Protein AF-A0A4Z1KY69-F1 (afdb_monomer_lite)

Secondary structure (DSSP, 8-state):
---HHHHHHHHHHS---HHHHHHHHHHHHTSSSHHHHHHHHHHHHTT-TT-HHHHHHHHHHHHHHHHHHTT--PPPPHHHHHHHHHHH-TT-TT--S--S--EEEE-------THHHHHHHHHH-HHHHHHHHHHHHS-TT-SHHHHHTEEEE-HHHHHHHHTTSEEEEE-TTS-TT---SS-SEEEEEEEE-SSS--TT-B-TTS-B--SSEEEEEEE-S-TTTSPPPPHHHHHHHHHHHHHHHHHHHHHHHHT-S------HHHHHHHS---SSTTHHHHHHHTS-HHHHHHHHHHHHHHHHHHH---SSTTEEEETTTEEEEEESS-HHHHHHHHHHHHHH-----PPEEEEEEETTTTEEEEEEEPPSS--HHHHGGG--HHHHHHHHHHHHHHHHHHHTS-----

pLDDT: mean 82.1, std 14.51, range [40.41, 97.75]

Sequence (410 aa):
MADINSALDAISSAELSPTEHSLLKHFIEEAVELELAAQFIQSVVDQDKNNVENNLRQFKKDWRKLASRLTVVETIYKPLDALVRERDGPYCTMSMFREGNTRPVPTPVESAHGRLLRILETFVSTPNVDRLNTLLSSQIQDNVIPLRNLWLLSPSVHKAFRAGHIEVRKSVDDSEDVDTGTLQLETYKLAYKYPEPLKNLFFGNGLHFSGSLEWFEISTTNPTDLPLPSKFLFGIHRRFTTALHLFSIEDQINRGWPKPKTSILQKLFGSPITIFGRAFHNLWLWVPDSIRLRCYRHLWTIGKWLYGPEEVRWVQRVPFGLYIKRTRGTSWNESNAINMVERYTSIPAPRSVDVVEDSSQRVTFLVMTRLSGESFRRSFHLMSYAERNQFMDDIGKCVTQLRKIPKTTP

Structure (mmCIF, N/CA/C/O backbone):
data_AF-A0A4Z1KY69-F1
#
_entry.id   AF-A0A4Z1KY69-F1
#
loop_
_atom_site.group_PDB
_atom_site.id
_atom_site.type_symbol
_atom_site.label_atom_id
_atom_site.label_alt_id
_atom_site.label_comp_id
_atom_site.label_asym_id
_atom_site.label_entity_id
_atom_site.label_seq_id
_atom_site.pdbx_PDB_ins_code
_atom_site.Cartn_x
_atom_site.Cartn_y
_atom_site.Cartn_z
_atom_site.occupancy
_atom_site.B_iso_or_equiv
_atom_site.auth_seq_id
_atom_site.auth_comp_id
_atom_site.auth_asym_id
_atom_site.auth_atom_id
_atom_site.pdbx_PDB_model_num
ATOM 1 N N . MET A 1 1 ? -11.237 -21.973 26.107 1.00 47.25 1 MET A N 1
ATOM 2 C CA . MET A 1 1 ? -10.555 -20.690 25.845 1.00 47.25 1 MET A CA 1
ATOM 3 C C . MET A 1 1 ? -10.161 -20.738 24.379 1.00 47.25 1 MET A C 1
ATOM 5 O O . MET A 1 1 ? -9.535 -21.722 24.007 1.00 47.25 1 MET A O 1
ATOM 9 N N . ALA A 1 2 ? -10.661 -19.834 23.534 1.00 59.94 2 ALA A N 1
ATOM 10 C CA . ALA A 1 2 ? -10.319 -19.883 22.111 1.00 59.94 2 ALA A CA 1
ATOM 11 C C . ALA A 1 2 ? -8.843 -19.500 21.948 1.00 59.94 2 ALA A C 1
ATOM 13 O O . ALA A 1 2 ? -8.413 -18.498 22.516 1.00 59.94 2 ALA A O 1
ATOM 14 N N . ASP A 1 3 ? -8.090 -20.325 21.229 1.00 86.69 3 ASP A N 1
ATOM 15 C CA . ASP A 1 3 ? -6.691 -20.066 20.901 1.00 86.69 3 ASP A CA 1
ATOM 16 C C . ASP A 1 3 ? -6.615 -19.005 19.789 1.00 86.69 3 ASP A C 1
ATOM 18 O O . ASP A 1 3 ? -7.393 -19.053 18.832 1.00 86.69 3 ASP A O 1
ATOM 22 N N . ILE A 1 4 ? -5.674 -18.062 19.899 1.00 93.25 4 ILE A N 1
ATOM 23 C CA . ILE A 1 4 ? -5.395 -17.053 18.866 1.00 93.25 4 ILE A CA 1
ATOM 24 C C . ILE A 1 4 ? -5.126 -17.748 17.526 1.00 93.25 4 ILE A C 1
ATOM 26 O O . ILE A 1 4 ? -5.647 -17.316 16.494 1.00 93.25 4 ILE A O 1
ATOM 30 N N . ASN A 1 5 ? -4.393 -18.867 17.543 1.00 94.38 5 ASN A N 1
ATOM 31 C CA . ASN A 1 5 ? -4.097 -19.618 16.323 1.00 94.38 5 ASN A CA 1
ATOM 32 C C . ASN A 1 5 ? -5.365 -20.191 15.689 1.00 94.38 5 ASN A C 1
ATOM 34 O O . ASN A 1 5 ? -5.532 -20.078 14.483 1.00 94.38 5 ASN A O 1
ATOM 38 N N . SER A 1 6 ? -6.311 -20.694 16.488 1.00 93.75 6 SER A N 1
ATOM 39 C CA . SER A 1 6 ? -7.584 -21.217 15.975 1.00 93.75 6 SER A CA 1
ATOM 40 C C . SER A 1 6 ? -8.360 -20.162 15.180 1.00 93.75 6 SER A C 1
ATOM 42 O O . SER A 1 6 ? -8.885 -20.458 14.108 1.00 93.75 6 SER A O 1
ATOM 44 N N . ALA A 1 7 ? -8.420 -18.920 15.673 1.00 95.19 7 ALA A N 1
ATOM 45 C CA . ALA A 1 7 ? -9.097 -17.835 14.963 1.00 95.19 7 ALA A CA 1
ATOM 46 C C . ALA A 1 7 ? -8.346 -17.433 13.678 1.00 95.19 7 ALA A C 1
ATOM 48 O O . ALA A 1 7 ? -8.966 -17.211 12.635 1.00 95.19 7 ALA A O 1
ATOM 49 N N . LEU A 1 8 ? -7.010 -17.373 13.727 1.00 96.81 8 LEU A N 1
ATOM 50 C CA . LEU A 1 8 ? -6.175 -17.078 12.558 1.00 96.81 8 LEU A CA 1
ATOM 51 C C . LEU A 1 8 ? -6.238 -18.185 11.496 1.00 96.81 8 LEU A C 1
ATOM 53 O O . LEU A 1 8 ? -6.235 -17.877 10.300 1.00 96.81 8 LEU A O 1
ATOM 57 N N . ASP A 1 9 ? -6.336 -19.445 11.906 1.00 96.12 9 ASP A N 1
ATOM 58 C CA . ASP A 1 9 ? -6.476 -20.608 11.029 1.00 96.12 9 ASP A CA 1
ATOM 59 C C . ASP A 1 9 ? -7.857 -20.638 10.375 1.00 96.12 9 ASP A C 1
ATOM 61 O O . ASP A 1 9 ? -7.956 -20.862 9.165 1.00 96.12 9 ASP A O 1
ATOM 65 N N . ALA A 1 10 ? -8.913 -20.318 11.132 1.00 95.19 10 ALA A N 1
ATOM 66 C CA . ALA A 1 10 ? -10.261 -20.160 10.592 1.00 95.19 10 ALA A CA 1
ATOM 67 C C . ALA A 1 10 ? -10.316 -19.052 9.528 1.00 95.19 10 ALA A C 1
ATOM 69 O O . ALA A 1 10 ? -10.889 -19.256 8.460 1.00 95.19 10 ALA A O 1
ATOM 70 N N . ILE A 1 11 ? -9.663 -17.906 9.772 1.00 97.12 11 ILE A N 1
ATOM 71 C CA . ILE A 1 11 ? -9.523 -16.851 8.758 1.00 97.12 11 ILE A CA 1
ATOM 72 C C . ILE A 1 11 ? -8.735 -17.366 7.550 1.00 97.12 11 ILE A C 1
ATOM 74 O O . ILE A 1 11 ? -9.146 -17.123 6.425 1.00 97.12 11 ILE A O 1
ATOM 78 N N . SER A 1 12 ? -7.603 -18.043 7.766 1.00 96.69 12 SER A N 1
ATOM 79 C CA . SER A 1 12 ? -6.694 -18.476 6.689 1.00 96.69 12 SER A CA 1
ATOM 80 C C . SER A 1 12 ? -7.281 -19.553 5.781 1.00 96.69 12 SER A C 1
ATOM 82 O O . SER A 1 12 ? -6.854 -19.673 4.635 1.00 96.69 12 SER A O 1
ATOM 84 N N . SER A 1 13 ? -8.205 -20.352 6.311 1.00 95.81 13 SER A N 1
ATOM 85 C CA . SER A 1 13 ? -8.843 -21.457 5.593 1.00 95.81 13 SER A CA 1
ATOM 86 C C . SER A 1 13 ? -10.078 -21.017 4.804 1.00 95.81 13 SER A C 1
ATOM 88 O O . SER A 1 13 ? -10.545 -21.770 3.954 1.00 95.81 13 SER A O 1
ATOM 90 N N . ALA A 1 14 ? -10.612 -19.824 5.084 1.00 96.06 14 ALA A N 1
ATOM 91 C CA . ALA A 1 14 ? -11.802 -19.294 4.430 1.00 96.06 14 ALA A CA 1
ATOM 92 C C . ALA A 1 14 ? -11.505 -18.831 2.992 1.00 96.06 14 ALA A C 1
ATOM 94 O O . ALA A 1 14 ? -10.421 -18.331 2.684 1.00 96.06 14 ALA A O 1
ATOM 95 N N . GLU A 1 15 ? -12.490 -18.936 2.097 1.00 95.94 15 GLU A N 1
ATOM 96 C CA . GLU A 1 15 ? -12.339 -18.479 0.709 1.00 95.94 15 GLU A CA 1
ATOM 97 C C . GLU A 1 15 ? -12.465 -16.946 0.606 1.00 95.94 15 GLU A C 1
ATOM 99 O O . GLU A 1 15 ? -13.505 -16.387 0.236 1.00 95.94 15 GLU A O 1
ATOM 104 N N . LEU A 1 16 ? -11.390 -16.241 0.965 1.00 96.69 16 LEU A N 1
ATOM 105 C CA . LEU A 1 16 ? -11.320 -14.781 1.019 1.00 96.69 16 LEU A CA 1
ATOM 106 C C . LEU A 1 16 ? -10.240 -14.204 0.094 1.00 96.69 16 LEU A C 1
ATOM 108 O O . LEU A 1 16 ? -9.271 -14.862 -0.293 1.00 96.69 16 LEU A O 1
ATOM 112 N N . SER A 1 17 ? -10.387 -12.926 -0.259 1.00 95.38 17 SER A N 1
ATOM 113 C CA . SER A 1 17 ? -9.357 -12.205 -1.009 1.00 95.38 17 SER A CA 1
ATOM 114 C C . SER A 1 17 ? -8.105 -11.937 -0.149 1.00 95.38 17 SER A C 1
ATOM 116 O O . SER A 1 17 ? -8.170 -11.956 1.084 1.00 95.38 17 SER A O 1
ATOM 118 N N . PRO A 1 18 ? -6.950 -11.602 -0.759 1.00 94.56 18 PRO A N 1
ATOM 119 C CA . PRO A 1 18 ? -5.762 -11.233 0.007 1.00 94.56 18 PRO A CA 1
ATOM 120 C C . PRO A 1 18 ? -5.980 -10.060 0.974 1.00 94.56 18 PRO A C 1
ATOM 122 O O . PRO A 1 18 ? -5.459 -10.086 2.086 1.00 94.56 18 PRO A O 1
ATOM 125 N N . THR A 1 19 ? -6.752 -9.040 0.578 1.00 94.19 19 THR A N 1
ATOM 126 C CA . THR A 1 19 ? -7.049 -7.890 1.449 1.00 94.19 19 THR A CA 1
ATOM 127 C C . THR A 1 19 ? -7.994 -8.271 2.579 1.00 94.19 19 THR A C 1
ATOM 129 O O . THR A 1 19 ? -7.819 -7.788 3.693 1.00 94.19 19 THR A O 1
ATOM 132 N N . GLU A 1 20 ? -8.955 -9.159 2.318 1.00 96.62 20 GLU A N 1
ATOM 133 C CA . GLU A 1 20 ? -9.871 -9.688 3.329 1.00 96.62 20 GLU A CA 1
ATOM 134 C C . GLU A 1 20 ? -9.116 -10.470 4.405 1.00 96.62 20 GLU A C 1
ATOM 136 O O . GLU A 1 20 ? -9.278 -10.174 5.588 1.00 96.62 20 GLU A O 1
ATOM 141 N N . HIS A 1 21 ? -8.226 -11.389 4.013 1.00 97.50 21 HIS A N 1
ATOM 142 C CA . HIS A 1 21 ? -7.362 -12.091 4.962 1.00 97.50 21 HIS A CA 1
ATOM 143 C C . HIS A 1 21 ? -6.535 -11.119 5.804 1.00 97.50 21 HIS A C 1
ATOM 145 O O . HIS A 1 21 ? -6.526 -11.227 7.029 1.00 97.50 21 HIS A O 1
ATOM 151 N N . SER A 1 22 ? -5.858 -10.155 5.172 1.00 95.38 22 SER A N 1
ATOM 152 C CA . SER A 1 22 ? -5.043 -9.181 5.900 1.00 95.38 22 SER A CA 1
ATOM 153 C C . SER A 1 22 ? -5.872 -8.322 6.858 1.00 95.38 22 SER A C 1
ATOM 155 O O . SER A 1 22 ? -5.442 -8.109 7.984 1.00 95.38 22 SER A O 1
ATOM 157 N N . LEU A 1 23 ? -7.062 -7.864 6.455 1.00 96.25 23 LEU A N 1
ATOM 158 C CA . LEU A 1 23 ? -7.949 -7.061 7.304 1.00 96.25 23 LEU A CA 1
ATOM 159 C C . LEU A 1 23 ? -8.376 -7.815 8.566 1.00 96.25 23 LEU A C 1
ATOM 161 O O . LEU A 1 23 ? -8.336 -7.255 9.660 1.00 96.25 23 LEU A O 1
ATOM 165 N N . LEU A 1 24 ? -8.794 -9.071 8.406 1.00 97.75 24 LEU A N 1
ATOM 166 C CA . LEU A 1 24 ? -9.325 -9.883 9.499 1.00 97.75 24 LEU A CA 1
ATOM 167 C C . LEU A 1 24 ? -8.228 -10.337 10.463 1.00 97.75 24 LEU A C 1
ATOM 169 O O . LEU A 1 24 ? -8.422 -10.264 11.672 1.00 97.75 24 LEU A O 1
ATOM 173 N N . LYS A 1 25 ? -7.064 -10.751 9.947 1.00 97.31 25 LYS A N 1
ATOM 174 C CA . LYS A 1 25 ? -5.911 -11.099 10.793 1.00 97.31 25 LYS A CA 1
ATOM 175 C C . LYS A 1 25 ? -5.430 -9.891 11.582 1.00 97.31 25 LYS A C 1
ATOM 177 O O . LYS A 1 25 ? -5.249 -9.977 12.791 1.00 97.31 25 LYS A O 1
ATOM 182 N N . HIS A 1 26 ? -5.336 -8.740 10.920 1.00 95.44 26 HIS A N 1
ATOM 183 C CA . HIS A 1 26 ? -4.876 -7.518 11.563 1.00 95.44 26 HIS A CA 1
ATOM 184 C C . HIS A 1 26 ? -5.816 -7.018 12.664 1.00 95.44 26 HIS A C 1
ATOM 186 O O . HIS A 1 26 ? -5.360 -6.406 13.626 1.00 95.44 26 HIS A O 1
ATOM 192 N N . PHE A 1 27 ? -7.121 -7.284 12.551 1.00 97.44 27 PHE A N 1
ATOM 193 C CA . PHE A 1 27 ? -8.058 -6.988 13.634 1.00 97.44 27 PHE A CA 1
ATOM 194 C C . PHE A 1 27 ? -7.672 -7.708 14.935 1.00 97.44 27 PHE A C 1
ATOM 196 O O . PHE A 1 27 ? -7.798 -7.122 16.002 1.00 97.44 27 PHE A O 1
ATOM 203 N N . ILE A 1 28 ? -7.179 -8.947 14.848 1.00 97.06 28 ILE A N 1
ATOM 204 C CA . ILE A 1 28 ? -6.696 -9.701 16.010 1.00 97.06 28 ILE A CA 1
ATOM 205 C C . ILE A 1 28 ? -5.319 -9.183 16.432 1.00 97.06 28 ILE A C 1
ATOM 207 O O . ILE A 1 28 ? -5.132 -8.821 17.587 1.00 97.06 28 ILE A O 1
ATOM 211 N N . GLU A 1 29 ? -4.374 -9.112 15.492 1.00 94.81 29 GLU A N 1
ATOM 212 C CA . GLU A 1 29 ? -2.962 -8.803 15.764 1.00 94.81 29 GLU A CA 1
ATOM 213 C C . GLU A 1 29 ? -2.738 -7.410 16.372 1.00 94.81 29 GLU A C 1
ATOM 215 O O . GLU A 1 29 ? -1.787 -7.229 17.129 1.00 94.81 29 GLU A O 1
ATOM 220 N N . GLU A 1 30 ? -3.588 -6.426 16.055 1.00 91.94 30 GLU A N 1
ATOM 221 C CA . GLU A 1 30 ? -3.456 -5.052 16.568 1.00 91.94 30 GLU A CA 1
ATOM 222 C C . GLU A 1 30 ? -4.571 -4.604 17.501 1.00 91.94 30 GLU A C 1
ATOM 224 O O . GLU A 1 30 ? -4.645 -3.421 17.868 1.00 91.94 30 GLU A O 1
ATOM 229 N N . ALA A 1 31 ? -5.367 -5.560 17.977 1.00 94.94 31 ALA A N 1
ATOM 230 C CA . ALA A 1 31 ? -6.185 -5.338 19.151 1.00 94.94 31 ALA A CA 1
ATOM 231 C C . ALA A 1 31 ? -5.312 -5.007 20.375 1.00 94.94 31 ALA A C 1
ATOM 233 O O . ALA A 1 31 ? -4.118 -5.313 20.437 1.00 94.94 31 ALA A O 1
ATOM 234 N N . VAL A 1 32 ? -5.898 -4.330 21.360 1.00 93.50 32 VAL A N 1
ATOM 235 C CA . VAL A 1 32 ? -5.256 -4.133 22.670 1.00 93.50 32 VAL A CA 1
ATOM 236 C C . VAL A 1 32 ? -5.154 -5.463 23.415 1.00 93.50 32 VAL A C 1
ATOM 238 O O . VAL A 1 32 ? -4.122 -5.738 24.015 1.00 93.50 32 VAL A O 1
ATOM 241 N N . GLU A 1 33 ? -6.184 -6.303 23.304 1.00 94.44 33 GLU A N 1
ATOM 242 C CA . GLU A 1 33 ? -6.252 -7.634 23.910 1.00 94.44 33 GLU A CA 1
ATOM 243 C C . GLU A 1 33 ? -6.482 -8.678 22.808 1.00 94.44 33 GLU A C 1
ATOM 245 O O . GLU A 1 33 ? -7.599 -8.846 22.305 1.00 94.44 33 GLU A O 1
ATOM 250 N N . LEU A 1 34 ? -5.408 -9.360 22.397 1.00 95.19 34 LEU A N 1
ATOM 251 C CA . LEU A 1 34 ? -5.418 -10.276 21.251 1.00 95.19 34 LEU A CA 1
ATOM 252 C C . LEU A 1 34 ? -6.379 -11.451 21.480 1.00 95.19 34 LEU A C 1
ATOM 254 O O . LEU A 1 34 ? -7.088 -11.864 20.562 1.00 95.19 34 LEU A O 1
ATOM 258 N N . GLU A 1 35 ? -6.444 -11.970 22.705 1.00 95.50 35 GLU A N 1
ATOM 259 C CA . GLU A 1 35 ? -7.295 -13.098 23.078 1.00 95.50 35 GLU A CA 1
ATOM 260 C C . GLU A 1 35 ? -8.781 -12.744 22.984 1.00 95.50 35 GLU A C 1
ATOM 262 O O . GLU A 1 35 ? -9.574 -13.551 22.492 1.00 95.50 35 GLU A O 1
ATOM 267 N N . LEU A 1 36 ? -9.174 -11.538 23.413 1.00 95.19 36 LEU A N 1
ATOM 268 C CA . LEU A 1 36 ? -10.559 -11.077 23.289 1.00 95.19 36 LEU A CA 1
ATOM 269 C C . LEU A 1 36 ? -10.946 -10.874 21.825 1.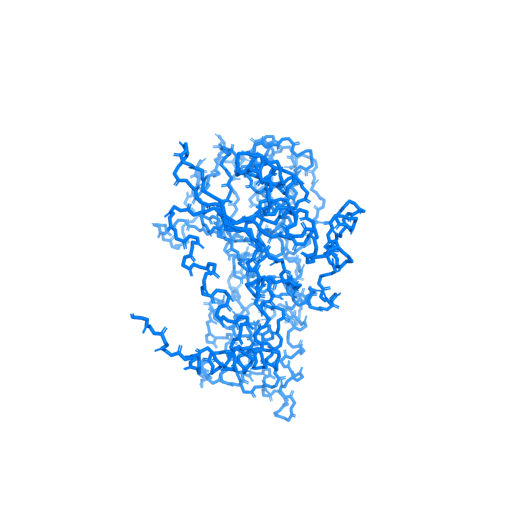00 95.19 36 LEU A C 1
ATOM 271 O O . LEU A 1 36 ? -12.033 -11.286 21.412 1.00 95.19 36 LEU A O 1
ATOM 275 N N . ALA A 1 37 ? -10.052 -10.299 21.018 1.00 96.69 37 ALA A N 1
ATOM 276 C CA . ALA A 1 37 ? -10.281 -10.146 19.587 1.00 96.69 37 ALA A CA 1
ATOM 277 C C . ALA A 1 37 ? -10.392 -11.499 18.871 1.00 96.69 37 ALA A C 1
ATOM 279 O O . ALA A 1 37 ? -11.309 -11.693 18.069 1.00 96.69 37 ALA A O 1
ATOM 280 N N . ALA A 1 38 ? -9.533 -12.465 19.206 1.00 97.12 38 ALA A N 1
ATOM 281 C CA . ALA A 1 38 ? -9.606 -13.823 18.678 1.00 97.12 38 ALA A CA 1
ATOM 282 C C . ALA A 1 38 ? -10.917 -14.521 19.071 1.00 97.12 38 ALA A C 1
ATOM 284 O O . ALA A 1 38 ? -11.595 -15.086 18.213 1.00 97.12 38 ALA A O 1
ATOM 285 N N . GLN A 1 39 ? -11.332 -14.428 20.339 1.00 96.19 39 GLN A N 1
ATOM 286 C CA . GLN A 1 39 ? -12.616 -14.964 20.808 1.00 96.19 39 GLN A CA 1
ATOM 287 C C . GLN A 1 39 ? -13.806 -14.315 20.097 1.00 96.19 39 GLN A C 1
ATOM 289 O O . GLN A 1 39 ? -14.768 -14.998 19.738 1.00 96.19 39 GLN A O 1
ATOM 294 N N . PHE A 1 40 ? -13.745 -13.006 19.857 1.00 96.00 40 PHE A N 1
ATOM 295 C CA . PHE A 1 40 ? -14.779 -12.301 19.116 1.00 96.00 40 PHE A CA 1
ATOM 296 C C . PHE A 1 40 ? -14.874 -12.801 17.672 1.00 96.00 40 PHE A C 1
ATOM 298 O O . PHE A 1 40 ? -15.972 -13.125 17.220 1.00 96.00 40 PHE A O 1
ATOM 305 N N . ILE A 1 41 ? -13.749 -12.932 16.963 1.00 96.50 41 ILE A N 1
ATOM 306 C CA . ILE A 1 41 ? -13.727 -13.490 15.604 1.00 96.50 41 ILE A CA 1
ATOM 307 C C . ILE A 1 41 ? -14.227 -14.934 15.592 1.00 96.50 41 ILE A C 1
ATOM 309 O O . ILE A 1 41 ? -15.043 -15.281 14.741 1.00 96.50 41 ILE A O 1
ATOM 313 N N . GLN A 1 42 ? -13.832 -15.753 16.563 1.00 95.56 42 GLN A N 1
ATOM 314 C CA . GLN A 1 42 ? -14.333 -17.118 16.692 1.00 95.56 42 GLN A CA 1
ATOM 315 C C . GLN A 1 42 ? -15.861 -17.130 16.854 1.00 95.56 42 GLN A C 1
ATOM 317 O O . GLN A 1 42 ? -16.549 -17.883 16.172 1.00 95.56 42 GLN A O 1
ATOM 322 N N . SER A 1 43 ? -16.416 -16.211 17.653 1.00 95.31 43 SER A N 1
ATOM 323 C CA . SER A 1 43 ? -17.870 -16.058 17.781 1.00 95.31 43 SER A CA 1
ATOM 324 C C . SER A 1 43 ? -18.556 -15.629 16.479 1.00 95.31 43 SER A C 1
ATOM 326 O O . SER A 1 43 ? -19.715 -15.968 16.270 1.00 95.31 43 SER A O 1
ATOM 328 N N . VAL A 1 44 ? -17.863 -14.900 15.594 1.00 95.00 44 VAL A N 1
ATOM 329 C CA . VAL A 1 44 ? -18.361 -14.566 14.249 1.00 95.00 44 VAL A CA 1
ATOM 330 C C . VAL A 1 44 ? -18.356 -15.806 13.356 1.00 95.00 44 VAL A C 1
ATOM 332 O O . VAL A 1 44 ? -19.329 -16.042 12.648 1.00 95.00 44 VAL A O 1
ATOM 335 N N . VAL A 1 45 ? -17.297 -16.614 13.404 1.00 94.38 45 VAL A N 1
ATOM 336 C CA . VAL A 1 45 ? -17.191 -17.872 12.645 1.00 94.38 45 VAL A CA 1
ATOM 337 C C . VAL A 1 45 ? -18.269 -18.870 13.087 1.00 94.38 45 VAL A C 1
ATOM 339 O O . VAL A 1 45 ? -18.937 -19.467 12.247 1.00 94.38 45 VAL A O 1
ATOM 342 N N . ASP A 1 46 ? -18.498 -18.995 14.395 1.00 92.62 46 ASP A N 1
ATOM 343 C CA . ASP A 1 46 ? -19.433 -19.962 14.979 1.00 92.62 46 ASP A CA 1
ATOM 344 C C . ASP A 1 46 ? -20.920 -19.575 14.848 1.00 92.62 46 ASP A C 1
ATOM 346 O O . ASP A 1 46 ? -21.778 -20.404 15.155 1.00 92.62 46 ASP A O 1
ATOM 350 N N . GLN A 1 47 ? -21.252 -18.361 14.375 1.00 91.06 47 GLN A N 1
ATOM 351 C CA . GLN A 1 47 ? -22.648 -17.936 14.144 1.00 91.06 47 GLN A CA 1
ATOM 352 C C . GLN A 1 47 ? -23.386 -18.853 13.163 1.00 91.06 47 GLN A C 1
ATOM 354 O O . GLN A 1 47 ? -24.545 -19.192 13.389 1.00 91.06 47 GLN A O 1
ATOM 359 N N . ASP A 1 48 ? -22.710 -19.246 12.086 1.00 89.50 48 ASP A N 1
ATOM 360 C CA . ASP A 1 48 ? -23.185 -20.231 11.120 1.00 89.50 48 ASP A CA 1
ATOM 361 C C . ASP A 1 48 ? -21.969 -20.916 10.494 1.00 89.50 48 ASP A C 1
ATOM 363 O O . ASP A 1 48 ? -21.304 -20.365 9.613 1.00 89.50 48 ASP A O 1
ATOM 367 N N . LYS A 1 49 ? -21.678 -22.132 10.963 1.00 84.62 49 LYS A N 1
ATOM 368 C CA . LYS A 1 49 ? -20.515 -22.913 10.521 1.00 84.62 49 LYS A CA 1
ATOM 369 C C . LYS A 1 49 ? -20.571 -23.299 9.046 1.00 84.62 49 LYS A C 1
ATOM 371 O O . LYS A 1 49 ? -19.532 -23.595 8.470 1.00 84.62 49 LYS A O 1
ATOM 376 N N . ASN A 1 50 ? -21.755 -23.286 8.434 1.00 88.19 50 ASN A N 1
ATOM 377 C CA . ASN A 1 50 ? -21.903 -23.561 7.008 1.00 88.19 50 ASN A CA 1
ATOM 378 C C . ASN A 1 50 ? -21.659 -22.311 6.148 1.00 88.19 50 ASN A C 1
ATOM 380 O O . ASN A 1 50 ? -21.712 -22.401 4.924 1.00 88.19 50 ASN A O 1
ATOM 384 N N . ASN A 1 51 ? -21.435 -21.147 6.770 1.00 92.94 51 ASN A N 1
ATOM 385 C CA . ASN A 1 51 ? -21.407 -19.861 6.084 1.00 92.94 51 ASN A CA 1
ATOM 386 C C . ASN A 1 51 ? -20.334 -18.900 6.629 1.00 92.94 51 ASN A C 1
ATOM 388 O O . ASN A 1 51 ? -20.547 -17.687 6.757 1.00 92.94 51 ASN A O 1
ATOM 392 N N . VAL A 1 52 ? -19.169 -19.460 6.960 1.00 95.00 52 VAL A N 1
ATOM 393 C CA . VAL A 1 52 ? -18.040 -18.758 7.587 1.00 95.00 52 VAL A CA 1
ATOM 394 C C . VAL A 1 52 ? -17.634 -17.518 6.791 1.00 95.00 52 VAL A C 1
ATOM 396 O O . VAL A 1 52 ? -17.490 -16.432 7.356 1.00 95.00 52 VAL A O 1
ATOM 399 N N . GLU A 1 53 ? -17.515 -17.633 5.471 1.00 96.44 53 GLU A N 1
ATOM 400 C CA . GLU A 1 53 ? -17.090 -16.545 4.597 1.00 96.44 53 GLU A CA 1
ATOM 401 C C . GLU A 1 53 ? -18.056 -15.358 4.638 1.00 96.44 53 GLU A C 1
ATOM 403 O O . GLU A 1 53 ? -17.621 -14.204 4.691 1.00 96.44 53 GLU A O 1
ATOM 408 N N . ASN A 1 54 ? -19.370 -15.605 4.626 1.00 96.50 54 ASN A N 1
ATOM 409 C CA . ASN A 1 54 ? -20.347 -14.519 4.688 1.00 96.50 54 ASN A CA 1
ATOM 410 C C . ASN A 1 54 ? -20.371 -13.865 6.069 1.00 96.50 54 ASN A C 1
ATOM 412 O O . ASN A 1 54 ? -20.493 -12.640 6.141 1.00 96.50 54 ASN A O 1
ATOM 416 N N . ASN A 1 55 ? -20.179 -14.631 7.145 1.00 96.62 55 ASN A N 1
ATOM 417 C CA . ASN A 1 55 ? -20.062 -14.081 8.495 1.00 96.62 55 ASN A CA 1
ATOM 418 C C . ASN A 1 55 ? -18.842 -13.156 8.610 1.00 96.62 55 ASN A C 1
ATOM 420 O O . ASN A 1 55 ? -18.964 -12.010 9.057 1.00 96.62 55 ASN A O 1
ATOM 424 N N . LEU A 1 56 ? -17.682 -13.604 8.119 1.00 97.69 56 LEU A N 1
ATOM 425 C CA . LEU A 1 56 ? -16.449 -12.815 8.091 1.00 97.69 56 LEU A CA 1
ATOM 426 C C . LEU A 1 56 ? -16.585 -11.568 7.205 1.00 97.69 56 LEU A C 1
ATOM 428 O O . LEU A 1 56 ? -16.176 -10.475 7.603 1.00 97.69 56 LEU A O 1
ATOM 432 N N . ARG A 1 57 ? -17.229 -11.674 6.036 1.00 97.62 57 ARG A N 1
ATOM 433 C CA . ARG A 1 57 ? -17.513 -10.518 5.165 1.00 97.62 57 ARG A CA 1
ATOM 434 C C . ARG A 1 57 ? -18.504 -9.544 5.787 1.00 97.62 57 ARG A C 1
ATOM 436 O O . ARG A 1 57 ? -18.366 -8.334 5.599 1.00 97.62 57 ARG A O 1
ATOM 443 N N . GLN A 1 58 ? -19.490 -10.034 6.532 1.00 96.56 58 GLN A N 1
ATOM 444 C CA . GLN A 1 58 ? -20.426 -9.177 7.247 1.00 96.56 58 GLN A CA 1
ATOM 445 C C . GLN A 1 58 ? -19.725 -8.433 8.386 1.00 96.56 58 GLN A C 1
ATOM 447 O O . GLN A 1 58 ? -19.906 -7.223 8.516 1.00 96.56 58 GLN A O 1
ATOM 452 N N . PHE A 1 59 ? -18.862 -9.113 9.143 1.00 97.44 59 PHE A N 1
ATOM 453 C CA . PHE A 1 59 ? -17.993 -8.456 10.114 1.00 97.44 59 PHE A CA 1
ATOM 454 C C . PHE A 1 59 ? -17.079 -7.416 9.447 1.00 97.44 59 PHE A C 1
ATOM 456 O O . PHE A 1 59 ? -17.017 -6.285 9.920 1.00 97.44 59 PHE A O 1
ATOM 463 N N . LYS A 1 60 ? -16.457 -7.727 8.300 1.00 97.50 60 LYS A N 1
ATOM 464 C CA . LYS A 1 60 ? -15.641 -6.768 7.532 1.00 97.50 60 LYS A CA 1
ATOM 465 C C . LYS A 1 60 ? -16.416 -5.494 7.180 1.00 97.50 60 LYS A C 1
ATOM 467 O O . LYS A 1 60 ? -15.857 -4.403 7.259 1.00 97.50 60 LYS A O 1
ATOM 472 N N . LYS A 1 61 ? -17.696 -5.600 6.799 1.00 96.81 61 LYS A N 1
ATOM 473 C CA . LYS A 1 61 ? -18.551 -4.428 6.521 1.00 96.81 61 LYS A CA 1
ATOM 474 C C . LYS A 1 61 ? -18.745 -3.561 7.765 1.00 96.81 61 LYS A C 1
ATOM 476 O O . LYS A 1 61 ? -18.645 -2.339 7.669 1.00 96.81 61 LYS A O 1
ATOM 481 N N . ASP A 1 62 ? -18.983 -4.177 8.918 1.00 95.75 62 ASP A N 1
ATOM 482 C CA . ASP A 1 62 ? -19.129 -3.454 10.185 1.00 95.75 62 ASP A CA 1
ATOM 483 C C . ASP A 1 62 ? -17.802 -2.830 10.631 1.00 95.75 62 ASP A C 1
ATOM 485 O O . ASP A 1 62 ? -17.768 -1.667 11.035 1.00 95.75 62 ASP A O 1
ATOM 489 N N . TRP A 1 63 ? -16.695 -3.552 10.453 1.00 96.25 63 TRP A N 1
ATOM 490 C CA . TRP A 1 63 ? -15.346 -3.051 10.692 1.00 96.25 63 TRP A CA 1
ATOM 491 C C . TRP A 1 63 ? -15.021 -1.845 9.809 1.00 96.25 63 TRP A C 1
ATOM 493 O O . TRP A 1 63 ? -14.542 -0.823 10.297 1.00 96.25 63 TRP A O 1
ATOM 503 N N . ARG A 1 64 ? -15.381 -1.904 8.523 1.00 96.00 64 ARG A N 1
ATOM 504 C CA . ARG A 1 64 ? -15.262 -0.774 7.597 1.00 96.00 64 ARG A CA 1
ATOM 505 C C . ARG A 1 64 ? -16.085 0.420 8.044 1.00 96.00 64 ARG A C 1
ATOM 507 O O . ARG A 1 64 ? -15.592 1.544 8.013 1.00 96.00 64 ARG A O 1
ATOM 514 N N . LYS A 1 65 ? -17.329 0.185 8.467 1.00 93.75 65 LYS A N 1
ATOM 515 C CA . LYS A 1 65 ? -18.216 1.238 8.966 1.00 93.75 65 LYS A CA 1
ATOM 516 C C . LYS A 1 65 ? -17.610 1.923 10.189 1.00 93.75 65 LYS A C 1
ATOM 518 O O . LYS A 1 65 ? -17.608 3.150 10.236 1.00 93.75 65 LYS A O 1
ATOM 523 N N . LEU A 1 66 ? -17.053 1.160 11.130 1.00 92.75 66 LEU A N 1
ATOM 524 C CA . LEU A 1 66 ? -16.361 1.706 12.296 1.00 92.75 66 LEU A CA 1
ATOM 525 C C . LEU A 1 66 ? -15.104 2.491 11.894 1.00 92.75 66 LEU A C 1
ATOM 527 O O . LEU A 1 66 ? -14.993 3.662 12.243 1.00 92.75 66 LEU A O 1
ATOM 531 N N . ALA A 1 67 ? -14.212 1.896 11.096 1.00 92.06 67 ALA A N 1
ATOM 532 C CA . ALA A 1 67 ? -12.983 2.547 10.641 1.00 92.06 67 ALA A CA 1
ATOM 533 C C . ALA A 1 67 ? -13.266 3.851 9.877 1.00 92.06 67 ALA A C 1
ATOM 535 O O . ALA A 1 67 ? -12.589 4.854 10.078 1.00 92.06 67 ALA A O 1
ATOM 536 N N . SER A 1 68 ? -14.315 3.877 9.048 1.00 89.50 68 SER A N 1
ATOM 537 C CA . SER A 1 68 ? -14.685 5.063 8.271 1.00 89.50 68 SER A CA 1
ATOM 538 C C . SER A 1 68 ? -15.055 6.278 9.133 1.00 89.50 68 SER A C 1
ATOM 540 O O . SER A 1 68 ? -14.916 7.406 8.658 1.00 89.50 68 SER A O 1
ATOM 542 N N . ARG A 1 69 ? -15.439 6.085 10.405 1.00 86.38 69 ARG A N 1
ATOM 543 C CA . ARG A 1 69 ? -15.737 7.189 11.335 1.00 86.38 69 ARG A CA 1
ATOM 544 C C . ARG A 1 69 ? -14.507 8.031 11.661 1.00 86.38 69 ARG A C 1
ATOM 546 O O . ARG A 1 69 ? -14.607 9.249 11.663 1.00 86.38 69 ARG A O 1
ATOM 553 N N . LEU A 1 70 ? -13.334 7.404 11.776 1.00 82.19 70 LEU A N 1
ATOM 554 C CA . LEU A 1 70 ? -12.050 8.098 11.974 1.00 82.19 70 LEU A CA 1
ATOM 555 C C . LEU A 1 70 ? -11.651 8.957 10.773 1.00 82.19 70 LEU A C 1
ATOM 557 O O . LEU A 1 70 ? -10.725 9.760 10.842 1.00 82.19 70 LEU A O 1
ATOM 561 N N . THR A 1 71 ? -12.331 8.767 9.644 1.00 81.56 71 THR A N 1
ATOM 562 C CA . THR A 1 71 ? -12.090 9.543 8.442 1.00 81.56 71 THR A CA 1
ATOM 563 C C . THR A 1 71 ? -13.039 10.726 8.327 1.00 81.56 71 THR A C 1
ATOM 565 O O . THR A 1 71 ? -12.959 11.408 7.324 1.00 81.56 71 THR A O 1
ATOM 568 N N . VAL A 1 72 ? -13.945 11.031 9.251 1.00 78.38 72 VAL A N 1
ATOM 569 C CA . VAL A 1 72 ? -14.845 12.188 9.067 1.00 78.38 72 VAL A CA 1
ATOM 570 C C . VAL A 1 72 ? -14.062 13.509 9.181 1.00 78.38 72 VAL A C 1
ATOM 572 O O . VAL A 1 72 ? -13.157 13.637 9.997 1.00 78.38 72 VAL A O 1
ATOM 575 N N . VAL A 1 73 ? -14.369 14.490 8.318 1.00 72.75 73 VAL A N 1
ATOM 576 C CA . VAL A 1 73 ? -13.837 15.862 8.445 1.00 72.75 73 VAL A CA 1
ATOM 577 C C . VAL A 1 73 ? -14.936 16.739 8.982 1.00 72.75 73 VAL A C 1
ATOM 579 O O . VAL A 1 73 ? -15.909 17.005 8.277 1.00 72.75 73 VAL A O 1
ATOM 582 N N . GLU A 1 74 ? -14.743 17.220 10.195 1.00 71.38 74 GLU A N 1
ATOM 583 C CA . GLU A 1 74 ? -15.654 18.168 10.814 1.00 71.38 74 GLU A CA 1
ATOM 584 C C . GLU A 1 74 ? -15.178 19.602 10.585 1.00 71.38 74 GLU A C 1
ATOM 586 O O . GLU A 1 74 ? -13.986 19.886 10.429 1.00 71.38 74 GLU A O 1
ATOM 591 N N . THR A 1 75 ? -16.135 20.525 10.526 1.00 72.06 75 THR A N 1
ATOM 592 C CA . THR A 1 75 ? -15.842 21.955 10.478 1.00 72.06 75 THR A CA 1
ATOM 593 C C . THR A 1 75 ? -15.421 22.431 11.856 1.00 72.06 75 THR A C 1
ATOM 595 O O . THR A 1 75 ? -16.165 22.276 12.821 1.00 72.06 75 THR A O 1
ATOM 598 N N . ILE A 1 76 ? -14.252 23.056 11.934 1.00 73.88 76 ILE A N 1
ATOM 599 C CA . ILE A 1 76 ? -13.687 23.515 13.200 1.00 73.88 76 ILE A CA 1
ATOM 600 C C . ILE A 1 76 ? -14.138 24.945 13.476 1.00 73.88 76 ILE A C 1
ATOM 602 O O . ILE A 1 76 ? -14.181 25.794 12.581 1.00 73.88 76 ILE A O 1
ATOM 606 N N . TYR A 1 77 ? -14.493 25.204 14.732 1.00 80.69 77 TYR A N 1
ATOM 607 C CA . TYR A 1 77 ? -14.889 26.524 15.201 1.00 80.69 77 TYR A CA 1
ATOM 608 C C . TYR A 1 77 ? -13.741 27.533 15.022 1.00 80.69 77 TYR A C 1
ATOM 610 O O . TYR A 1 77 ? -12.595 27.238 15.352 1.00 80.69 77 TYR A O 1
ATOM 618 N N . LYS A 1 78 ? -14.028 28.734 14.498 1.00 82.38 78 LYS A N 1
ATOM 619 C CA . LYS A 1 78 ? -12.995 29.716 14.099 1.00 82.38 78 LYS A CA 1
ATOM 620 C C . LYS A 1 78 ? -11.996 30.075 15.218 1.00 82.38 78 LYS A C 1
ATOM 622 O O . LYS A 1 78 ? -10.802 30.072 14.935 1.00 82.38 78 LYS A O 1
ATOM 627 N N . PRO A 1 79 ? -12.427 30.353 16.464 1.00 85.00 79 PRO A N 1
ATOM 628 C CA . PRO A 1 79 ? -11.505 30.549 17.585 1.00 85.00 79 PRO A CA 1
ATOM 629 C C . PRO A 1 79 ? -10.569 29.366 17.832 1.00 85.00 79 PRO A C 1
ATOM 631 O O . PRO A 1 79 ? -9.394 29.566 18.113 1.00 85.00 79 PRO A O 1
ATOM 634 N N . LEU A 1 80 ? -11.060 28.139 17.664 1.00 83.81 80 LEU A N 1
ATOM 635 C CA . LEU A 1 80 ? -10.256 26.939 17.858 1.00 83.81 80 LEU A CA 1
ATOM 636 C C . LEU A 1 80 ? -9.235 26.749 16.721 1.00 83.81 80 LEU A C 1
ATOM 638 O O . LEU A 1 80 ? -8.095 26.384 16.982 1.00 83.81 80 LEU A O 1
ATOM 642 N N . ASP A 1 81 ? -9.597 27.073 15.472 1.00 84.06 81 ASP A N 1
ATOM 643 C CA . ASP A 1 81 ? -8.646 27.106 14.344 1.00 84.06 81 ASP A CA 1
ATOM 644 C C . ASP A 1 81 ? -7.525 28.134 14.576 1.00 84.06 81 ASP A C 1
ATOM 646 O O . ASP A 1 81 ? -6.364 27.841 14.291 1.00 84.06 81 ASP A O 1
ATOM 650 N N . ALA A 1 82 ? -7.845 29.301 15.147 1.00 86.12 82 ALA A N 1
ATOM 651 C CA . ALA A 1 82 ? -6.844 30.309 15.496 1.00 86.12 82 ALA A CA 1
ATOM 652 C C . ALA A 1 82 ? -5.850 29.788 16.549 1.00 86.12 82 ALA A C 1
ATOM 654 O O . ALA A 1 82 ? -4.644 29.887 16.332 1.00 86.12 82 ALA A O 1
ATOM 655 N N . LEU A 1 83 ? -6.344 29.158 17.620 1.00 88.81 83 LEU A N 1
ATOM 656 C CA . LEU A 1 83 ? -5.508 28.569 18.674 1.00 88.81 83 LEU A CA 1
ATOM 657 C C . LEU A 1 83 ? -4.627 27.421 18.148 1.00 88.81 83 LEU A C 1
ATOM 659 O O . LEU A 1 83 ? -3.451 27.324 18.491 1.00 88.81 83 LEU A O 1
ATOM 663 N N . VAL A 1 84 ? -5.145 26.576 17.250 1.00 86.81 84 VAL A N 1
ATOM 664 C CA . VAL A 1 84 ? -4.327 25.525 16.618 1.00 86.81 84 VAL A CA 1
ATOM 665 C C . VAL A 1 84 ? -3.217 26.121 15.753 1.00 86.81 84 VAL A C 1
ATOM 667 O O . VAL A 1 84 ? -2.101 25.610 15.761 1.00 86.81 84 VAL A O 1
ATOM 670 N N . ARG A 1 85 ? -3.488 27.198 15.008 1.00 86.50 85 ARG A N 1
ATOM 671 C CA . ARG A 1 85 ? -2.464 27.885 14.199 1.00 86.50 85 ARG A CA 1
ATOM 672 C C . ARG A 1 85 ? -1.447 28.631 15.048 1.00 86.50 85 ARG A C 1
ATOM 674 O O . ARG A 1 85 ? -0.307 28.776 14.617 1.00 86.50 85 ARG A O 1
ATOM 681 N N . GLU A 1 86 ? -1.851 29.100 16.222 1.00 86.88 86 GLU A N 1
ATOM 682 C CA . GLU A 1 86 ? -0.939 29.667 17.210 1.00 86.88 86 GLU A CA 1
ATOM 683 C C . GLU A 1 86 ? 0.026 28.597 17.736 1.00 86.88 86 GLU A C 1
ATOM 685 O O . GLU A 1 86 ? 1.229 28.841 17.780 1.00 86.88 86 GLU A O 1
ATOM 690 N N . ARG A 1 87 ? -0.475 27.385 18.025 1.00 86.56 87 ARG A N 1
ATOM 691 C CA . ARG A 1 87 ? 0.345 26.245 18.466 1.00 86.56 87 ARG A CA 1
ATOM 692 C C . ARG A 1 87 ? 1.245 25.680 17.359 1.00 86.56 87 ARG A C 1
ATOM 694 O O . ARG A 1 87 ? 2.451 25.579 17.532 1.00 86.56 87 ARG A O 1
ATOM 701 N N . ASP A 1 88 ? 0.661 25.301 16.222 1.00 79.81 88 ASP A N 1
ATOM 702 C CA . ASP A 1 88 ? 1.332 24.529 15.160 1.00 79.81 88 ASP A CA 1
ATOM 703 C C . ASP A 1 88 ? 2.022 25.419 14.105 1.00 79.81 88 ASP A C 1
ATOM 705 O O . ASP A 1 88 ? 2.650 24.923 13.163 1.00 79.81 88 ASP A O 1
ATOM 709 N N . GLY A 1 89 ? 1.873 26.739 14.232 1.00 77.44 89 GLY A N 1
ATOM 710 C CA . GLY A 1 89 ? 2.342 27.731 13.277 1.00 77.44 89 GLY A CA 1
ATOM 711 C C . GLY A 1 89 ? 1.450 27.876 12.030 1.00 77.44 89 GLY A C 1
ATOM 712 O O . GLY A 1 89 ? 0.544 27.079 11.765 1.00 77.44 89 GLY A O 1
ATOM 713 N N . PRO A 1 90 ? 1.714 28.893 11.188 1.00 68.25 90 PRO A N 1
ATOM 714 C CA . PRO A 1 90 ? 0.866 29.218 10.038 1.00 68.25 90 PRO A CA 1
ATOM 715 C C . PRO A 1 90 ? 0.870 28.160 8.918 1.00 68.25 90 PRO A C 1
ATOM 717 O O . PRO A 1 90 ? -0.034 28.166 8.079 1.00 68.25 90 PRO A O 1
ATOM 720 N N . TYR A 1 91 ? 1.857 27.254 8.891 1.00 63.91 91 TYR A N 1
ATOM 721 C CA . TYR A 1 91 ? 2.114 26.354 7.758 1.00 63.91 91 TYR A CA 1
ATOM 722 C C . TYR A 1 91 ? 2.077 24.850 8.086 1.00 63.91 91 TYR A C 1
ATOM 724 O O . TYR A 1 91 ? 2.453 24.063 7.224 1.00 63.91 91 TYR A O 1
ATOM 732 N N . CYS A 1 92 ? 1.522 24.437 9.239 1.00 68.19 92 CYS A N 1
ATOM 733 C CA . CYS A 1 92 ? 1.560 23.049 9.742 1.00 68.19 92 CYS A CA 1
ATOM 734 C C . CYS A 1 92 ? 2.988 22.592 10.118 1.00 68.19 92 CYS A C 1
ATOM 736 O O . CYS A 1 92 ? 3.961 22.868 9.419 1.00 68.19 92 CYS A O 1
ATOM 738 N N . THR A 1 93 ? 3.115 21.823 11.205 1.00 63.22 93 THR A N 1
ATOM 739 C CA . THR A 1 93 ? 4.393 21.253 11.692 1.00 63.22 93 THR A CA 1
ATOM 740 C C . THR A 1 93 ? 5.091 20.344 10.671 1.00 63.22 93 THR A C 1
ATOM 742 O O . THR A 1 93 ? 6.300 20.121 10.723 1.00 63.22 93 THR A O 1
ATOM 745 N N . MET A 1 94 ? 4.343 19.857 9.683 1.00 61.78 94 MET A N 1
ATOM 746 C CA . MET A 1 94 ? 4.790 18.937 8.648 1.00 61.78 94 MET A CA 1
ATOM 747 C C . MET A 1 94 ? 4.793 19.537 7.235 1.00 61.78 94 MET A C 1
ATOM 749 O O . MET A 1 94 ? 4.757 18.743 6.307 1.00 61.78 94 MET A O 1
ATOM 753 N N . SER A 1 95 ? 4.820 20.864 7.020 1.00 53.34 95 SER A N 1
ATOM 754 C CA . SER A 1 95 ? 5.078 21.426 5.675 1.00 53.34 95 SER A CA 1
ATOM 755 C C . SER A 1 95 ? 5.638 22.852 5.651 1.00 53.34 95 SER A C 1
ATOM 757 O O . SER A 1 95 ? 5.115 23.737 6.307 1.00 53.34 95 SER A O 1
ATOM 759 N N . MET A 1 96 ? 6.672 23.112 4.836 1.00 41.91 96 MET A N 1
ATOM 760 C CA . MET A 1 96 ? 7.195 24.476 4.595 1.00 41.91 96 MET A CA 1
ATOM 761 C C . MET A 1 96 ? 6.533 25.230 3.436 1.00 41.91 96 MET A C 1
ATOM 763 O O . MET A 1 96 ? 6.645 26.453 3.350 1.00 41.91 96 MET A O 1
ATOM 767 N N . PHE A 1 97 ? 5.887 24.539 2.495 1.00 44.69 97 PHE A N 1
ATOM 768 C CA . PHE A 1 97 ? 5.312 25.224 1.339 1.00 44.69 97 PHE A CA 1
ATOM 769 C C . PHE A 1 97 ? 3.968 25.855 1.692 1.00 44.69 97 PHE A C 1
ATOM 771 O O . PHE A 1 97 ? 3.157 25.253 2.392 1.00 44.69 97 PHE A O 1
ATOM 778 N N . ARG A 1 98 ? 3.724 27.059 1.151 1.00 42.72 98 ARG A N 1
ATOM 779 C CA . ARG A 1 98 ? 2.421 27.740 1.133 1.00 42.72 98 ARG A CA 1
ATOM 780 C C . ARG A 1 98 ? 1.405 26.929 0.318 1.00 42.72 98 ARG A C 1
ATOM 782 O O . ARG A 1 98 ? 0.938 27.374 -0.727 1.00 42.72 98 ARG A O 1
ATOM 789 N N . GLU A 1 99 ? 1.051 25.733 0.768 1.00 43.06 99 GLU A N 1
ATOM 790 C CA . GLU A 1 99 ? -0.237 25.166 0.409 1.00 43.06 99 GLU A CA 1
ATOM 791 C C . GLU A 1 99 ? -1.272 25.994 1.169 1.00 43.06 99 GLU A C 1
ATOM 793 O O . GLU A 1 99 ? -1.457 25.858 2.378 1.00 43.06 99 GLU A O 1
ATOM 798 N N . GLY A 1 100 ? -1.923 26.921 0.462 1.00 40.41 100 GLY A N 1
ATOM 799 C CA . GLY A 1 100 ? -3.163 27.488 0.971 1.00 40.41 100 GLY A CA 1
ATOM 800 C C . GLY A 1 100 ? -4.108 26.336 1.326 1.00 40.41 100 GLY A C 1
ATOM 801 O O . GLY A 1 100 ? -4.179 25.351 0.589 1.00 40.41 100 GLY A O 1
ATOM 802 N N . ASN A 1 101 ? -4.842 26.474 2.433 1.00 53.50 101 ASN A N 1
ATOM 803 C CA . ASN A 1 101 ? -5.812 25.499 2.952 1.00 53.50 101 ASN A CA 1
ATOM 804 C C . ASN A 1 101 ? -5.252 24.372 3.846 1.00 53.50 101 ASN A C 1
ATOM 806 O O . ASN A 1 101 ? -5.746 23.246 3.760 1.00 53.50 101 ASN A O 1
ATOM 810 N N . THR A 1 102 ? -4.296 24.644 4.745 1.00 53.66 102 THR A N 1
ATOM 811 C CA . THR A 1 102 ? -4.053 23.745 5.895 1.00 53.66 102 THR A CA 1
ATOM 812 C C . THR A 1 102 ? -5.336 23.598 6.713 1.00 53.66 102 THR A C 1
ATOM 814 O O . THR A 1 102 ? -6.046 24.582 6.955 1.00 53.66 102 THR A O 1
ATOM 817 N N . ARG A 1 103 ? -5.663 22.361 7.094 1.00 56.88 103 ARG A N 1
ATOM 818 C CA . ARG A 1 103 ? -6.895 22.042 7.824 1.00 56.88 103 ARG A CA 1
ATOM 819 C C . ARG A 1 103 ? -6.524 21.350 9.124 1.00 56.88 103 ARG A C 1
ATOM 821 O O . ARG A 1 103 ? -5.746 20.394 9.070 1.00 56.88 103 ARG A O 1
ATOM 828 N N . PRO A 1 104 ? -7.055 21.798 10.267 1.00 56.53 104 PRO A N 1
ATOM 829 C CA . PRO A 1 104 ? -6.913 21.015 11.468 1.00 56.53 104 PRO A CA 1
ATOM 830 C C . PRO A 1 104 ? -7.752 19.742 11.336 1.00 56.53 104 PRO A C 1
ATOM 832 O O . PRO A 1 104 ? -8.801 19.724 10.683 1.00 56.53 104 PRO A O 1
ATOM 835 N N . VAL A 1 105 ? -7.221 18.655 11.880 1.00 54.62 105 VAL A N 1
ATOM 836 C CA . VAL A 1 105 ? -7.820 17.326 11.794 1.00 54.62 105 VAL A CA 1
ATOM 837 C C . VAL A 1 105 ? -8.474 17.019 13.126 1.00 54.62 105 VAL A C 1
ATOM 839 O O . VAL A 1 105 ? -7.748 16.883 14.109 1.00 54.62 105 VAL A O 1
ATOM 842 N N . PRO A 1 106 ? -9.808 16.910 13.185 1.00 53.16 106 PRO A N 1
ATOM 843 C CA . PRO A 1 106 ? -10.447 16.289 14.323 1.00 53.16 106 PRO A CA 1
ATOM 844 C C . PRO A 1 106 ? -10.134 14.793 14.293 1.00 53.16 106 PRO A C 1
ATOM 846 O O . PRO A 1 106 ? -10.017 14.180 13.229 1.00 53.16 106 PRO A O 1
ATOM 849 N N . THR A 1 107 ? -10.040 14.188 15.468 1.00 52.12 107 THR A N 1
ATOM 850 C CA . THR A 1 107 ? -10.020 12.730 15.637 1.00 52.12 107 THR A CA 1
ATOM 851 C C . THR A 1 107 ? -11.376 12.267 16.177 1.00 52.12 107 THR A C 1
ATOM 853 O O . THR A 1 107 ? -11.444 11.802 17.311 1.00 52.12 107 THR A O 1
ATOM 856 N N . PRO A 1 108 ? -12.494 12.411 15.435 1.00 49.91 108 PRO A N 1
ATOM 857 C CA . PRO A 1 108 ? -13.776 12.009 15.967 1.00 49.91 108 PRO A CA 1
ATOM 858 C C . PRO A 1 108 ? -13.941 10.505 15.749 1.00 49.91 108 PRO A C 1
ATOM 860 O O . PRO A 1 108 ? -13.897 9.986 14.633 1.00 49.91 108 PRO A O 1
ATOM 863 N N . VAL A 1 109 ? -14.180 9.789 16.837 1.00 50.56 109 VAL A N 1
ATOM 864 C CA . VAL A 1 109 ? -15.018 8.599 16.776 1.00 50.56 109 VAL A CA 1
ATOM 865 C C . VAL A 1 109 ? -16.382 9.068 17.256 1.00 50.56 109 VAL A C 1
ATOM 867 O O . VAL A 1 109 ? -16.616 9.150 18.455 1.00 50.56 109 VAL A O 1
ATOM 870 N N . GLU A 1 110 ? -17.282 9.429 16.335 1.00 53.97 110 GLU A N 1
ATOM 871 C CA . GLU A 1 110 ? -18.698 9.573 16.701 1.00 53.97 110 GLU A CA 1
ATOM 872 C C . GLU A 1 110 ? -19.130 8.323 17.471 1.00 53.97 110 GLU A C 1
ATOM 874 O O . GLU A 1 110 ? -18.761 7.206 17.072 1.00 53.97 110 GLU A O 1
ATOM 879 N N . SER A 1 111 ? -19.931 8.499 18.526 1.00 59.59 111 SER A N 1
ATOM 880 C CA . SER A 1 111 ? -20.320 7.421 19.436 1.00 59.59 111 SER A CA 1
ATOM 881 C C . SER A 1 111 ? -20.812 6.202 18.655 1.00 59.59 111 SER A C 1
ATOM 883 O O . SER A 1 111 ? -21.806 6.215 17.910 1.00 59.59 111 SER A O 1
ATOM 885 N N . ALA A 1 112 ? -20.023 5.133 18.726 1.00 62.59 112 ALA A N 1
ATOM 886 C CA . ALA A 1 112 ? -20.412 3.846 18.191 1.00 62.59 112 ALA A CA 1
ATOM 887 C C . ALA A 1 112 ? -21.575 3.327 19.045 1.00 62.59 112 ALA A C 1
ATOM 889 O O . ALA A 1 112 ? -21.568 3.472 20.261 1.00 62.59 112 ALA A O 1
ATOM 890 N N . HIS A 1 113 ? -22.587 2.738 18.411 1.00 75.12 113 HIS A N 1
ATOM 891 C CA . HIS A 1 113 ? -23.745 2.187 19.114 1.00 75.12 113 HIS A CA 1
ATOM 892 C C . HIS A 1 113 ? -23.940 0.718 18.737 1.00 75.12 113 HIS A C 1
ATOM 894 O O . HIS A 1 113 ? -23.627 0.300 17.613 1.00 75.12 113 HIS A O 1
ATOM 900 N N . GLY A 1 114 ? -24.479 -0.061 19.676 1.00 86.75 114 GLY A N 1
ATOM 901 C CA . GLY A 1 114 ? -24.822 -1.467 19.475 1.00 86.75 114 GLY A CA 1
ATOM 902 C C . GLY A 1 114 ? -23.623 -2.301 19.021 1.00 86.75 114 GLY A C 1
ATOM 903 O O . GLY A 1 114 ? -22.581 -2.326 19.671 1.00 86.75 114 GLY A O 1
ATOM 904 N N . ARG A 1 115 ? -23.751 -2.972 17.869 1.00 88.62 115 ARG A N 1
ATOM 905 C CA . ARG A 1 115 ? -22.715 -3.877 17.340 1.00 88.62 115 ARG A CA 1
ATOM 906 C C . ARG A 1 115 ? -21.366 -3.190 17.102 1.00 88.62 115 ARG A C 1
ATOM 908 O O . ARG A 1 115 ? -20.335 -3.808 17.336 1.00 88.62 115 ARG A O 1
ATOM 915 N N . LEU A 1 116 ? -21.360 -1.933 16.650 1.00 90.88 116 LEU A N 1
ATOM 916 C CA . LEU A 1 116 ? -20.111 -1.212 16.370 1.00 90.88 116 LEU A CA 1
ATOM 917 C C . LEU A 1 116 ? -19.351 -0.861 17.649 1.00 90.88 116 LEU A C 1
ATOM 919 O O . LEU A 1 116 ? -18.125 -0.880 17.632 1.00 90.88 116 LEU A O 1
ATOM 923 N N . LEU A 1 117 ? -20.071 -0.570 18.738 1.00 91.00 117 LEU A N 1
ATOM 924 C CA . LEU A 1 117 ? -19.463 -0.308 20.041 1.00 91.00 117 LEU A CA 1
ATOM 925 C C . LEU A 1 117 ? -18.744 -1.556 20.543 1.00 91.00 117 LEU A C 1
ATOM 927 O O . LEU A 1 117 ? -17.567 -1.486 20.859 1.00 91.00 117 LEU A O 1
ATOM 931 N N . ARG A 1 118 ? -19.405 -2.716 20.469 1.00 93.25 118 ARG A N 1
ATOM 932 C CA . ARG A 1 118 ? -18.796 -3.992 20.856 1.00 93.25 118 ARG A CA 1
ATOM 933 C C . ARG A 1 118 ? -17.533 -4.311 20.051 1.00 93.25 118 ARG A C 1
ATOM 935 O O . ARG A 1 118 ? -16.562 -4.807 20.612 1.00 93.25 118 ARG A O 1
ATOM 942 N N . ILE A 1 119 ? -17.529 -4.032 18.743 1.00 95.19 119 ILE A N 1
ATOM 943 C CA . ILE A 1 119 ? -16.331 -4.203 17.900 1.00 95.19 119 ILE A CA 1
ATOM 944 C C . ILE A 1 119 ? -15.218 -3.250 18.351 1.00 95.19 119 ILE A C 1
ATOM 946 O O . ILE A 1 119 ? -14.067 -3.667 18.448 1.00 95.19 119 ILE A O 1
ATOM 950 N N . LEU A 1 120 ? -15.557 -1.990 18.634 1.00 94.12 120 LEU A N 1
ATOM 951 C CA . LEU A 1 120 ? -14.602 -0.998 19.114 1.00 94.12 120 LEU A CA 1
ATOM 952 C C . LEU A 1 120 ? -14.005 -1.413 20.465 1.00 94.12 120 LEU A C 1
ATOM 954 O O . LEU A 1 120 ? -12.789 -1.471 20.574 1.00 94.12 120 LEU A O 1
ATOM 958 N N . GLU A 1 121 ? -14.832 -1.769 21.446 1.00 94.31 121 GLU A N 1
ATOM 959 C CA . GLU A 1 121 ? -14.406 -2.252 22.769 1.00 94.31 121 GLU A CA 1
ATOM 960 C C . GLU A 1 121 ? -13.527 -3.496 22.663 1.00 94.31 121 GLU A C 1
ATOM 962 O O . GLU A 1 121 ? -12.508 -3.585 23.332 1.00 94.31 121 GLU A O 1
ATOM 967 N N . THR A 1 122 ? -13.869 -4.429 21.774 1.00 96.06 122 THR A N 1
ATOM 968 C CA . THR A 1 122 ? -13.043 -5.620 21.528 1.00 96.06 122 THR A CA 1
ATOM 969 C C . THR A 1 122 ? -11.670 -5.239 20.966 1.00 96.06 122 THR A C 1
ATOM 971 O O . THR A 1 122 ? -10.661 -5.834 21.329 1.00 96.06 122 THR A O 1
ATOM 974 N N . PHE A 1 123 ? -11.616 -4.254 20.067 1.00 96.12 123 PHE A N 1
ATOM 975 C CA . PHE A 1 123 ? -10.380 -3.876 19.389 1.00 96.12 123 PHE A CA 1
ATOM 976 C C . PHE A 1 123 ? -9.478 -2.980 20.242 1.00 96.12 123 PHE A C 1
ATOM 978 O O . PHE A 1 123 ? -8.266 -3.174 20.268 1.00 96.12 123 PHE A O 1
ATOM 985 N N . VAL A 1 124 ? -10.039 -1.989 20.938 1.00 93.69 124 VAL A N 1
ATOM 986 C CA . VAL A 1 124 ? -9.251 -1.014 21.705 1.00 93.69 124 VAL A CA 1
ATOM 987 C C . VAL A 1 124 ? -9.322 -1.195 23.216 1.00 93.69 124 VAL A C 1
ATOM 989 O O . VAL A 1 124 ? -8.585 -0.489 23.876 1.00 93.69 124 VAL A O 1
ATOM 992 N N . SER A 1 125 ? -10.102 -2.139 23.747 1.00 93.81 125 SER A N 1
ATOM 993 C CA . SER A 1 125 ? -10.466 -2.311 25.168 1.00 93.81 125 SER A CA 1
ATOM 994 C C . SER A 1 125 ? -11.478 -1.287 25.701 1.00 93.81 125 SER A C 1
ATOM 996 O O . SER A 1 125 ? -11.485 -0.116 25.312 1.00 93.81 125 SER A O 1
ATOM 998 N N . THR A 1 126 ? -12.350 -1.723 26.617 1.00 92.69 126 THR A N 1
ATOM 999 C CA . THR A 1 126 ? -13.372 -0.868 27.253 1.00 92.69 126 THR A CA 1
ATOM 1000 C C . THR A 1 126 ? -12.776 0.366 27.947 1.00 92.69 126 THR A C 1
ATOM 1002 O O . THR A 1 126 ? -13.257 1.463 27.667 1.00 92.69 126 THR A O 1
ATOM 1005 N N . PRO A 1 127 ? -11.683 0.268 28.740 1.00 92.81 127 PRO A N 1
ATOM 1006 C CA . PRO A 1 127 ? -11.074 1.446 29.367 1.00 92.81 127 PRO A CA 1
ATOM 1007 C C . PRO A 1 127 ? -10.642 2.526 28.366 1.00 92.81 127 PRO A C 1
ATOM 1009 O O . PRO A 1 127 ? -10.775 3.723 28.627 1.00 92.81 127 PRO A O 1
ATOM 1012 N N . ASN A 1 128 ? -10.149 2.123 27.192 1.00 91.38 128 ASN A N 1
ATOM 1013 C CA . ASN A 1 128 ? -9.767 3.071 26.151 1.00 91.38 128 ASN A CA 1
ATOM 1014 C C . ASN A 1 128 ? -10.985 3.656 25.432 1.00 91.38 128 ASN A C 1
ATOM 1016 O O . ASN A 1 128 ? -10.938 4.816 25.029 1.00 91.38 128 ASN A O 1
ATOM 1020 N N . VAL A 1 129 ? -12.078 2.902 25.281 1.00 90.56 129 VAL A N 1
ATOM 1021 C CA . VAL A 1 129 ? -13.345 3.449 24.767 1.00 90.56 129 VAL A CA 1
ATOM 1022 C C . VAL A 1 129 ? -13.901 4.506 25.714 1.00 90.56 129 VAL A C 1
ATOM 1024 O O . VAL A 1 129 ? -14.294 5.576 25.253 1.00 90.56 129 VAL A O 1
ATOM 1027 N N . ASP A 1 130 ? -13.860 4.267 27.023 1.00 89.19 130 ASP A N 1
ATOM 1028 C CA . ASP A 1 130 ? -14.291 5.245 28.023 1.00 89.19 130 ASP A CA 1
ATOM 1029 C C . ASP A 1 130 ? -13.421 6.505 27.977 1.00 89.19 130 ASP A C 1
ATOM 1031 O O . ASP A 1 130 ? -13.944 7.615 27.865 1.00 89.19 130 ASP A O 1
ATOM 1035 N N . ARG A 1 131 ? -12.090 6.344 27.940 1.00 88.19 131 ARG A N 1
ATOM 1036 C CA . ARG A 1 131 ? -11.138 7.460 27.789 1.00 88.19 131 ARG A CA 1
ATOM 1037 C C . ARG A 1 131 ? -11.381 8.252 26.503 1.00 88.19 131 ARG A C 1
ATOM 1039 O O . ARG A 1 131 ? -11.335 9.483 26.516 1.00 88.19 131 ARG A O 1
ATOM 1046 N N . LEU A 1 132 ? -11.656 7.562 25.396 1.00 86.94 132 LEU A N 1
ATOM 1047 C CA . LEU A 1 132 ? -11.990 8.181 24.116 1.00 86.94 132 LEU A CA 1
ATOM 1048 C C . LEU A 1 132 ? -13.297 8.973 24.213 1.00 86.94 132 LEU A C 1
ATOM 1050 O O . LEU A 1 132 ? -13.336 10.132 23.808 1.00 86.94 132 LEU A O 1
ATOM 1054 N N . ASN A 1 133 ? -14.339 8.393 24.807 1.00 84.00 133 ASN A N 1
ATOM 1055 C CA . ASN A 1 133 ? -15.610 9.074 25.026 1.00 84.00 133 ASN A CA 1
ATOM 1056 C C . ASN A 1 133 ? -15.436 10.317 25.906 1.00 84.00 133 ASN A C 1
ATOM 1058 O O . ASN A 1 133 ? -16.016 11.351 25.588 1.00 84.00 133 ASN A O 1
ATOM 1062 N N . THR A 1 134 ? -14.611 10.269 26.956 1.00 83.38 134 THR A N 1
ATOM 1063 C CA . THR A 1 134 ? -14.303 11.443 27.790 1.00 83.38 134 THR A CA 1
ATOM 1064 C C . THR A 1 134 ? -13.635 12.558 26.983 1.00 83.38 134 THR A C 1
ATOM 1066 O O . THR A 1 134 ? -14.060 13.708 27.081 1.00 83.38 134 THR A O 1
ATOM 1069 N N . LEU A 1 135 ? -12.638 12.229 26.153 1.00 79.56 135 LEU A N 1
ATOM 1070 C CA . LEU A 1 135 ? -11.927 13.208 25.319 1.00 79.56 135 LEU A CA 1
ATOM 1071 C C . LEU A 1 135 ? -12.807 13.830 24.229 1.00 79.56 135 LEU A C 1
ATOM 1073 O O . LEU A 1 135 ? -12.569 14.968 23.832 1.00 79.56 135 LEU A O 1
ATOM 1077 N N . LEU A 1 136 ? -13.798 13.090 23.727 1.00 76.69 136 LEU A N 1
ATOM 1078 C CA . LEU A 1 136 ? -14.686 13.551 22.656 1.00 76.69 136 LEU A CA 1
ATOM 1079 C C . LEU A 1 136 ? -15.970 14.217 23.171 1.00 76.69 136 LEU A C 1
ATOM 1081 O O . LEU A 1 136 ? -16.544 15.042 22.468 1.00 76.69 136 LEU A O 1
ATOM 1085 N N . SER A 1 137 ? -16.424 13.879 24.383 1.00 71.31 137 SER A N 1
ATOM 1086 C CA . SER A 1 137 ? -17.688 14.378 24.956 1.00 71.31 137 SER A CA 1
ATOM 1087 C C . SER A 1 137 ? -17.530 15.633 25.813 1.00 71.31 137 SER A C 1
ATOM 1089 O O . SER A 1 137 ? -18.537 16.246 26.173 1.00 71.31 137 SER A O 1
ATOM 1091 N N . SER A 1 138 ? -16.304 16.018 26.184 1.00 60.00 138 SER A N 1
ATOM 1092 C CA . SER A 1 138 ? -16.069 17.211 27.001 1.00 60.00 138 SER A CA 1
ATOM 1093 C C . SER A 1 138 ? -16.603 18.457 26.287 1.00 60.00 138 SER A C 1
ATOM 1095 O O . SER A 1 138 ? -16.138 18.817 25.204 1.00 60.00 138 SER A O 1
ATOM 1097 N N . GLN A 1 139 ? -17.612 19.089 26.889 1.00 51.78 139 GLN A N 1
ATOM 1098 C CA . GLN A 1 139 ? -18.293 20.255 26.340 1.00 51.78 139 GLN A CA 1
ATOM 1099 C C . GLN A 1 139 ? -17.332 21.429 26.095 1.00 51.78 139 GLN A C 1
ATOM 1101 O O . GLN A 1 139 ? -16.384 21.653 26.841 1.00 51.78 139 GLN A O 1
ATOM 1106 N N . ILE A 1 140 ? -17.674 22.213 25.071 1.00 54.19 140 ILE A N 1
ATOM 1107 C CA . ILE A 1 140 ? -16.984 23.357 24.438 1.00 54.19 140 ILE A CA 1
ATOM 1108 C C . ILE A 1 140 ? -16.603 24.514 25.405 1.00 54.19 140 ILE A C 1
ATOM 1110 O O . ILE A 1 140 ? -16.112 25.550 24.972 1.00 54.19 140 ILE A O 1
ATOM 1114 N N . GLN A 1 141 ? -16.819 24.383 26.716 1.00 53.94 141 GLN A N 1
ATOM 1115 C CA . GLN A 1 141 ? -16.503 25.436 27.691 1.00 53.94 141 GLN A CA 1
ATOM 1116 C C . GLN A 1 141 ? -15.008 25.534 28.031 1.00 53.94 141 GLN A C 1
ATOM 1118 O O . GLN A 1 141 ? -14.555 26.617 28.393 1.00 53.94 141 GLN A O 1
ATOM 1123 N N . ASP A 1 142 ? -14.244 24.449 27.869 1.00 65.62 142 ASP A N 1
ATOM 1124 C CA . ASP A 1 142 ? -12.786 24.436 28.017 1.00 65.62 142 ASP A CA 1
ATOM 1125 C C . ASP A 1 142 ? -12.132 24.197 26.646 1.00 65.62 142 ASP A C 1
ATOM 1127 O O . ASP A 1 142 ? -12.340 23.155 26.025 1.00 65.62 142 ASP A O 1
ATOM 1131 N N . ASN A 1 143 ? -11.356 25.168 26.151 1.00 69.88 143 ASN A N 1
ATOM 1132 C CA . ASN A 1 143 ? -10.677 25.071 24.854 1.00 69.88 143 ASN A CA 1
ATOM 1133 C C . ASN A 1 143 ? -9.495 24.084 24.877 1.00 69.88 143 ASN A C 1
ATOM 1135 O O . ASN A 1 143 ? -9.064 23.635 23.813 1.00 69.88 143 ASN A O 1
ATOM 1139 N N . VAL A 1 144 ? -8.985 23.712 26.057 1.00 75.44 144 VAL A N 1
ATOM 1140 C CA . VAL A 1 144 ? -7.786 22.874 26.213 1.00 75.44 144 VAL A CA 1
ATOM 1141 C C . VAL A 1 144 ? -8.031 21.453 25.697 1.00 75.44 144 VAL A C 1
ATOM 1143 O O . VAL A 1 144 ? -7.207 20.910 24.958 1.00 75.44 144 VAL A O 1
ATOM 1146 N N . ILE A 1 145 ? -9.174 20.840 26.024 1.00 76.56 145 ILE A N 1
ATOM 1147 C CA . ILE A 1 145 ? -9.466 19.455 25.615 1.00 76.56 145 ILE A CA 1
ATOM 1148 C C . ILE A 1 145 ? -9.698 19.345 24.095 1.00 76.56 145 ILE A C 1
ATOM 1150 O O . ILE A 1 145 ? -9.033 18.522 23.459 1.00 76.56 145 ILE A O 1
ATOM 1154 N N . PRO A 1 146 ? -10.531 20.192 23.454 1.00 80.00 146 PRO A N 1
ATOM 1155 C CA . PRO A 1 146 ? -10.666 20.204 22.000 1.00 80.00 146 PRO A CA 1
ATOM 1156 C C . PRO A 1 146 ? -9.340 20.449 21.269 1.00 80.00 146 PRO A C 1
ATOM 1158 O O . PRO A 1 146 ? -9.115 19.849 20.220 1.00 80.00 146 PRO A O 1
ATOM 1161 N N . LEU A 1 147 ? -8.430 21.267 21.816 1.00 83.12 147 LEU A N 1
ATOM 1162 C CA . LEU A 1 147 ? -7.105 21.494 21.223 1.00 83.12 147 LEU A CA 1
ATOM 1163 C C . LEU A 1 147 ? -6.226 20.239 21.197 1.00 83.12 147 LEU A C 1
ATOM 1165 O O . LEU A 1 147 ? -5.513 20.019 20.213 1.00 83.12 147 LEU A O 1
ATOM 1169 N N . ARG A 1 148 ? -6.307 19.381 22.224 1.00 85.12 148 ARG A N 1
ATOM 1170 C CA . ARG A 1 148 ? -5.610 18.080 22.244 1.00 85.12 148 ARG A CA 1
ATOM 1171 C C . ARG A 1 148 ? -6.109 17.132 21.149 1.00 85.12 148 ARG A C 1
ATOM 1173 O O . ARG A 1 148 ? -5.367 16.248 20.726 1.00 85.12 148 ARG A O 1
ATOM 1180 N N . ASN A 1 149 ? -7.334 17.321 20.662 1.00 84.44 149 ASN A N 1
ATOM 1181 C CA . ASN A 1 149 ? -7.938 16.480 19.624 1.00 84.44 149 ASN A CA 1
ATOM 1182 C C . ASN A 1 149 ? -7.631 16.967 18.200 1.00 84.44 149 ASN A C 1
ATOM 1184 O O . ASN A 1 149 ? -8.021 16.309 17.231 1.00 84.44 149 ASN A O 1
ATOM 1188 N N . LEU A 1 150 ? -6.956 18.116 18.071 1.00 85.69 150 LEU A N 1
ATOM 1189 C CA . LEU A 1 150 ? -6.659 18.759 16.800 1.00 85.69 150 LEU A CA 1
ATOM 1190 C C . LEU A 1 150 ? -5.173 18.731 16.478 1.00 85.69 150 LEU A C 1
ATOM 1192 O O . LEU A 1 150 ? -4.321 19.020 17.315 1.00 85.69 150 LEU A O 1
ATOM 1196 N N . TRP A 1 151 ? -4.877 18.470 15.210 1.00 84.81 151 TRP A N 1
ATOM 1197 C CA . TRP A 1 151 ? -3.534 18.562 14.649 1.00 84.81 151 TRP A CA 1
ATOM 1198 C C . TRP A 1 151 ? -3.585 19.233 13.279 1.00 84.81 151 TRP A C 1
ATOM 1200 O O . TRP A 1 151 ? -4.364 18.821 12.414 1.00 84.81 151 TRP A O 1
ATOM 1210 N N . LEU A 1 152 ? -2.802 20.295 13.075 1.00 83.62 152 LEU A N 1
ATOM 1211 C CA . LEU A 1 152 ? -2.762 21.006 11.802 1.00 83.62 152 LEU A CA 1
ATOM 1212 C C . LEU A 1 152 ? -1.952 20.216 10.776 1.00 83.62 152 LEU A C 1
ATOM 1214 O O . LEU A 1 152 ? -0.755 20.015 10.964 1.00 83.62 152 LEU A O 1
ATOM 1218 N N . LEU A 1 153 ? -2.585 19.834 9.662 1.00 80.25 153 LEU A N 1
ATOM 1219 C CA . LEU A 1 153 ? -1.948 19.119 8.554 1.00 80.25 153 LEU A CA 1
ATOM 1220 C C . LEU A 1 153 ? -2.110 19.857 7.217 1.00 80.25 153 LEU A C 1
ATOM 1222 O O . LEU A 1 153 ? -3.114 20.537 6.967 1.00 80.25 153 LEU A O 1
ATOM 1226 N N . SER A 1 154 ? -1.137 19.687 6.317 1.00 75.94 154 SER A N 1
ATOM 1227 C CA . SER A 1 154 ? -1.303 20.068 4.910 1.00 75.94 154 SER A CA 1
ATOM 1228 C C . SER A 1 154 ? -2.348 19.169 4.228 1.00 75.94 154 SER A C 1
ATOM 1230 O O . SER A 1 154 ? -2.537 18.022 4.642 1.00 75.94 154 SER A O 1
ATOM 1232 N N . PRO A 1 155 ? -3.045 19.631 3.174 1.00 75.94 155 PRO A N 1
ATOM 1233 C CA . PRO A 1 155 ? -4.039 18.829 2.457 1.00 75.94 155 PRO A CA 1
ATOM 1234 C C . PRO A 1 155 ? -3.561 17.435 2.028 1.00 75.94 155 PRO A C 1
ATOM 1236 O O . PRO A 1 155 ? -4.318 16.464 2.122 1.00 75.94 155 PRO A O 1
ATOM 1239 N N . SER A 1 156 ? -2.317 17.329 1.556 1.00 74.25 156 SER A N 1
ATOM 1240 C CA . SER A 1 156 ? -1.726 16.067 1.101 1.00 74.25 156 SER A CA 1
ATOM 1241 C C . SER A 1 156 ? -1.479 15.099 2.263 1.00 74.25 156 SER A C 1
ATOM 1243 O O . SER A 1 156 ? -1.895 13.939 2.191 1.00 74.25 156 SER A O 1
ATOM 1245 N N . VAL A 1 157 ? -0.889 15.586 3.358 1.00 78.00 157 VAL A N 1
ATOM 1246 C CA . VAL A 1 157 ? -0.612 14.804 4.574 1.00 78.00 157 VAL A CA 1
ATOM 1247 C C . VAL A 1 157 ? -1.911 14.414 5.271 1.00 78.00 157 VAL A C 1
ATOM 1249 O O . VAL A 1 157 ? -2.089 13.261 5.647 1.00 78.00 157 VAL A O 1
ATOM 1252 N N . HIS A 1 158 ? -2.870 15.332 5.355 1.00 81.00 158 HIS A N 1
ATOM 1253 C CA . HIS A 1 158 ? -4.192 15.081 5.918 1.00 81.00 158 HIS A CA 1
ATOM 1254 C C . HIS A 1 158 ? -4.926 13.953 5.183 1.00 81.00 158 HIS A C 1
ATOM 1256 O O . HIS A 1 158 ? -5.486 13.051 5.809 1.00 81.00 158 HIS A O 1
ATOM 1262 N N . LYS A 1 159 ? -4.903 13.975 3.844 1.00 80.88 159 LYS A N 1
ATOM 1263 C CA . LYS A 1 159 ? -5.497 12.910 3.031 1.00 80.88 159 LYS A CA 1
ATOM 1264 C C . LYS A 1 159 ? -4.796 11.570 3.266 1.00 80.88 159 LYS A C 1
ATOM 1266 O O . LYS A 1 159 ? -5.470 10.549 3.362 1.00 80.88 159 LYS A O 1
ATOM 1271 N N . ALA A 1 160 ? -3.468 11.576 3.355 1.00 82.31 160 ALA A N 1
ATOM 1272 C CA . ALA A 1 160 ? -2.675 10.381 3.615 1.00 82.31 160 ALA A CA 1
ATOM 1273 C C . ALA A 1 160 ? -2.947 9.782 5.001 1.00 82.31 160 ALA A C 1
ATOM 1275 O O . ALA A 1 160 ? -3.122 8.570 5.106 1.00 82.31 160 ALA A O 1
ATOM 1276 N N . PHE A 1 161 ? -3.028 10.628 6.032 1.00 86.19 161 PHE A N 1
ATOM 1277 C CA . PHE A 1 161 ? -3.333 10.241 7.410 1.00 86.19 161 PHE A CA 1
ATOM 1278 C C . PHE A 1 161 ? -4.679 9.522 7.475 1.00 86.19 161 PHE A C 1
ATOM 1280 O O . PHE A 1 161 ? -4.741 8.354 7.842 1.00 86.19 161 PHE A O 1
ATOM 1287 N N . ARG A 1 162 ? -5.737 10.159 6.959 1.00 85.88 162 ARG A N 1
ATOM 1288 C CA . ARG A 1 162 ? -7.102 9.607 6.977 1.00 85.88 162 ARG A CA 1
ATOM 1289 C C . ARG A 1 162 ? -7.288 8.336 6.159 1.00 85.88 162 ARG A C 1
ATOM 1291 O O . ARG A 1 162 ? -8.186 7.554 6.444 1.00 85.88 162 ARG A O 1
ATOM 1298 N N . ALA A 1 163 ? -6.475 8.132 5.131 1.00 86.69 163 ALA A N 1
ATOM 1299 C CA . ALA A 1 163 ? -6.497 6.909 4.336 1.00 86.69 163 ALA A CA 1
ATOM 1300 C C . ALA A 1 163 ? -5.564 5.814 4.893 1.00 86.69 163 ALA A C 1
ATOM 1302 O O . ALA A 1 163 ? -5.406 4.773 4.262 1.00 86.69 163 ALA A O 1
ATOM 1303 N N . GLY A 1 164 ? -4.925 6.032 6.049 1.00 88.88 164 GLY A N 1
ATOM 1304 C CA . GLY A 1 164 ? -4.005 5.071 6.660 1.00 88.88 164 GLY A CA 1
ATOM 1305 C C . GLY A 1 164 ? -2.685 4.889 5.901 1.00 88.88 164 GLY A C 1
ATOM 1306 O O . GLY A 1 164 ? -1.969 3.918 6.122 1.00 88.88 164 GLY A O 1
ATOM 1307 N N . HIS A 1 165 ? -2.332 5.797 4.987 1.00 86.81 165 HIS A N 1
ATOM 1308 C CA . HIS A 1 165 ? -1.049 5.739 4.272 1.00 86.81 165 HIS A CA 1
ATOM 1309 C C . HIS A 1 165 ? 0.126 6.208 5.135 1.00 86.81 165 HIS A C 1
ATOM 1311 O O . HIS A 1 165 ? 1.278 5.921 4.808 1.00 86.81 165 HIS A O 1
ATOM 1317 N N . ILE A 1 166 ? -0.155 6.908 6.235 1.00 86.00 166 ILE A N 1
ATOM 1318 C CA . ILE A 1 166 ? 0.824 7.276 7.256 1.00 86.00 166 ILE A CA 1
ATOM 1319 C C . ILE A 1 166 ? 0.288 6.965 8.642 1.00 86.00 166 ILE A C 1
ATOM 1321 O O . ILE A 1 166 ? -0.902 7.115 8.909 1.00 86.00 166 ILE A O 1
ATOM 1325 N N . GLU A 1 167 ? 1.196 6.589 9.528 1.00 86.81 167 GLU A N 1
ATOM 1326 C CA . GLU A 1 167 ? 0.950 6.500 10.959 1.00 86.81 167 GLU A CA 1
ATOM 1327 C C . GLU A 1 167 ? 1.987 7.311 11.723 1.00 86.81 167 GLU A C 1
ATOM 1329 O O . GLU A 1 167 ? 3.143 7.444 11.313 1.00 86.81 167 GLU A O 1
ATOM 1334 N N . VAL A 1 168 ? 1.549 7.829 12.862 1.00 86.56 168 VAL A N 1
ATOM 1335 C CA . VAL A 1 168 ? 2.388 8.535 13.819 1.00 86.56 168 VAL A CA 1
ATOM 1336 C C . VAL A 1 168 ? 2.694 7.567 14.955 1.00 86.56 168 VAL A C 1
ATOM 1338 O O . VAL A 1 168 ? 1.788 6.978 15.545 1.00 86.56 168 VAL A O 1
ATOM 1341 N N . ARG A 1 169 ? 3.980 7.365 15.237 1.00 82.94 169 ARG A N 1
ATOM 1342 C CA . ARG A 1 169 ? 4.475 6.541 16.341 1.00 82.94 169 ARG A CA 1
ATOM 1343 C C . ARG A 1 169 ? 5.212 7.416 17.351 1.00 82.94 169 ARG A C 1
ATOM 1345 O O . ARG A 1 169 ? 5.848 8.401 16.980 1.00 82.94 169 ARG A O 1
ATOM 1352 N N . LYS A 1 170 ? 5.149 7.013 18.616 1.00 74.62 170 LYS A N 1
ATOM 1353 C CA . LYS A 1 170 ? 5.967 7.575 19.696 1.00 74.62 170 LYS A CA 1
ATOM 1354 C C . LYS A 1 170 ? 7.438 7.175 19.511 1.00 74.62 170 LYS A C 1
ATOM 1356 O O . LYS A 1 170 ? 7.722 6.151 18.878 1.00 74.62 170 LYS A O 1
ATOM 1361 N N . SER A 1 171 ? 8.356 7.967 20.063 1.00 66.38 171 SER A N 1
ATOM 1362 C CA . SER A 1 171 ? 9.744 7.538 20.258 1.00 66.38 171 SER A CA 1
ATOM 1363 C C . SER A 1 171 ? 9.809 6.346 21.226 1.00 66.38 171 SER A C 1
ATOM 1365 O O . SER A 1 171 ? 8.968 6.220 22.113 1.00 66.38 171 SER A O 1
ATOM 1367 N N . VAL A 1 172 ? 10.775 5.450 21.014 1.00 56.22 172 VAL A N 1
ATOM 1368 C CA . VAL A 1 172 ? 10.878 4.124 21.661 1.00 56.22 172 VAL A CA 1
ATOM 1369 C C . VAL A 1 172 ? 11.207 4.211 23.164 1.00 56.22 172 VAL A C 1
ATOM 1371 O O . VAL A 1 172 ? 10.960 3.245 23.877 1.00 56.22 172 VAL A O 1
ATOM 1374 N N . ASP A 1 173 ? 11.681 5.360 23.654 1.00 49.88 173 ASP A N 1
ATOM 1375 C CA . ASP A 1 173 ? 12.178 5.515 25.033 1.00 49.88 173 ASP A CA 1
ATOM 1376 C C . ASP A 1 173 ? 11.143 5.958 26.077 1.00 49.88 173 ASP A C 1
ATOM 1378 O O . ASP A 1 173 ? 11.460 6.009 27.263 1.00 49.88 173 ASP A O 1
ATOM 1382 N N . ASP A 1 174 ? 9.898 6.231 25.694 1.00 49.03 174 ASP A N 1
ATOM 1383 C CA . ASP A 1 174 ? 8.901 6.656 26.674 1.00 49.03 174 ASP A CA 1
ATOM 1384 C C . ASP A 1 174 ? 7.961 5.500 27.037 1.00 49.03 174 ASP A C 1
ATOM 1386 O O . ASP A 1 174 ? 7.106 5.113 26.226 1.00 49.03 174 ASP A O 1
ATOM 1390 N N . SER A 1 175 ? 8.048 5.035 28.286 1.00 45.25 175 SER A N 1
ATOM 1391 C CA . SER A 1 175 ? 7.119 4.085 28.907 1.00 45.25 175 SER A CA 1
ATOM 1392 C C . SER A 1 175 ? 5.643 4.423 28.644 1.00 45.25 175 SER A C 1
ATOM 1394 O O . SER A 1 175 ? 5.260 5.580 28.411 1.00 45.25 175 SER A O 1
ATOM 1396 N N . GLU A 1 176 ? 4.806 3.383 28.634 1.00 49.75 176 GLU A N 1
ATOM 1397 C CA . GLU A 1 176 ? 3.356 3.513 28.497 1.00 49.75 176 GLU A CA 1
ATOM 1398 C C . GLU A 1 176 ? 2.773 4.411 29.600 1.00 49.75 176 GLU A C 1
ATOM 1400 O O . GLU A 1 176 ? 3.161 4.335 30.763 1.00 49.75 176 GLU A O 1
ATOM 1405 N N . ASP A 1 177 ? 1.848 5.279 29.183 1.00 48.84 177 ASP A N 1
ATOM 1406 C CA . ASP A 1 177 ? 0.848 5.939 30.029 1.00 48.84 177 ASP A CA 1
ATOM 1407 C C . ASP A 1 177 ? 1.326 6.668 31.294 1.00 48.84 177 ASP A C 1
ATOM 1409 O O . ASP A 1 177 ? 0.753 6.536 32.375 1.00 48.84 177 ASP A O 1
ATOM 1413 N N . VAL A 1 178 ? 2.264 7.597 31.134 1.00 45.00 178 VAL A N 1
ATOM 1414 C CA . VAL A 1 178 ? 2.226 8.797 31.973 1.00 45.00 178 VAL A CA 1
ATOM 1415 C C . VAL A 1 178 ? 1.904 9.971 31.058 1.00 45.00 178 VAL A C 1
ATOM 1417 O O . VAL A 1 178 ? 2.689 10.315 30.173 1.00 45.00 178 VAL A O 1
ATOM 1420 N N . ASP A 1 179 ? 0.714 10.553 31.232 1.00 48.72 179 ASP A N 1
ATOM 1421 C CA . ASP A 1 179 ? 0.389 11.901 30.750 1.00 48.72 179 ASP A CA 1
ATOM 1422 C C . ASP A 1 179 ? 1.321 12.850 31.527 1.00 48.72 179 ASP A C 1
ATOM 1424 O O . ASP A 1 179 ? 0.967 13.373 32.582 1.00 48.72 179 ASP A O 1
ATOM 1428 N N . THR A 1 180 ? 2.593 12.918 31.116 1.00 43.50 180 THR A N 1
ATOM 1429 C CA . THR A 1 180 ? 3.682 13.607 31.819 1.00 43.50 180 THR A CA 1
ATOM 1430 C C . THR A 1 180 ? 3.535 15.114 31.673 1.00 43.50 180 THR A C 1
ATOM 1432 O O . THR A 1 180 ? 4.357 15.770 31.055 1.00 43.50 180 THR A O 1
ATOM 1435 N N . GLY A 1 181 ? 2.495 15.684 32.274 1.00 54.03 181 GLY A N 1
ATOM 1436 C CA . GLY A 1 181 ? 2.342 17.125 32.425 1.00 54.03 181 GLY A CA 1
ATOM 1437 C C . GLY A 1 181 ? 2.358 17.926 31.120 1.00 54.03 181 GLY A C 1
ATOM 1438 O O . GLY A 1 181 ? 2.218 17.422 30.007 1.00 54.03 181 GLY A O 1
ATOM 1439 N N . THR A 1 182 ? 2.480 19.235 31.289 1.00 59.44 182 THR A N 1
ATOM 1440 C CA . THR A 1 182 ? 2.507 20.254 30.243 1.00 59.44 182 THR A CA 1
ATOM 1441 C C . THR A 1 182 ? 3.826 20.213 29.461 1.00 59.44 182 THR A C 1
ATOM 1443 O O . THR A 1 182 ? 4.700 21.061 29.633 1.00 59.44 182 THR A O 1
ATOM 1446 N N . LEU A 1 183 ? 3.994 19.204 28.602 1.00 65.06 183 LEU A N 1
ATOM 1447 C CA . LEU A 1 183 ? 5.169 19.086 27.738 1.00 65.06 183 LEU A CA 1
ATOM 1448 C C . LEU A 1 183 ? 5.201 20.198 26.690 1.00 65.06 183 LEU A C 1
ATOM 1450 O O . LEU A 1 183 ? 4.226 20.464 25.989 1.00 65.06 183 LEU A O 1
ATOM 1454 N N . GLN A 1 184 ? 6.364 20.836 26.589 1.00 76.25 184 GLN A N 1
ATOM 1455 C CA . GLN A 1 184 ? 6.613 21.943 25.672 1.00 76.25 184 GLN A CA 1
ATOM 1456 C C . GLN A 1 184 ? 7.040 21.468 24.272 1.00 76.25 184 GLN A C 1
ATOM 1458 O O . GLN A 1 184 ? 6.864 22.188 23.292 1.00 76.25 184 GLN A O 1
ATOM 1463 N N . LEU A 1 185 ? 7.611 20.266 24.174 1.00 81.56 185 LEU A N 1
ATOM 1464 C CA . LEU A 1 185 ? 8.172 19.681 22.958 1.00 81.56 185 LEU A CA 1
ATOM 1465 C C . LEU A 1 185 ? 8.015 18.161 23.010 1.00 81.56 185 LEU A C 1
ATOM 1467 O O . LEU A 1 185 ? 8.332 17.546 24.026 1.00 81.56 185 LEU A O 1
ATOM 1471 N N . GLU A 1 186 ? 7.593 17.563 21.900 1.00 81.38 186 GLU A N 1
ATOM 1472 C CA . GLU A 1 186 ? 7.533 16.114 21.737 1.00 81.38 186 GLU A CA 1
ATOM 1473 C C . GLU A 1 186 ? 8.009 15.669 20.359 1.00 81.38 186 GLU A C 1
ATOM 1475 O O . GLU A 1 186 ? 7.678 16.273 19.335 1.00 81.38 186 GLU A O 1
ATOM 1480 N N . THR A 1 187 ? 8.747 14.559 20.344 1.00 81.31 187 THR A N 1
ATOM 1481 C CA . THR A 1 187 ? 9.291 13.957 19.130 1.00 81.31 187 THR A CA 1
ATOM 1482 C C . THR A 1 187 ? 8.468 12.741 18.719 1.00 81.31 187 THR A C 1
ATOM 1484 O O . THR A 1 187 ? 8.272 11.787 19.476 1.00 81.31 187 THR A O 1
ATOM 1487 N N . TYR A 1 188 ? 8.034 12.757 17.466 1.00 84.44 188 TYR A N 1
ATOM 1488 C CA . TYR A 1 188 ? 7.231 11.726 16.839 1.00 84.44 188 TYR A CA 1
ATOM 1489 C C . TYR A 1 188 ? 7.935 11.139 15.627 1.00 84.44 188 TYR A C 1
ATOM 1491 O O . TYR A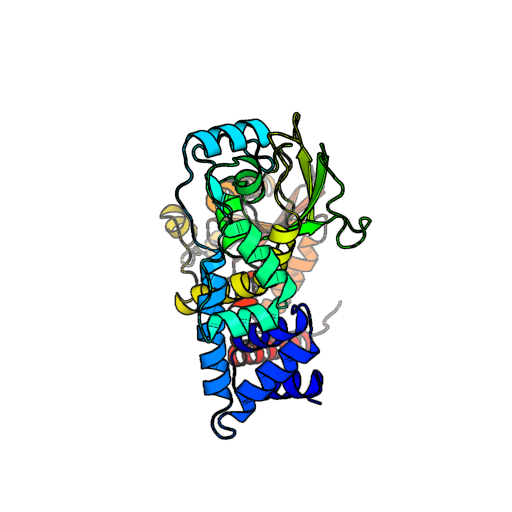 1 188 ? 8.818 11.733 15.007 1.00 84.44 188 TYR A O 1
ATOM 1499 N N . LYS A 1 189 ? 7.493 9.944 15.263 1.00 84.56 189 LYS A N 1
ATOM 1500 C CA . LYS A 1 189 ? 8.002 9.187 14.134 1.00 84.56 189 LYS A CA 1
ATOM 1501 C C . LYS A 1 189 ? 6.881 8.970 13.134 1.00 84.56 189 LYS A C 1
ATOM 1503 O O . LYS A 1 189 ? 5.892 8.310 13.444 1.00 84.56 189 LYS A O 1
ATOM 1508 N N . LEU A 1 190 ? 7.041 9.490 11.926 1.00 84.31 190 LEU A N 1
ATOM 1509 C CA . LEU A 1 190 ? 6.121 9.241 10.829 1.00 84.31 190 LEU A CA 1
ATOM 1510 C C . LEU A 1 190 ? 6.565 7.995 10.065 1.00 84.31 190 LEU A C 1
ATOM 1512 O O . LEU A 1 190 ? 7.656 7.974 9.495 1.00 84.31 190 LEU A O 1
ATOM 1516 N N . ALA A 1 191 ? 5.718 6.971 10.033 1.00 83.56 191 ALA A N 1
ATOM 1517 C CA . ALA A 1 191 ? 5.933 5.779 9.225 1.00 83.56 191 ALA A CA 1
ATOM 1518 C C . ALA A 1 191 ? 4.937 5.742 8.065 1.00 83.56 191 ALA A C 1
ATOM 1520 O O . ALA A 1 191 ? 3.758 6.056 8.225 1.00 83.56 191 ALA A O 1
ATOM 1521 N N . TYR A 1 192 ? 5.420 5.349 6.892 1.00 82.38 192 TYR A N 1
ATOM 1522 C CA . TYR A 1 192 ? 4.611 5.255 5.683 1.00 82.38 192 TYR A CA 1
ATOM 1523 C C . TYR A 1 192 ? 4.219 3.806 5.383 1.00 82.38 192 TYR A C 1
ATOM 1525 O O . TYR A 1 192 ? 5.043 2.895 5.488 1.00 82.38 192 TYR A O 1
ATOM 1533 N N . LYS A 1 193 ? 2.966 3.602 4.962 1.00 80.44 193 LYS A N 1
ATOM 1534 C CA . LYS A 1 193 ? 2.450 2.297 4.537 1.00 80.44 193 LYS A CA 1
ATOM 1535 C C . LYS A 1 193 ? 2.422 2.195 3.017 1.00 80.44 193 LYS A C 1
ATOM 1537 O O . LYS A 1 193 ? 1.645 2.854 2.328 1.00 80.44 193 LYS A O 1
ATOM 1542 N N . TYR A 1 194 ? 3.300 1.328 2.521 1.00 68.94 194 TYR A N 1
ATOM 1543 C CA . TYR A 1 194 ? 3.350 0.856 1.141 1.00 68.94 194 TYR A CA 1
ATOM 1544 C C . TYR A 1 194 ? 1.968 0.343 0.699 1.00 68.94 194 TYR A C 1
ATOM 1546 O O . TYR A 1 194 ? 1.415 -0.449 1.453 1.00 68.94 194 TYR A O 1
ATOM 1554 N N . PRO A 1 195 ? 1.421 0.732 -0.477 1.00 59.22 195 PRO A N 1
ATOM 1555 C CA . PRO A 1 195 ? 2.144 0.911 -1.740 1.00 59.22 195 PRO A CA 1
ATOM 1556 C C . PRO A 1 195 ? 2.075 2.280 -2.419 1.00 59.22 195 PRO A C 1
ATOM 1558 O O . PRO A 1 195 ? 2.895 2.508 -3.303 1.00 59.22 195 PRO A O 1
ATOM 1561 N N . GLU A 1 196 ? 1.155 3.178 -2.064 1.00 63.06 196 GLU A N 1
ATOM 1562 C CA . GLU A 1 196 ? 0.985 4.465 -2.759 1.00 63.06 196 GLU A CA 1
ATOM 1563 C C . GLU A 1 196 ? 1.981 5.543 -2.297 1.00 63.06 196 GLU A C 1
ATOM 1565 O O . GLU A 1 196 ? 1.726 6.197 -1.282 1.00 63.06 196 GLU A O 1
ATOM 1570 N N . PRO A 1 197 ? 3.123 5.759 -2.991 1.00 58.41 197 PRO A N 1
ATOM 1571 C CA . PRO A 1 197 ? 4.144 6.667 -2.491 1.00 58.41 197 PRO A CA 1
ATOM 1572 C C . PRO A 1 197 ? 3.544 8.057 -2.319 1.00 58.41 197 PRO A C 1
ATOM 1574 O O . PRO A 1 197 ? 2.946 8.606 -3.251 1.00 58.41 197 PRO A O 1
ATOM 1577 N N . LEU A 1 198 ? 3.748 8.645 -1.143 1.00 60.16 198 LEU A N 1
ATOM 1578 C CA . LEU A 1 198 ? 3.426 10.046 -0.917 1.00 60.16 198 LEU A CA 1
ATOM 1579 C C . LEU A 1 198 ? 4.342 10.882 -1.793 1.00 60.16 198 LEU A C 1
ATOM 1581 O O . LEU A 1 198 ? 5.524 11.065 -1.510 1.00 60.16 198 LEU A O 1
ATOM 1585 N N . LYS A 1 199 ? 3.799 11.353 -2.910 1.00 57.34 199 LYS A N 1
ATOM 1586 C CA . LYS A 1 199 ? 4.483 12.321 -3.756 1.00 57.34 199 LYS A CA 1
ATOM 1587 C C . LYS A 1 199 ? 4.307 13.694 -3.122 1.00 57.34 199 LYS A C 1
ATOM 1589 O O . LYS A 1 199 ? 3.187 14.060 -2.774 1.00 57.34 199 LYS A O 1
ATOM 1594 N N . ASN A 1 200 ? 5.399 14.451 -3.043 1.00 57.22 200 ASN A N 1
ATOM 1595 C CA . ASN A 1 200 ? 5.422 15.844 -2.592 1.00 57.22 200 ASN A CA 1
ATOM 1596 C C . ASN A 1 200 ? 5.114 16.051 -1.096 1.00 57.22 200 ASN A C 1
ATOM 1598 O O . ASN A 1 200 ? 4.565 17.089 -0.735 1.00 57.22 200 ASN A O 1
ATOM 1602 N N . LEU A 1 201 ? 5.471 15.101 -0.223 1.00 62.50 201 LEU A N 1
ATOM 1603 C CA . LEU A 1 201 ? 5.452 15.341 1.223 1.00 62.50 201 LEU A CA 1
ATOM 1604 C C . LEU A 1 201 ? 6.786 15.972 1.645 1.00 62.50 201 LEU A C 1
ATOM 1606 O O . LEU A 1 201 ? 7.849 15.385 1.446 1.00 62.50 201 LEU A O 1
ATOM 1610 N N . PHE A 1 202 ? 6.724 17.169 2.221 1.00 60.66 202 PHE A N 1
ATOM 1611 C CA . PHE A 1 202 ? 7.869 17.907 2.756 1.00 60.66 202 PHE A CA 1
ATOM 1612 C C . PHE A 1 202 ? 7.570 18.265 4.194 1.00 60.66 202 PHE A C 1
ATOM 1614 O O . PHE A 1 202 ? 6.491 18.781 4.407 1.00 60.66 202 PHE A O 1
ATOM 1621 N N . PHE A 1 203 ? 8.493 18.073 5.130 1.00 62.12 203 PHE A N 1
ATOM 1622 C CA . PHE A 1 203 ? 8.327 18.480 6.527 1.00 62.12 203 PHE A CA 1
ATOM 1623 C C . PHE A 1 203 ? 8.418 20.000 6.723 1.00 62.12 203 PHE A C 1
ATOM 1625 O O . PHE A 1 203 ? 8.861 20.737 5.836 1.00 62.12 203 PHE A O 1
ATOM 1632 N N . GLY A 1 204 ? 8.049 20.476 7.920 1.00 52.81 204 GLY A N 1
ATOM 1633 C CA . GLY A 1 204 ? 8.186 21.880 8.330 1.00 52.81 204 GLY A CA 1
ATOM 1634 C C . GLY A 1 204 ? 9.634 22.394 8.366 1.00 52.81 204 GLY A C 1
ATOM 1635 O O . GLY A 1 204 ? 9.850 23.596 8.398 1.00 52.81 204 GLY A O 1
ATOM 1636 N N . ASN A 1 205 ? 10.634 21.509 8.286 1.00 53.84 205 ASN A N 1
ATOM 1637 C CA . ASN A 1 205 ? 12.054 21.856 8.131 1.00 53.84 205 ASN A CA 1
ATOM 1638 C C . ASN A 1 205 ? 12.536 21.835 6.660 1.00 53.84 205 ASN A C 1
ATOM 1640 O O . ASN A 1 205 ? 13.723 22.000 6.390 1.00 53.84 205 ASN A O 1
ATOM 1644 N N . GLY A 1 206 ? 11.636 21.608 5.696 1.00 54.53 206 GLY A N 1
ATOM 1645 C CA . GLY A 1 206 ? 11.939 21.572 4.262 1.00 54.53 206 GLY A CA 1
ATOM 1646 C C . GLY A 1 206 ? 12.515 20.247 3.760 1.00 54.53 206 GLY A C 1
ATOM 1647 O O . GLY A 1 206 ? 12.747 20.108 2.557 1.00 54.53 206 GLY A O 1
ATOM 1648 N N . LEU A 1 207 ? 12.717 19.258 4.637 1.00 60.19 207 LEU A N 1
ATOM 1649 C CA . LEU A 1 207 ? 13.159 17.928 4.229 1.00 60.19 207 LEU A CA 1
ATOM 1650 C C . LEU A 1 207 ? 12.038 17.208 3.479 1.00 60.19 207 LEU A C 1
ATOM 1652 O O . LEU A 1 207 ? 10.897 17.138 3.935 1.00 60.19 207 LEU A O 1
ATOM 1656 N N . HIS A 1 208 ? 12.368 16.657 2.314 1.00 64.62 208 HIS A N 1
ATOM 1657 C CA . HIS A 1 208 ? 11.460 15.792 1.572 1.00 64.62 208 HIS A CA 1
ATOM 1658 C C . HIS A 1 208 ? 11.351 14.441 2.278 1.00 64.62 208 HIS A C 1
ATOM 1660 O O . HIS A 1 208 ? 12.369 13.817 2.577 1.00 64.62 208 HIS A O 1
ATOM 1666 N N . PHE A 1 209 ? 10.130 13.950 2.471 1.00 66.88 209 PHE A N 1
ATOM 1667 C CA . PHE A 1 209 ? 9.895 12.630 3.041 1.00 66.88 209 PHE A CA 1
ATOM 1668 C C . PHE A 1 209 ? 10.499 11.547 2.147 1.00 66.88 209 PHE A C 1
ATOM 1670 O O . PHE A 1 209 ? 10.068 11.345 1.009 1.00 66.88 209 PHE A O 1
ATOM 1677 N N . SER A 1 210 ? 11.525 10.853 2.639 1.00 60.50 210 SER A N 1
ATOM 1678 C CA . SER A 1 210 ? 12.292 9.902 1.827 1.00 60.50 210 SER A CA 1
ATOM 1679 C C . SER A 1 210 ? 11.619 8.530 1.667 1.00 60.50 210 SER A C 1
ATOM 1681 O O . SER A 1 210 ? 12.107 7.691 0.908 1.00 60.50 210 SER A O 1
ATOM 1683 N N . GLY A 1 211 ? 10.452 8.322 2.290 1.00 60.78 211 GLY A N 1
ATOM 1684 C CA . GLY A 1 211 ? 9.541 7.233 1.928 1.00 60.78 211 GLY A CA 1
ATOM 1685 C C . GLY A 1 211 ? 9.583 5.990 2.813 1.00 60.78 211 GLY A C 1
ATOM 1686 O O . GLY A 1 211 ? 9.038 4.965 2.410 1.00 60.78 211 GLY A O 1
ATOM 1687 N N . SER A 1 212 ? 10.199 6.042 3.996 1.00 66.88 212 SER A N 1
ATOM 1688 C CA . SER A 1 212 ? 10.143 4.912 4.937 1.00 66.88 212 SER A CA 1
ATOM 1689 C C . SER A 1 212 ? 9.761 5.347 6.345 1.00 66.88 212 SER A C 1
ATOM 1691 O O . SER A 1 212 ? 8.770 4.861 6.892 1.00 66.88 212 SER A O 1
ATOM 1693 N N . LEU A 1 213 ? 10.528 6.269 6.916 1.00 75.50 213 LEU A N 1
ATOM 1694 C CA . LEU A 1 213 ? 10.462 6.574 8.330 1.00 75.50 213 LEU A CA 1
ATOM 1695 C C . LEU A 1 213 ? 11.200 7.878 8.613 1.00 75.50 213 LEU A C 1
ATOM 1697 O O . LEU A 1 213 ? 12.377 7.979 8.288 1.00 75.50 213 LEU A O 1
ATOM 1701 N N . GLU A 1 214 ? 10.535 8.855 9.212 1.00 77.75 214 GLU A N 1
ATOM 1702 C CA . GLU A 1 214 ? 11.132 10.173 9.439 1.00 77.75 214 GLU A CA 1
ATOM 1703 C C . GLU A 1 214 ? 10.680 10.734 10.785 1.00 77.75 214 GLU A C 1
ATOM 1705 O O . GLU A 1 214 ? 9.537 10.529 11.204 1.00 77.75 214 GLU A O 1
ATOM 1710 N N . TRP A 1 215 ? 11.587 11.425 11.467 1.00 79.00 215 TRP A N 1
ATOM 1711 C CA . TRP A 1 215 ? 11.309 12.061 12.751 1.00 79.00 215 TRP A CA 1
ATOM 1712 C C . TRP A 1 215 ? 10.793 13.481 12.538 1.00 79.00 215 TRP A C 1
ATOM 1714 O O . TRP A 1 215 ? 11.265 14.197 11.654 1.00 79.00 215 TRP A O 1
ATOM 1724 N N . PHE A 1 216 ? 9.829 13.888 13.354 1.00 78.81 216 PHE A N 1
ATOM 1725 C CA . PHE A 1 216 ? 9.344 15.260 13.401 1.00 78.81 216 PHE A CA 1
ATOM 1726 C C . PHE A 1 216 ? 8.999 15.647 14.836 1.00 78.81 216 PHE A C 1
ATOM 1728 O O . PHE A 1 216 ? 8.759 14.788 15.682 1.00 78.81 216 PHE A O 1
ATOM 1735 N N . GLU A 1 217 ? 8.972 16.945 15.101 1.00 80.44 217 GLU A N 1
ATOM 1736 C CA . GLU A 1 217 ? 8.711 17.487 16.429 1.00 80.44 217 GLU A CA 1
ATOM 1737 C C . GLU A 1 217 ? 7.466 18.369 16.402 1.00 80.44 217 GLU A C 1
ATOM 1739 O O . GLU A 1 217 ? 7.195 19.058 15.414 1.00 80.44 217 GLU A O 1
ATOM 1744 N N . ILE A 1 218 ? 6.705 18.332 17.492 1.00 82.12 218 ILE A N 1
ATOM 1745 C CA . ILE A 1 218 ? 5.626 19.279 17.766 1.00 82.12 218 ILE A CA 1
ATOM 1746 C C . ILE A 1 218 ? 6.005 20.004 19.051 1.00 82.12 218 ILE A C 1
ATOM 1748 O O . ILE A 1 218 ? 6.306 19.365 20.058 1.00 82.12 218 ILE A O 1
ATOM 1752 N N . SER A 1 219 ? 5.999 21.331 19.014 1.00 82.75 219 SER A N 1
ATOM 1753 C CA . SER A 1 219 ? 6.272 22.169 20.175 1.00 82.75 219 SER A CA 1
ATOM 1754 C C . SER A 1 219 ? 5.179 23.201 20.381 1.00 82.75 219 SER A C 1
ATOM 1756 O O . SER A 1 219 ? 4.414 23.519 19.475 1.00 82.75 219 SER A O 1
ATOM 1758 N N . THR A 1 220 ? 5.101 23.708 21.603 1.00 85.25 220 THR A N 1
ATOM 1759 C CA . THR A 1 220 ? 4.198 24.782 22.003 1.00 85.25 220 THR A CA 1
ATOM 1760 C C . THR A 1 220 ? 4.950 25.741 22.914 1.00 85.25 220 THR A C 1
ATOM 1762 O O . THR A 1 220 ? 5.816 25.333 23.682 1.00 85.25 220 THR A O 1
ATOM 1765 N N . THR A 1 221 ? 4.661 27.035 22.845 1.00 83.25 221 THR A N 1
ATOM 1766 C CA . THR A 1 221 ? 5.238 28.026 23.769 1.00 83.25 221 THR A CA 1
ATOM 1767 C C . THR A 1 221 ? 4.458 28.116 25.077 1.00 83.25 221 THR A C 1
ATOM 1769 O O . THR A 1 221 ? 5.000 28.588 26.073 1.00 83.25 221 THR A O 1
ATOM 1772 N N . ASN A 1 222 ? 3.210 27.641 25.084 1.00 85.38 222 ASN A N 1
ATOM 1773 C CA . ASN A 1 222 ? 2.305 27.702 26.221 1.00 85.38 222 ASN A CA 1
ATOM 1774 C C . ASN A 1 222 ? 1.576 26.358 26.377 1.00 85.38 222 ASN A C 1
ATOM 1776 O O . ASN A 1 222 ? 0.469 26.193 25.873 1.00 85.38 222 ASN A O 1
ATOM 1780 N N . PRO A 1 223 ? 2.179 25.371 27.050 1.00 83.69 223 PRO A N 1
ATOM 1781 C CA . PRO A 1 223 ? 1.604 24.032 27.128 1.00 83.69 223 PRO A CA 1
ATOM 1782 C C . PRO A 1 223 ? 0.317 23.952 27.966 1.00 83.69 223 PRO A C 1
ATOM 1784 O O . PRO A 1 223 ? -0.424 22.980 27.827 1.00 83.69 223 PRO A O 1
ATOM 1787 N N . THR A 1 224 ? 0.039 24.953 28.810 1.00 84.00 224 THR A N 1
ATOM 1788 C CA . THR A 1 224 ? -1.188 25.024 29.618 1.00 84.00 224 THR A CA 1
ATOM 1789 C C . THR A 1 224 ? -2.391 25.416 28.763 1.00 84.00 224 THR A C 1
ATOM 1791 O O . THR A 1 224 ? -3.406 24.726 28.802 1.00 84.00 224 THR A O 1
ATOM 1794 N N . ASP A 1 225 ? -2.261 26.472 27.953 1.00 85.50 225 ASP A N 1
ATOM 1795 C CA . ASP A 1 225 ? -3.372 26.988 27.138 1.00 85.50 225 ASP A CA 1
ATOM 1796 C C . ASP A 1 225 ? -3.390 26.407 25.711 1.00 85.50 225 ASP A C 1
ATOM 1798 O O . ASP A 1 225 ? -4.442 26.321 25.078 1.00 85.50 225 ASP A O 1
ATOM 1802 N N . LEU A 1 226 ? -2.230 25.978 25.201 1.00 87.38 226 LEU A N 1
ATOM 1803 C CA . LEU A 1 226 ? -2.020 25.412 23.865 1.00 87.38 226 LEU A CA 1
ATOM 1804 C C . LEU A 1 226 ? -1.378 24.018 23.974 1.00 87.38 226 LEU A C 1
ATOM 1806 O O . LEU A 1 226 ? -0.222 23.829 23.570 1.00 87.38 226 LEU A O 1
ATOM 1810 N N . PRO A 1 227 ? -2.093 23.026 24.533 1.00 87.62 227 PRO A N 1
ATOM 1811 C CA . PRO A 1 227 ? -1.544 21.695 24.744 1.00 87.62 227 PRO A CA 1
ATOM 1812 C C . PRO A 1 227 ? -1.222 21.004 23.415 1.00 87.62 227 PRO A C 1
ATOM 1814 O O . PRO A 1 227 ? -1.891 21.206 22.392 1.00 87.62 227 PRO A O 1
ATOM 1817 N N . LEU A 1 228 ? -0.209 20.139 23.442 1.00 86.56 228 LEU A N 1
ATOM 1818 C CA . LEU A 1 228 ? 0.141 19.284 22.309 1.00 86.56 228 LEU A CA 1
ATOM 1819 C C . LEU A 1 228 ? -0.991 18.285 21.983 1.00 86.56 228 LEU A C 1
ATOM 1821 O O . LEU A 1 228 ? -1.815 17.977 22.852 1.00 86.56 228 LEU A O 1
ATOM 1825 N N . PRO A 1 229 ? -1.057 17.770 20.738 1.00 87.50 229 PRO A N 1
ATOM 1826 C CA . PRO A 1 229 ? -2.021 16.738 20.373 1.00 87.50 229 PRO A CA 1
ATOM 1827 C C . PRO A 1 229 ? -1.922 15.496 21.266 1.00 87.50 229 PRO A C 1
ATOM 1829 O O . PRO A 1 229 ? -0.842 15.088 21.688 1.00 87.50 229 PRO A O 1
ATOM 1832 N N . SER A 1 230 ? -3.059 14.857 21.527 1.00 85.38 230 SER A N 1
ATOM 1833 C CA . SER A 1 230 ? -3.145 13.696 22.409 1.00 85.38 230 SER A CA 1
ATOM 1834 C C . SER A 1 230 ? -2.385 12.489 21.849 1.00 85.38 230 SER A C 1
ATOM 1836 O O . SER A 1 230 ? -2.773 11.898 20.834 1.00 85.38 230 SER A O 1
ATOM 1838 N N . LYS A 1 231 ? -1.360 12.041 22.586 1.00 84.44 231 LYS A N 1
ATOM 1839 C CA . LYS A 1 231 ? -0.643 10.776 22.331 1.00 84.44 231 LYS A CA 1
ATOM 1840 C C . LYS A 1 231 ? -1.590 9.587 22.237 1.00 84.44 231 LYS A C 1
ATOM 1842 O O . LYS A 1 231 ? -1.409 8.710 21.394 1.00 84.44 231 LYS A O 1
ATOM 1847 N N . PHE A 1 232 ? -2.606 9.571 23.096 1.00 86.44 232 PHE A N 1
ATOM 1848 C CA . PHE A 1 232 ? -3.615 8.523 23.120 1.00 86.44 232 PHE A CA 1
ATOM 1849 C C . PHE A 1 232 ? -4.368 8.448 21.784 1.00 86.44 232 PHE A C 1
ATOM 1851 O O . PHE A 1 232 ? -4.511 7.361 21.229 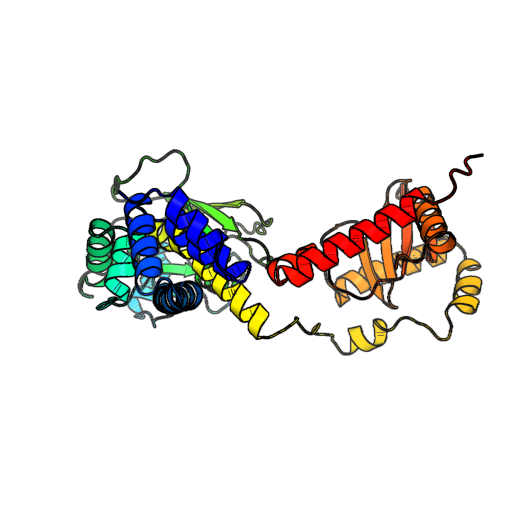1.00 86.44 232 PHE A O 1
ATOM 1858 N N . LEU A 1 233 ? -4.763 9.587 21.204 1.00 86.88 233 LEU A N 1
ATOM 1859 C CA . LEU A 1 233 ? -5.482 9.620 19.923 1.00 86.88 233 LEU A CA 1
ATOM 1860 C C . LEU A 1 233 ? -4.596 9.197 18.748 1.00 86.88 233 LEU A C 1
ATOM 1862 O O . LEU A 1 233 ? -5.064 8.476 17.864 1.00 86.88 233 LEU A O 1
ATOM 1866 N N . PHE A 1 234 ? -3.306 9.550 18.761 1.00 87.38 234 PHE A N 1
ATOM 1867 C CA . PHE A 1 234 ? -2.350 8.975 17.809 1.00 87.38 234 PHE A CA 1
ATOM 1868 C C . PHE A 1 234 ? -2.214 7.460 17.977 1.00 87.38 234 PHE A C 1
ATOM 1870 O O . PHE A 1 234 ? -2.173 6.741 16.979 1.00 87.38 234 PHE A O 1
ATOM 1877 N N . GLY A 1 235 ? -2.211 6.962 19.216 1.00 87.38 235 GLY A N 1
ATOM 1878 C CA . GLY A 1 235 ? -2.222 5.532 19.525 1.00 87.38 235 GLY A CA 1
ATOM 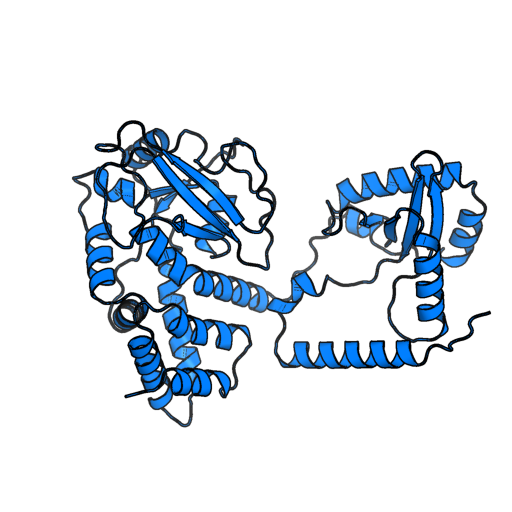1879 C C . GLY A 1 235 ? -3.455 4.813 18.971 1.00 87.38 235 GLY A C 1
ATOM 1880 O O . GLY A 1 235 ? -3.311 3.787 18.303 1.00 87.38 235 GLY A O 1
ATOM 1881 N N . ILE A 1 236 ? -4.650 5.379 19.171 1.00 89.00 236 ILE A N 1
ATOM 1882 C CA . ILE A 1 236 ? -5.896 4.866 18.585 1.00 89.00 236 ILE A CA 1
ATOM 1883 C C . ILE A 1 236 ? -5.800 4.862 17.055 1.00 89.00 236 ILE A C 1
ATOM 1885 O O . ILE A 1 236 ? -5.986 3.816 16.434 1.00 89.00 236 ILE A O 1
ATOM 1889 N N . HIS A 1 237 ? -5.439 5.986 16.429 1.00 89.88 237 HIS A N 1
ATOM 1890 C CA . HIS A 1 237 ? -5.319 6.063 14.971 1.00 89.88 237 HIS A CA 1
ATOM 1891 C C . HIS A 1 237 ? -4.305 5.052 14.417 1.00 89.88 237 HIS A C 1
ATOM 1893 O O . HIS A 1 237 ? -4.578 4.406 13.403 1.00 89.88 237 HIS A O 1
ATOM 1899 N N . ARG A 1 238 ? -3.154 4.865 15.083 1.00 89.69 238 ARG A N 1
ATOM 1900 C CA . ARG A 1 238 ? -2.127 3.884 14.695 1.00 89.69 238 ARG A CA 1
ATOM 1901 C C . ARG A 1 238 ? -2.726 2.486 14.542 1.00 89.69 238 ARG A C 1
ATOM 1903 O O . ARG A 1 238 ? -2.509 1.854 13.511 1.00 89.69 238 ARG A O 1
ATOM 1910 N N . ARG A 1 239 ? -3.535 2.040 15.510 1.00 90.94 239 ARG A N 1
ATOM 1911 C CA . ARG A 1 239 ? -4.190 0.719 15.475 1.00 90.94 239 ARG A CA 1
ATOM 1912 C C . ARG A 1 239 ? -5.159 0.583 14.297 1.00 90.94 239 ARG A C 1
ATOM 1914 O O . ARG A 1 239 ? -5.202 -0.447 13.637 1.00 90.94 239 ARG A O 1
ATOM 1921 N N . PHE A 1 240 ? -5.884 1.647 13.952 1.00 92.62 240 PHE A N 1
ATOM 1922 C CA . PHE A 1 240 ? -6.782 1.647 12.790 1.00 92.62 240 PHE A CA 1
ATOM 1923 C C . PHE A 1 240 ? -6.074 1.841 11.445 1.00 92.62 240 PHE A C 1
ATOM 1925 O O . PHE A 1 240 ? -6.673 1.598 10.395 1.00 92.62 240 PHE A O 1
ATOM 1932 N N . THR A 1 241 ? -4.808 2.265 11.441 1.00 90.94 241 THR A N 1
ATOM 1933 C CA . THR A 1 241 ? -4.129 2.715 10.220 1.00 90.94 241 THR A CA 1
ATOM 1934 C C . THR A 1 241 ? -4.085 1.606 9.166 1.00 90.94 241 THR A C 1
ATOM 1936 O O . THR A 1 241 ? -4.353 1.866 7.997 1.00 90.94 241 THR A O 1
ATOM 1939 N N . THR A 1 242 ? -3.791 0.357 9.539 1.00 91.12 242 THR A N 1
ATOM 1940 C CA . THR A 1 242 ? -3.757 -0.746 8.557 1.00 91.12 242 THR A CA 1
ATOM 1941 C C . THR A 1 242 ? -5.139 -1.050 7.989 1.00 91.12 242 THR A C 1
ATOM 1943 O O . THR A 1 242 ? -5.254 -1.314 6.795 1.00 91.12 242 THR A O 1
ATOM 1946 N N . ALA A 1 243 ? -6.194 -0.982 8.807 1.00 94.31 243 ALA A N 1
ATOM 1947 C CA . ALA A 1 243 ? -7.556 -1.187 8.328 1.00 94.31 243 ALA A CA 1
ATOM 1948 C C . ALA A 1 243 ? -7.946 -0.107 7.312 1.00 94.31 243 ALA A C 1
ATOM 1950 O O . ALA A 1 243 ? -8.374 -0.429 6.205 1.00 94.31 243 ALA A O 1
ATOM 1951 N N . LEU A 1 244 ? -7.715 1.167 7.649 1.00 93.62 244 LEU A N 1
ATOM 1952 C CA . LEU A 1 244 ? -7.924 2.303 6.744 1.00 93.62 244 LEU A CA 1
ATOM 1953 C C . LEU A 1 244 ? -7.161 2.123 5.425 1.00 93.62 244 LEU A C 1
ATOM 1955 O O . LEU A 1 244 ? -7.731 2.283 4.345 1.00 93.62 244 LEU A O 1
ATOM 1959 N N . HIS A 1 245 ? -5.899 1.709 5.523 1.00 91.94 245 HIS A N 1
ATOM 1960 C CA . HIS A 1 245 ? -5.038 1.467 4.377 1.00 91.94 245 HIS A CA 1
ATOM 1961 C C . HIS A 1 245 ? -5.561 0.356 3.458 1.00 91.94 245 HIS A C 1
ATOM 1963 O O . HIS A 1 245 ? -5.664 0.541 2.245 1.00 91.94 245 HIS A O 1
ATOM 1969 N N . LEU A 1 246 ? -5.924 -0.795 4.025 1.00 93.19 246 LEU A N 1
ATOM 1970 C CA . LEU A 1 246 ? -6.428 -1.932 3.259 1.00 93.19 246 LEU A CA 1
ATOM 1971 C C . LEU A 1 246 ? -7.804 -1.642 2.648 1.00 93.19 246 LEU A C 1
ATOM 1973 O O . LEU A 1 246 ? -8.054 -2.051 1.517 1.00 93.19 246 LEU A O 1
ATOM 1977 N N . PHE A 1 247 ? -8.670 -0.880 3.324 1.00 94.44 247 PHE A N 1
ATOM 1978 C CA . PHE A 1 247 ? -9.923 -0.413 2.721 1.00 94.44 247 PHE A CA 1
ATOM 1979 C C . PHE A 1 247 ? -9.686 0.562 1.561 1.00 94.44 247 PHE A C 1
ATOM 1981 O O . PHE A 1 247 ? -10.396 0.482 0.559 1.00 94.44 247 PHE A O 1
ATOM 1988 N N . SER A 1 248 ? -8.673 1.432 1.649 1.00 90.69 248 SER A N 1
ATOM 1989 C CA . SER A 1 248 ? -8.248 2.289 0.529 1.00 90.69 248 SER A CA 1
ATOM 1990 C C . SER A 1 248 ? -7.793 1.453 -0.678 1.00 90.69 248 SER A C 1
ATOM 1992 O O . SER A 1 248 ? -8.178 1.737 -1.815 1.00 90.69 248 SER A O 1
ATOM 1994 N N . ILE A 1 249 ? -7.055 0.361 -0.434 1.00 89.81 249 ILE A N 1
ATOM 1995 C CA . ILE A 1 249 ? -6.670 -0.602 -1.478 1.00 89.81 249 ILE A CA 1
ATOM 1996 C C . ILE A 1 249 ? -7.896 -1.315 -2.064 1.00 89.81 249 ILE A C 1
ATOM 1998 O O . ILE A 1 249 ? -8.015 -1.404 -3.283 1.00 89.81 249 ILE A O 1
ATOM 2002 N N . GLU A 1 250 ? -8.836 -1.792 -1.243 1.00 92.44 250 GLU A N 1
ATOM 2003 C CA . GLU A 1 250 ? -10.078 -2.398 -1.749 1.00 92.44 250 GLU A CA 1
ATOM 2004 C C . GLU A 1 250 ? -10.865 -1.417 -2.631 1.00 92.44 250 GLU A C 1
ATOM 2006 O O . GLU A 1 250 ? -11.379 -1.802 -3.681 1.00 92.44 250 GLU A O 1
ATOM 2011 N N . ASP A 1 251 ? -10.925 -0.136 -2.258 1.00 91.19 251 ASP A N 1
ATOM 2012 C CA . ASP A 1 251 ? -11.544 0.900 -3.091 1.00 91.19 251 ASP A CA 1
ATOM 2013 C C . ASP A 1 251 ? -10.820 1.098 -4.420 1.00 91.19 251 ASP A C 1
ATOM 2015 O O . ASP A 1 251 ? -11.462 1.344 -5.443 1.00 91.19 251 ASP A O 1
ATOM 2019 N N . GLN A 1 252 ? -9.495 0.978 -4.434 1.00 87.25 252 GLN A N 1
ATOM 2020 C CA . GLN A 1 252 ? -8.708 1.016 -5.660 1.00 87.25 252 GLN A CA 1
ATOM 2021 C C . GLN A 1 252 ? -8.990 -0.197 -6.551 1.00 87.25 252 GLN A C 1
ATOM 2023 O O . GLN A 1 252 ? -9.216 -0.015 -7.745 1.00 87.25 252 GLN A O 1
ATOM 2028 N N . ILE A 1 253 ? -9.057 -1.401 -5.977 1.00 89.44 253 ILE A N 1
ATOM 2029 C CA . ILE A 1 253 ? -9.419 -2.632 -6.695 1.00 89.44 253 ILE A CA 1
ATOM 2030 C C . ILE A 1 253 ? -10.823 -2.499 -7.301 1.00 89.44 253 ILE A C 1
ATOM 2032 O O . ILE A 1 253 ? -11.007 -2.756 -8.489 1.00 89.44 253 ILE A O 1
ATOM 2036 N N . ASN A 1 254 ? -11.799 -2.011 -6.528 1.00 90.50 254 ASN A N 1
ATOM 2037 C CA . ASN A 1 254 ? -13.184 -1.831 -6.982 1.00 90.50 254 ASN A CA 1
ATOM 2038 C C . ASN A 1 254 ? -13.326 -0.783 -8.097 1.00 90.50 254 ASN A C 1
ATOM 2040 O O . ASN A 1 254 ? -14.221 -0.882 -8.935 1.00 90.50 254 ASN A O 1
ATOM 2044 N N . ARG A 1 255 ? -12.444 0.225 -8.138 1.00 87.56 255 ARG A N 1
ATOM 2045 C CA . ARG A 1 255 ? -12.367 1.195 -9.248 1.00 87.56 255 ARG A CA 1
ATOM 2046 C C . ARG A 1 255 ? -11.744 0.600 -10.515 1.00 87.56 255 ARG A C 1
ATOM 2048 O O . ARG A 1 255 ? -11.812 1.229 -11.573 1.00 87.56 255 ARG A O 1
ATOM 2055 N N . GLY A 1 256 ? -11.164 -0.594 -10.414 1.00 81.81 256 GLY A N 1
ATOM 2056 C CA . GLY A 1 256 ? -10.444 -1.275 -11.476 1.00 81.81 256 GLY A CA 1
ATOM 2057 C C . GLY A 1 256 ? -9.022 -0.752 -11.665 1.00 81.81 256 GLY A C 1
ATOM 2058 O O . GLY A 1 256 ? -8.570 0.195 -11.017 1.00 81.81 256 GLY A O 1
ATOM 2059 N N . TRP A 1 257 ? -8.307 -1.381 -12.598 1.00 72.44 257 TRP A N 1
ATOM 2060 C CA . TRP A 1 257 ? -6.920 -1.042 -12.895 1.00 72.44 257 TRP A CA 1
ATOM 2061 C C . TRP A 1 257 ? -6.756 0.449 -13.221 1.00 72.44 257 TRP A C 1
ATOM 2063 O O . TRP A 1 257 ? -7.512 0.984 -14.046 1.00 72.44 257 TRP A O 1
ATOM 2073 N N . PRO A 1 258 ? -5.769 1.138 -12.613 1.00 65.56 258 PRO A N 1
ATOM 2074 C CA . PRO A 1 258 ? -5.529 2.544 -12.880 1.00 65.56 258 PRO A CA 1
ATOM 2075 C C . PRO A 1 258 ? -5.284 2.743 -14.373 1.00 65.56 258 PRO A C 1
ATOM 2077 O O . PRO A 1 258 ? -4.282 2.303 -14.935 1.00 65.56 258 PRO A O 1
ATOM 2080 N N . LYS A 1 259 ? -6.213 3.437 -15.035 1.00 62.94 259 LYS A N 1
ATOM 2081 C CA . LYS A 1 259 ? -6.010 3.860 -16.419 1.00 62.94 259 LYS A CA 1
ATOM 2082 C C . LYS A 1 259 ? -4.897 4.905 -16.406 1.00 62.94 259 LYS A C 1
ATOM 2084 O O . LYS A 1 259 ? -5.036 5.909 -15.697 1.00 62.94 259 LYS A O 1
ATOM 2089 N N . PRO A 1 260 ? -3.800 4.719 -17.157 1.00 59.12 260 PRO A N 1
ATOM 2090 C CA . PRO A 1 260 ? -2.720 5.686 -17.155 1.00 59.12 260 PRO A CA 1
ATOM 2091 C C . PRO A 1 260 ? -3.276 7.030 -17.637 1.00 59.12 260 PRO A C 1
ATOM 2093 O O . PRO A 1 260 ? -3.757 7.147 -18.770 1.00 59.12 260 PRO A O 1
ATOM 2096 N N . LYS A 1 261 ? -3.242 8.043 -16.758 1.00 53.97 261 LYS A N 1
ATOM 2097 C CA . LYS A 1 261 ? -3.584 9.432 -17.090 1.00 53.97 261 LYS A CA 1
ATOM 2098 C C . LYS A 1 261 ? -2.527 9.950 -18.058 1.00 53.97 261 LYS A C 1
ATOM 2100 O O . LYS A 1 261 ? -1.533 10.543 -17.660 1.00 53.97 261 LYS A O 1
ATOM 2105 N N . THR A 1 262 ? -2.719 9.643 -19.330 1.00 60.09 262 THR A N 1
ATOM 2106 C CA . THR A 1 262 ? -1.794 10.001 -20.395 1.00 60.09 262 THR A CA 1
ATOM 2107 C C . THR A 1 262 ? -2.165 11.376 -20.918 1.00 60.09 262 THR A C 1
ATOM 2109 O O . THR A 1 262 ? -3.256 11.567 -21.462 1.00 60.09 262 THR A O 1
ATOM 2112 N N . SER A 1 263 ? -1.268 12.347 -20.742 1.00 63.06 263 SER A N 1
ATOM 2113 C CA . SER A 1 263 ? -1.422 13.646 -21.402 1.00 63.06 263 SER A CA 1
ATOM 2114 C C . SER A 1 263 ? -1.405 13.460 -22.924 1.00 63.06 263 SER A C 1
ATOM 2116 O O . SER A 1 263 ? -0.862 12.475 -23.431 1.00 63.06 263 SER A O 1
ATOM 2118 N N . ILE A 1 264 ? -1.980 14.404 -23.674 1.00 69.25 264 ILE A N 1
ATOM 2119 C CA . ILE A 1 264 ? -1.974 14.367 -25.149 1.00 69.25 264 ILE A CA 1
ATOM 2120 C C . ILE A 1 264 ? -0.537 14.215 -25.675 1.00 69.25 264 ILE A C 1
ATOM 2122 O O . ILE A 1 264 ? -0.279 13.382 -26.541 1.00 69.25 264 ILE A O 1
ATOM 2126 N N . LEU A 1 265 ? 0.419 14.925 -25.067 1.00 61.03 265 LEU A N 1
ATOM 2127 C CA . LEU A 1 265 ? 1.843 14.811 -25.384 1.00 61.03 265 LEU A CA 1
ATOM 2128 C C . LEU A 1 265 ? 2.389 13.406 -25.097 1.00 61.03 265 LEU A C 1
ATOM 2130 O O . LEU A 1 265 ? 3.081 12.838 -25.933 1.00 61.03 265 LEU A O 1
ATOM 2134 N N . GLN A 1 266 ? 2.043 12.795 -23.963 1.00 64.75 266 GLN A N 1
ATOM 2135 C CA . GLN A 1 266 ? 2.457 11.420 -23.669 1.00 64.75 266 GLN A CA 1
ATOM 2136 C C . GLN A 1 266 ? 1.832 10.390 -24.619 1.00 64.75 266 GLN A C 1
ATOM 2138 O O . GLN A 1 266 ? 2.425 9.337 -24.817 1.00 64.75 266 GLN A O 1
ATOM 2143 N N . LYS A 1 267 ? 0.661 10.657 -25.212 1.00 68.44 267 LYS A N 1
ATOM 2144 C CA . LYS A 1 267 ? 0.074 9.787 -26.247 1.00 68.44 267 LYS A CA 1
ATOM 2145 C C . LYS A 1 267 ? 0.804 9.939 -27.583 1.00 68.44 267 LYS A C 1
ATOM 2147 O O . LYS A 1 267 ? 1.171 8.934 -28.189 1.00 68.44 267 LYS A O 1
ATOM 2152 N N . LEU A 1 268 ? 1.074 11.182 -27.988 1.00 67.38 268 LEU A N 1
ATOM 2153 C CA . LEU A 1 268 ? 1.814 11.510 -29.212 1.00 67.38 268 LEU A CA 1
ATOM 2154 C C . LEU A 1 268 ? 3.241 10.946 -29.182 1.00 67.38 268 LEU A C 1
ATOM 2156 O O . LEU A 1 268 ? 3.677 10.307 -30.131 1.00 67.38 268 LEU A O 1
ATOM 2160 N N . PHE A 1 269 ? 3.944 11.122 -28.063 1.00 66.25 269 PHE A N 1
ATOM 2161 C CA . PHE A 1 269 ? 5.329 10.678 -27.892 1.00 66.25 269 PHE A CA 1
ATOM 2162 C C . PHE A 1 269 ? 5.467 9.292 -27.251 1.00 66.25 269 PHE A C 1
ATOM 2164 O O . PHE A 1 269 ? 6.580 8.793 -27.123 1.00 66.25 269 PHE A O 1
ATOM 2171 N N . GLY A 1 270 ? 4.382 8.672 -26.789 1.00 59.00 270 GLY A N 1
ATOM 2172 C CA . GLY A 1 270 ? 4.418 7.372 -26.109 1.00 59.00 270 GLY A CA 1
ATOM 2173 C C . GLY A 1 270 ? 4.243 6.178 -27.039 1.00 59.00 270 GLY A C 1
ATOM 2174 O O . GLY A 1 270 ? 4.547 5.057 -26.630 1.00 59.00 270 GLY A O 1
ATOM 2175 N N . SER A 1 271 ? 3.768 6.414 -28.262 1.00 62.84 271 SER A N 1
ATOM 2176 C CA . SER A 1 271 ? 3.626 5.367 -29.269 1.00 62.84 271 SER A CA 1
ATOM 2177 C C . SER A 1 271 ? 5.015 4.927 -29.747 1.00 62.84 271 SER A C 1
ATOM 2179 O O . SER A 1 271 ? 5.825 5.788 -30.107 1.00 62.84 271 SER A O 1
ATOM 2181 N N . PRO A 1 272 ? 5.331 3.617 -29.734 1.00 61.19 272 PRO A N 1
ATOM 2182 C CA . PRO A 1 272 ? 6.561 3.133 -30.343 1.00 61.19 272 PRO A CA 1
ATOM 2183 C C . PRO A 1 272 ? 6.536 3.495 -31.829 1.00 61.19 272 PRO A C 1
ATOM 2185 O O . PRO A 1 272 ? 5.511 3.333 -32.491 1.00 61.19 272 PRO A O 1
ATOM 2188 N N . ILE A 1 273 ? 7.651 3.999 -32.359 1.00 59.44 273 ILE A N 1
ATOM 2189 C CA . ILE A 1 273 ? 7.787 4.269 -33.794 1.00 59.44 273 ILE A CA 1
ATOM 2190 C C . ILE A 1 273 ? 7.872 2.910 -34.508 1.00 59.44 273 ILE A C 1
ATOM 2192 O O . ILE A 1 273 ? 8.953 2.399 -34.785 1.00 59.44 273 ILE A O 1
ATOM 2196 N N . THR A 1 274 ? 6.728 2.269 -34.750 1.00 53.56 274 THR A N 1
ATOM 2197 C CA . THR A 1 274 ? 6.666 0.917 -35.327 1.00 53.56 274 THR A CA 1
ATOM 2198 C C . THR A 1 274 ? 6.905 0.906 -36.835 1.00 53.56 274 THR A C 1
ATOM 2200 O O . THR A 1 274 ? 7.412 -0.079 -37.358 1.00 53.56 274 THR A O 1
ATOM 2203 N N . ILE A 1 275 ? 6.622 2.008 -37.535 1.00 47.81 275 ILE A N 1
ATOM 2204 C CA . ILE A 1 275 ? 6.621 2.049 -39.009 1.00 47.81 275 ILE A CA 1
ATOM 2205 C C . ILE A 1 275 ? 8.001 2.414 -39.603 1.00 47.81 275 ILE A C 1
ATOM 2207 O O . ILE A 1 275 ? 8.271 2.112 -40.759 1.00 47.81 275 ILE A O 1
ATOM 2211 N N . PHE A 1 276 ? 8.939 2.941 -38.804 1.00 49.31 276 PHE A N 1
ATOM 2212 C CA . PHE A 1 276 ? 10.318 3.246 -39.243 1.00 49.31 276 PHE A CA 1
ATOM 2213 C C . PHE A 1 276 ? 11.396 2.360 -38.579 1.00 49.31 276 PHE A C 1
ATOM 2215 O O . PHE A 1 276 ? 12.589 2.527 -38.825 1.00 49.31 276 PHE A O 1
ATOM 2222 N N . GLY A 1 277 ? 10.993 1.389 -37.752 1.00 62.41 277 GLY A N 1
ATOM 2223 C CA . GLY A 1 277 ? 11.791 0.857 -36.641 1.00 62.41 277 GLY A CA 1
ATOM 2224 C C . GLY A 1 277 ? 13.127 0.172 -36.953 1.00 62.41 277 GLY A C 1
ATOM 2225 O O . GLY A 1 277 ? 14.003 0.222 -36.101 1.00 62.41 277 GLY A O 1
ATOM 2226 N N . ARG A 1 278 ? 13.335 -0.442 -38.128 1.00 65.00 278 ARG A N 1
ATOM 2227 C CA . ARG A 1 278 ? 14.619 -1.112 -38.451 1.00 65.00 278 ARG A CA 1
ATOM 2228 C C . ARG A 1 278 ? 15.510 -0.281 -39.375 1.00 65.00 278 ARG A C 1
ATOM 2230 O O . ARG A 1 278 ? 16.701 -0.159 -39.126 1.00 65.00 278 ARG A O 1
ATOM 2237 N N . ALA A 1 279 ? 14.936 0.336 -40.408 1.00 70.50 279 ALA A N 1
ATOM 2238 C CA . ALA A 1 279 ? 15.691 1.179 -41.335 1.00 70.50 279 ALA A CA 1
ATOM 2239 C C . ALA A 1 279 ? 16.166 2.481 -40.671 1.00 70.50 279 ALA A C 1
ATOM 2241 O O . ALA A 1 279 ? 17.331 2.842 -40.802 1.00 70.50 279 ALA A O 1
ATOM 2242 N N . PHE A 1 280 ? 15.299 3.146 -39.898 1.00 77.50 280 PHE A N 1
ATOM 2243 C CA . PHE A 1 280 ? 15.683 4.334 -39.133 1.00 77.50 280 PHE A CA 1
ATOM 2244 C C . PHE A 1 280 ? 16.665 3.994 -38.019 1.00 77.50 280 PHE A C 1
ATOM 2246 O O . PHE A 1 280 ? 17.599 4.748 -37.799 1.00 77.50 280 PHE A O 1
ATOM 2253 N N . HIS A 1 281 ? 16.483 2.858 -37.338 1.00 80.94 281 HIS A N 1
ATOM 2254 C CA . HIS A 1 281 ? 17.434 2.398 -36.326 1.00 80.94 281 HIS A CA 1
ATOM 2255 C C . HIS A 1 281 ? 18.819 2.177 -36.929 1.00 80.94 281 HIS A C 1
ATOM 2257 O O . HIS A 1 281 ? 19.783 2.743 -36.427 1.00 80.94 281 HIS A O 1
ATOM 2263 N N . ASN A 1 282 ? 18.900 1.470 -38.059 1.00 81.56 282 ASN A N 1
ATOM 2264 C CA . ASN A 1 282 ? 20.156 1.299 -38.775 1.00 81.56 282 ASN A CA 1
ATOM 2265 C C . ASN A 1 282 ? 20.766 2.657 -39.133 1.00 81.56 282 ASN A C 1
ATOM 2267 O O . ASN A 1 282 ? 21.899 2.899 -38.745 1.00 81.56 282 ASN A O 1
ATOM 2271 N N . LEU A 1 283 ? 20.015 3.559 -39.783 1.00 86.06 283 LEU A N 1
ATOM 2272 C CA . LEU A 1 283 ? 20.471 4.916 -40.134 1.00 86.06 283 LEU A CA 1
ATOM 2273 C C . LEU A 1 283 ? 20.924 5.727 -38.915 1.00 86.06 283 LEU A C 1
ATOM 2275 O O . LEU A 1 283 ? 21.917 6.443 -38.982 1.00 86.06 283 LEU A O 1
ATOM 2279 N N . TRP A 1 284 ? 20.218 5.600 -37.795 1.00 89.25 284 TRP A N 1
ATOM 2280 C CA . TRP A 1 284 ? 20.551 6.269 -36.548 1.00 89.25 284 TRP A CA 1
ATOM 2281 C C . TRP A 1 284 ? 21.895 5.792 -36.001 1.00 89.25 284 TRP A C 1
ATOM 2283 O O . TRP A 1 284 ? 22.676 6.619 -35.549 1.00 89.25 284 TRP A O 1
ATOM 2293 N N . LEU A 1 285 ? 22.213 4.500 -36.109 1.00 88.62 285 LEU A N 1
ATOM 2294 C CA . LEU A 1 285 ? 23.514 3.966 -35.693 1.00 88.62 285 LEU A CA 1
ATOM 2295 C C . LEU A 1 285 ? 24.688 4.440 -36.574 1.00 88.62 285 LEU A C 1
ATOM 2297 O O . LEU A 1 285 ? 25.827 4.366 -36.123 1.00 88.62 285 LEU A O 1
ATOM 2301 N N . TRP A 1 286 ? 24.443 4.981 -37.778 1.00 91.38 286 TRP A N 1
ATOM 2302 C CA . TRP A 1 286 ? 25.482 5.654 -38.584 1.00 91.38 286 TRP A CA 1
ATOM 2303 C C . TRP A 1 286 ? 25.803 7.070 -38.094 1.00 91.38 286 TRP A C 1
ATOM 2305 O O . TRP A 1 286 ? 26.812 7.653 -38.491 1.00 91.38 286 TRP A O 1
ATOM 2315 N N . VAL A 1 287 ? 24.948 7.654 -37.252 1.00 92.50 287 VAL A N 1
ATOM 2316 C CA . VAL A 1 287 ? 25.175 8.988 -36.699 1.00 92.50 287 VAL A CA 1
ATOM 2317 C C . VAL A 1 287 ? 26.332 8.930 -35.688 1.00 92.50 287 VAL A C 1
ATOM 2319 O O . VAL A 1 287 ? 26.325 8.067 -34.807 1.00 92.50 287 VAL A O 1
ATOM 2322 N N . PRO A 1 288 ? 27.298 9.868 -35.736 1.00 93.88 288 PRO A N 1
ATOM 2323 C CA . PRO A 1 288 ? 28.406 9.910 -34.785 1.00 93.88 288 PRO A CA 1
ATOM 2324 C C . PRO A 1 288 ? 27.966 9.905 -33.315 1.00 93.88 288 PRO A C 1
ATOM 2326 O O . PRO A 1 288 ? 27.007 10.583 -32.931 1.00 93.88 288 PRO A O 1
ATOM 2329 N N . ASP A 1 289 ? 28.727 9.204 -32.474 1.00 91.12 289 ASP A N 1
ATOM 2330 C CA . ASP A 1 289 ? 28.464 9.019 -31.039 1.00 91.12 289 ASP A CA 1
ATOM 2331 C C . ASP A 1 289 ? 28.232 10.333 -30.297 1.00 91.12 289 ASP A C 1
ATOM 2333 O O . ASP A 1 289 ? 27.336 10.427 -29.461 1.00 91.12 289 ASP A O 1
ATOM 2337 N N . SER A 1 290 ? 28.986 11.381 -30.635 1.00 90.44 290 SER A N 1
ATOM 2338 C CA . SER A 1 290 ? 28.855 12.707 -30.022 1.00 90.44 290 SER A CA 1
ATOM 2339 C C . SER A 1 290 ? 27.463 13.317 -30.225 1.00 90.44 290 SER A C 1
ATOM 2341 O O . SER A 1 290 ? 26.901 13.919 -29.304 1.00 90.44 290 SER A O 1
ATOM 2343 N N . ILE A 1 291 ? 26.875 13.124 -31.409 1.00 93.19 291 ILE A N 1
ATOM 2344 C CA . ILE A 1 291 ? 25.534 13.604 -31.752 1.00 93.19 291 ILE A CA 1
ATOM 2345 C C . ILE A 1 291 ? 24.487 12.727 -31.064 1.00 93.19 291 ILE A C 1
ATOM 2347 O O . ILE A 1 291 ? 23.595 13.260 -30.398 1.00 93.19 291 ILE A O 1
ATOM 2351 N N . ARG A 1 292 ? 24.626 11.396 -31.146 1.00 94.25 292 ARG A N 1
ATOM 2352 C CA . ARG A 1 292 ? 23.712 10.452 -30.478 1.00 94.25 292 ARG A CA 1
ATOM 2353 C C . ARG A 1 292 ? 23.662 10.695 -28.970 1.00 94.25 292 ARG A C 1
ATOM 2355 O O . ARG A 1 292 ? 22.579 10.835 -28.402 1.00 94.25 292 ARG A O 1
ATOM 2362 N N . LEU A 1 293 ? 24.819 10.871 -28.332 1.00 93.44 293 LEU A N 1
ATOM 2363 C CA . LEU A 1 293 ? 24.947 11.185 -26.910 1.00 93.44 293 LEU A CA 1
ATOM 2364 C C . LEU A 1 293 ? 24.252 12.501 -26.546 1.00 93.44 293 LEU A C 1
ATOM 2366 O O . LEU A 1 293 ? 23.540 12.573 -25.539 1.00 93.44 293 LEU A O 1
ATOM 2370 N N . ARG A 1 294 ? 24.411 13.548 -27.367 1.00 93.38 294 ARG A N 1
ATOM 2371 C CA . ARG A 1 294 ? 23.706 14.822 -27.166 1.00 93.38 294 ARG A CA 1
ATOM 2372 C C . ARG A 1 294 ? 22.191 14.625 -27.238 1.00 93.38 294 ARG A C 1
ATOM 2374 O O . ARG A 1 294 ? 21.479 15.093 -26.348 1.00 93.38 294 ARG A O 1
ATOM 2381 N N . CYS A 1 295 ? 21.700 13.878 -28.224 1.00 94.38 295 CYS A N 1
ATOM 2382 C CA . CYS A 1 295 ? 20.284 13.534 -28.340 1.00 94.38 295 CYS A CA 1
ATOM 2383 C C . CYS A 1 295 ? 19.773 12.748 -27.125 1.00 94.38 295 CYS A C 1
ATOM 2385 O O . CYS A 1 295 ? 18.737 13.107 -26.570 1.00 94.38 295 CYS A O 1
ATOM 2387 N N . TYR A 1 296 ? 20.510 11.750 -26.633 1.00 94.50 296 TYR A N 1
ATOM 2388 C CA . TYR A 1 296 ? 20.129 10.988 -25.438 1.00 94.50 296 TYR A CA 1
ATOM 2389 C C . TYR A 1 296 ? 20.097 11.831 -24.165 1.00 94.50 296 TYR A C 1
ATOM 2391 O O . TYR A 1 296 ? 19.196 11.667 -23.339 1.00 94.50 296 TYR A O 1
ATOM 2399 N N . ARG A 1 297 ? 21.018 12.789 -24.012 1.00 93.75 297 ARG A N 1
ATOM 2400 C CA . ARG A 1 297 ? 20.969 13.767 -22.914 1.00 93.75 297 ARG A CA 1
ATOM 2401 C C . ARG A 1 297 ? 19.713 14.640 -22.997 1.00 93.75 297 ARG A C 1
ATOM 2403 O O . ARG A 1 297 ? 19.068 14.853 -21.973 1.00 93.75 297 ARG A O 1
ATOM 2410 N N . HIS A 1 298 ? 19.327 15.092 -24.191 1.00 94.44 298 HIS A N 1
ATOM 2411 C CA . HIS A 1 298 ? 18.086 15.849 -24.380 1.00 94.44 298 HIS A CA 1
ATOM 2412 C C . HIS A 1 298 ? 16.837 14.998 -24.115 1.00 94.44 298 HIS A C 1
ATOM 2414 O O . HIS A 1 298 ? 15.966 15.425 -23.359 1.00 94.44 29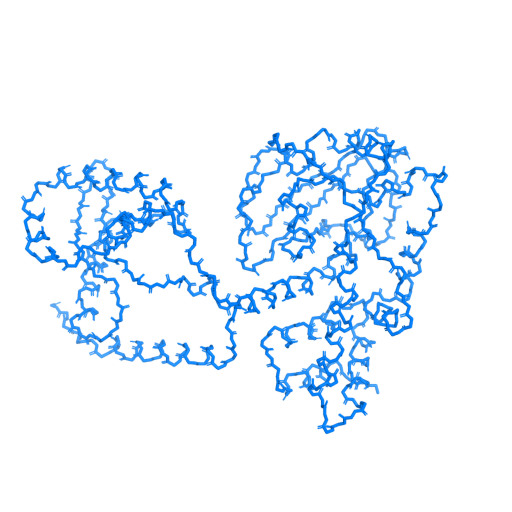8 HIS A O 1
ATOM 2420 N N . LEU A 1 299 ? 16.770 13.776 -24.654 1.00 93.81 299 LEU A N 1
ATOM 2421 C CA . LEU A 1 299 ? 15.663 12.843 -24.418 1.00 93.81 299 LEU A CA 1
ATOM 2422 C C . LEU A 1 299 ? 15.502 12.500 -22.939 1.00 93.81 299 LEU A C 1
ATOM 2424 O O . LEU A 1 299 ? 14.378 12.392 -22.460 1.00 93.81 299 LEU A O 1
ATOM 2428 N N . TRP A 1 300 ? 16.604 12.383 -22.201 1.00 93.25 300 TRP A N 1
ATOM 2429 C CA . TRP A 1 300 ? 16.578 12.201 -20.755 1.00 93.25 300 TRP A CA 1
ATOM 2430 C C . TRP A 1 300 ? 15.907 13.378 -20.036 1.00 93.25 300 TRP A C 1
ATOM 2432 O O . TRP A 1 300 ? 15.037 13.171 -19.189 1.00 93.25 300 TRP A O 1
ATOM 2442 N N . THR A 1 301 ? 16.283 14.614 -20.376 1.00 92.88 301 THR A N 1
ATOM 2443 C CA . THR A 1 301 ? 15.684 15.826 -19.791 1.00 92.88 301 THR A CA 1
ATOM 2444 C C . THR A 1 301 ? 14.203 15.945 -20.146 1.00 92.88 301 THR A C 1
ATOM 2446 O O . THR A 1 301 ? 13.380 16.185 -19.265 1.00 92.88 301 THR A O 1
ATOM 2449 N N . ILE A 1 302 ? 13.846 15.696 -21.410 1.00 90.88 302 ILE A N 1
ATOM 2450 C CA . ILE A 1 302 ? 12.450 15.662 -21.869 1.00 90.88 302 ILE A CA 1
ATOM 2451 C C . ILE A 1 302 ? 11.673 14.563 -21.137 1.00 90.88 302 ILE A C 1
ATOM 2453 O O . ILE A 1 302 ? 10.545 14.786 -20.713 1.00 90.88 302 ILE A O 1
ATOM 2457 N N . GLY A 1 303 ? 12.277 13.391 -20.945 1.00 89.12 303 GLY A N 1
ATOM 2458 C CA . GLY A 1 303 ? 11.686 12.271 -20.223 1.00 89.12 303 GLY A CA 1
ATOM 2459 C C . GLY A 1 303 ? 11.355 12.616 -18.774 1.00 89.12 303 GLY A C 1
ATOM 2460 O O . GLY A 1 303 ? 10.233 12.375 -18.337 1.00 89.12 303 GLY A O 1
ATOM 2461 N N . LYS A 1 304 ? 12.287 13.259 -18.056 1.00 87.50 304 LYS A N 1
ATOM 2462 C CA . LYS A 1 304 ? 12.048 13.759 -16.692 1.00 87.50 304 LYS A CA 1
ATOM 2463 C C . LYS A 1 304 ? 10.877 14.732 -16.628 1.00 87.50 304 LYS A C 1
ATOM 2465 O O . LYS A 1 304 ? 10.077 14.658 -15.703 1.00 87.50 304 LYS A O 1
ATOM 2470 N N . TRP A 1 305 ? 10.779 15.628 -17.605 1.00 85.75 305 TRP A N 1
ATOM 2471 C CA . TRP A 1 305 ? 9.690 16.596 -17.675 1.00 85.75 305 TRP A CA 1
ATOM 2472 C C . TRP A 1 305 ? 8.342 15.939 -18.020 1.00 85.75 305 TRP A C 1
ATOM 2474 O O . TRP A 1 305 ? 7.341 16.217 -17.368 1.00 85.75 305 TRP A O 1
ATOM 2484 N N . LEU A 1 306 ? 8.313 15.029 -19.000 1.00 83.00 306 LEU A N 1
ATOM 2485 C CA . LEU A 1 306 ? 7.086 14.370 -19.456 1.00 83.00 306 LEU A CA 1
ATOM 2486 C C . LEU A 1 306 ? 6.552 13.333 -18.470 1.00 83.00 306 LEU A C 1
ATOM 2488 O O . LEU A 1 306 ? 5.338 13.224 -18.313 1.00 83.00 306 LEU A O 1
ATOM 2492 N N . TYR A 1 307 ? 7.428 12.522 -17.880 1.00 81.94 307 TYR A N 1
ATOM 2493 C CA . TYR A 1 307 ? 7.050 11.318 -17.132 1.00 81.94 307 TYR A CA 1
ATOM 2494 C C . TYR A 1 307 ? 7.390 11.397 -15.641 1.00 81.94 307 TYR A C 1
ATOM 2496 O O . TYR A 1 307 ? 6.934 10.552 -14.872 1.00 81.94 307 TYR A O 1
ATOM 2504 N N . GLY A 1 308 ? 8.143 12.416 -15.221 1.00 81.00 308 GLY A N 1
ATOM 2505 C CA . GLY A 1 308 ? 8.671 12.519 -13.867 1.00 81.00 308 GLY A CA 1
ATOM 2506 C C . GLY A 1 308 ? 9.897 11.626 -13.632 1.00 81.00 308 GLY A C 1
ATOM 2507 O O . GLY A 1 308 ? 10.380 10.951 -14.551 1.00 81.00 308 GLY A O 1
ATOM 2508 N N . PRO A 1 309 ? 10.435 11.644 -12.400 1.00 78.12 309 PRO A N 1
ATOM 2509 C CA . PRO A 1 309 ? 11.517 10.757 -11.999 1.00 78.12 309 PRO A CA 1
ATOM 2510 C C . PRO A 1 309 ? 11.031 9.306 -11.892 1.00 78.12 309 PRO A C 1
ATOM 2512 O O . PRO A 1 309 ? 9.939 9.038 -11.390 1.00 78.12 309 PRO A O 1
ATOM 2515 N N . GLU A 1 310 ? 11.871 8.371 -12.331 1.00 80.56 310 GLU A N 1
ATOM 2516 C CA . GLU A 1 310 ? 11.666 6.939 -12.102 1.00 80.56 310 GLU A CA 1
ATOM 2517 C C . GLU A 1 310 ? 12.153 6.513 -10.709 1.00 80.56 310 GLU A C 1
ATOM 2519 O O . GLU A 1 310 ? 12.943 7.207 -10.066 1.00 80.56 310 GLU A O 1
ATOM 2524 N N . GLU A 1 311 ? 11.709 5.338 -10.253 1.00 70.56 311 GLU A N 1
ATOM 2525 C CA . GLU A 1 311 ? 12.124 4.759 -8.961 1.00 70.56 311 GLU A CA 1
ATOM 2526 C C . GLU A 1 311 ? 13.637 4.522 -8.893 1.00 70.56 311 GLU A C 1
ATOM 2528 O O . GLU A 1 311 ? 14.273 4.713 -7.857 1.00 70.56 311 GLU A O 1
ATOM 2533 N N . VAL A 1 312 ? 14.228 4.137 -10.023 1.00 80.44 312 VAL A N 1
ATOM 2534 C CA . VAL A 1 312 ? 15.660 3.894 -10.148 1.00 80.44 312 VAL A CA 1
ATOM 2535 C C . VAL A 1 312 ? 16.315 5.128 -10.761 1.00 80.44 312 VAL A C 1
ATOM 2537 O O . VAL A 1 312 ? 16.119 5.418 -11.936 1.00 80.44 312 VAL A O 1
ATOM 2540 N N . ARG A 1 313 ? 17.143 5.839 -9.983 1.00 83.50 313 ARG A N 1
ATOM 2541 C CA . ARG A 1 313 ? 17.724 7.150 -10.360 1.00 83.50 313 ARG A CA 1
ATOM 2542 C C . ARG A 1 313 ? 18.512 7.155 -11.675 1.00 83.50 313 ARG A C 1
ATOM 2544 O O . ARG A 1 313 ? 18.663 8.204 -12.299 1.00 83.50 313 ARG A O 1
ATOM 2551 N N . TRP A 1 314 ? 19.059 6.007 -12.064 1.00 88.31 314 TRP A N 1
ATOM 2552 C CA . TRP A 1 314 ? 19.854 5.838 -13.279 1.00 88.31 314 TRP A CA 1
ATOM 2553 C C . TRP A 1 314 ? 19.063 5.276 -14.463 1.00 88.31 314 TRP A C 1
ATOM 2555 O O . TRP A 1 314 ? 19.652 5.029 -15.510 1.00 88.31 314 TRP A O 1
ATOM 2565 N N . VAL A 1 315 ? 17.747 5.112 -14.334 1.00 91.00 315 VAL A N 1
ATOM 2566 C CA . VAL A 1 315 ? 16.837 4.734 -15.418 1.00 91.00 315 VAL A CA 1
ATOM 2567 C C . VAL A 1 315 ? 15.856 5.880 -15.646 1.00 91.00 315 VAL A C 1
ATOM 2569 O O . VAL A 1 315 ? 15.408 6.512 -14.698 1.00 91.00 315 VAL A O 1
ATOM 2572 N N . GLN A 1 316 ? 15.517 6.172 -16.897 1.00 93.12 316 GLN A N 1
ATOM 2573 C CA . GLN A 1 316 ? 14.527 7.193 -17.226 1.00 93.12 316 GLN A CA 1
ATOM 2574 C C . GLN A 1 316 ? 13.692 6.748 -18.418 1.00 93.12 316 GLN A C 1
ATOM 2576 O O . GLN A 1 316 ? 14.238 6.398 -19.468 1.00 93.12 316 GLN A O 1
ATOM 2581 N N . ARG A 1 317 ? 12.364 6.817 -18.276 1.00 90.75 317 ARG A N 1
ATOM 2582 C CA . ARG A 1 317 ? 11.455 6.740 -19.420 1.00 90.75 317 ARG A CA 1
ATOM 2583 C C . ARG A 1 317 ? 11.636 7.976 -20.281 1.00 90.75 317 ARG A C 1
ATOM 2585 O O . ARG A 1 317 ? 11.599 9.094 -19.763 1.00 90.75 317 ARG A O 1
ATOM 2592 N N . VAL A 1 318 ? 11.786 7.779 -21.584 1.00 91.75 318 VAL A N 1
ATOM 2593 C CA . VAL A 1 318 ? 11.929 8.863 -22.560 1.00 91.75 318 VAL A CA 1
ATOM 2594 C C . VAL A 1 318 ? 10.893 8.704 -23.686 1.00 91.75 318 VAL A C 1
ATOM 2596 O O . VAL A 1 318 ? 10.169 7.7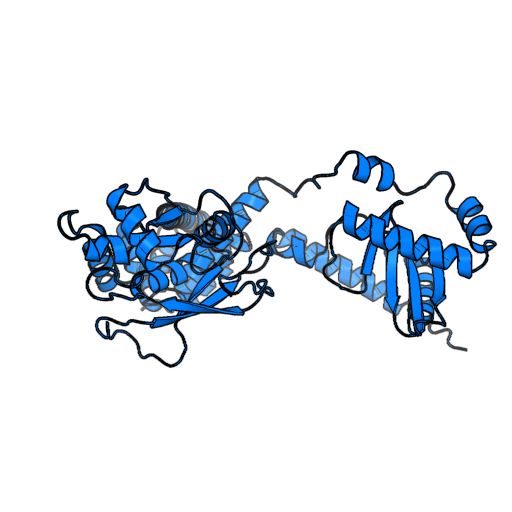03 -23.723 1.00 91.75 318 VAL A O 1
ATOM 2599 N N . PRO A 1 319 ? 10.715 9.714 -24.558 1.00 89.19 319 PRO A N 1
ATOM 2600 C CA . PRO A 1 319 ? 9.853 9.602 -25.735 1.00 89.19 319 PRO A CA 1
ATOM 2601 C C . PRO A 1 319 ? 10.125 8.368 -26.610 1.00 89.19 319 PRO A C 1
ATOM 2603 O O . PRO A 1 319 ? 11.168 7.726 -26.515 1.00 89.19 319 PRO A O 1
ATOM 2606 N N . PHE A 1 320 ? 9.177 8.081 -27.500 1.00 85.62 320 PHE A N 1
ATOM 2607 C CA . PHE A 1 320 ? 9.227 7.049 -28.542 1.00 85.62 320 PHE A CA 1
ATOM 2608 C C . PHE A 1 320 ? 9.199 5.610 -28.026 1.00 85.62 320 PHE A C 1
ATOM 2610 O O . PHE A 1 320 ? 9.656 4.687 -28.695 1.00 85.62 320 PHE A O 1
ATOM 2617 N N . GLY A 1 321 ? 8.642 5.414 -26.828 1.00 84.88 321 GLY A N 1
ATOM 2618 C CA . GLY A 1 321 ? 8.573 4.094 -26.210 1.00 84.88 321 GLY A CA 1
ATOM 2619 C C . GLY A 1 321 ? 9.958 3.550 -25.862 1.00 84.88 321 GLY A C 1
ATOM 2620 O O . GLY A 1 321 ? 10.194 2.358 -26.032 1.00 84.88 321 GLY A O 1
ATOM 2621 N N . LEU A 1 322 ? 10.865 4.407 -25.386 1.00 90.31 322 LEU A N 1
ATOM 2622 C CA . LEU A 1 322 ? 12.225 4.033 -25.003 1.00 90.31 322 LEU A CA 1
ATOM 2623 C C . LEU A 1 322 ? 12.478 4.253 -23.505 1.00 90.31 322 LEU A C 1
ATOM 2625 O O . LEU A 1 322 ? 11.840 5.074 -22.838 1.00 90.31 322 LEU A O 1
ATOM 2629 N N . TYR A 1 323 ? 13.471 3.533 -23.002 1.00 92.44 323 TYR A N 1
ATOM 2630 C CA . TYR A 1 323 ? 14.126 3.767 -21.726 1.00 92.44 323 TYR A CA 1
ATOM 2631 C C . TYR A 1 323 ? 15.607 4.040 -21.956 1.00 92.44 323 TYR A C 1
ATOM 2633 O O . TYR A 1 323 ? 16.237 3.446 -22.829 1.00 92.44 323 TYR A O 1
ATOM 2641 N N . ILE A 1 324 ? 16.167 4.925 -21.139 1.00 94.38 324 ILE A N 1
ATOM 2642 C CA . ILE A 1 324 ? 17.609 5.139 -21.058 1.00 94.38 324 ILE A CA 1
ATOM 2643 C C . ILE A 1 324 ? 18.067 4.698 -19.676 1.00 94.38 324 ILE A C 1
ATOM 2645 O O . ILE A 1 324 ? 17.507 5.135 -18.671 1.00 94.38 324 ILE A O 1
ATOM 2649 N N . LYS A 1 325 ? 19.110 3.872 -19.629 1.00 94.12 325 LYS A N 1
ATOM 2650 C CA . LYS A 1 325 ? 19.824 3.493 -18.412 1.00 94.12 325 LYS A CA 1
ATOM 2651 C C . LYS A 1 325 ? 21.254 4.021 -18.470 1.00 94.12 325 LYS A C 1
ATOM 2653 O O . LYS A 1 325 ? 21.955 3.819 -19.456 1.00 94.12 325 LYS A O 1
ATOM 2658 N N . ARG A 1 326 ? 21.692 4.698 -17.412 1.00 91.88 326 ARG A N 1
ATOM 2659 C CA . ARG A 1 326 ? 23.067 5.181 -17.237 1.00 91.88 326 ARG A CA 1
ATOM 2660 C C . ARG A 1 326 ? 23.818 4.218 -16.327 1.00 91.88 326 ARG A C 1
ATOM 2662 O O . ARG A 1 326 ? 23.383 3.977 -15.207 1.00 91.88 326 ARG A O 1
ATOM 2669 N N . THR A 1 327 ? 24.938 3.673 -16.776 1.00 85.50 327 THR A N 1
ATOM 2670 C CA . THR A 1 327 ? 25.779 2.786 -15.954 1.00 85.50 327 THR A CA 1
ATOM 2671 C C . THR A 1 327 ? 27.233 3.243 -15.978 1.00 85.50 327 THR A C 1
ATOM 2673 O O . THR A 1 327 ? 27.611 4.080 -16.793 1.00 85.50 327 THR A O 1
ATOM 2676 N N . ARG A 1 328 ? 28.061 2.708 -15.080 1.00 83.06 328 ARG A N 1
ATOM 2677 C CA . ARG A 1 328 ? 29.519 2.868 -15.129 1.00 83.06 328 ARG A CA 1
ATOM 2678 C C . ARG A 1 328 ? 30.123 1.557 -15.636 1.00 83.06 328 ARG A C 1
ATOM 2680 O O . ARG A 1 328 ? 30.449 0.691 -14.835 1.00 83.06 328 ARG A O 1
ATOM 2687 N N . GLY A 1 329 ? 30.186 1.385 -16.958 1.00 69.25 329 GLY A N 1
ATOM 2688 C CA . GLY A 1 329 ? 30.917 0.289 -17.610 1.00 69.25 329 GLY A CA 1
ATOM 2689 C C . GLY A 1 329 ? 30.206 -1.066 -17.757 1.00 69.25 329 GLY A C 1
ATOM 2690 O O . GLY A 1 329 ? 30.794 -1.978 -18.325 1.00 69.25 329 GLY A O 1
ATOM 2691 N N . THR A 1 330 ? 28.957 -1.241 -17.306 1.00 73.75 330 THR A N 1
ATOM 2692 C CA . THR A 1 330 ? 28.256 -2.548 -17.379 1.00 73.75 330 THR A CA 1
ATOM 2693 C C . THR A 1 330 ? 27.208 -2.652 -18.491 1.00 73.75 330 THR A C 1
ATOM 2695 O O . THR A 1 330 ? 26.685 -3.738 -18.743 1.00 73.75 330 THR A O 1
ATOM 2698 N N . SER A 1 331 ? 26.924 -1.554 -19.199 1.00 79.88 331 SER A N 1
ATOM 2699 C CA . SER A 1 331 ? 25.883 -1.502 -20.238 1.00 79.88 331 SER A CA 1
ATOM 2700 C C . SER A 1 331 ? 26.107 -2.472 -21.403 1.00 79.88 331 SER A C 1
ATOM 2702 O O . SER A 1 331 ? 25.130 -2.964 -21.961 1.00 79.88 331 SER A O 1
ATOM 2704 N N . TRP A 1 332 ? 27.357 -2.776 -21.769 1.00 83.31 332 TRP A N 1
ATOM 2705 C CA . TRP A 1 332 ? 27.663 -3.724 -22.850 1.00 83.31 332 TRP A CA 1
ATOM 2706 C C . TRP A 1 332 ? 27.268 -5.159 -22.492 1.00 83.31 332 TRP A C 1
ATOM 2708 O O . TRP A 1 332 ? 26.637 -5.842 -23.296 1.00 83.31 332 TRP A O 1
ATOM 2718 N N . ASN A 1 333 ? 27.553 -5.591 -21.260 1.00 87.44 333 ASN A N 1
ATOM 2719 C CA . ASN A 1 333 ? 27.153 -6.912 -20.770 1.00 87.44 333 ASN A CA 1
ATOM 2720 C C . ASN A 1 333 ? 25.629 -7.037 -20.699 1.00 87.44 333 ASN A C 1
ATOM 2722 O O . ASN A 1 333 ? 25.076 -8.058 -21.094 1.00 87.44 333 ASN A O 1
ATOM 2726 N N . GLU A 1 334 ? 24.946 -5.987 -20.240 1.00 90.69 334 GLU A N 1
ATOM 2727 C CA . GLU A 1 334 ? 23.483 -5.955 -20.187 1.00 90.69 334 GLU A CA 1
ATOM 2728 C C . GLU A 1 334 ? 22.853 -5.953 -21.587 1.00 90.69 334 GLU A C 1
ATOM 2730 O O . GLU A 1 334 ? 21.908 -6.698 -21.824 1.00 90.69 334 GLU A O 1
ATOM 2735 N N . SER A 1 335 ? 23.413 -5.193 -22.535 1.00 90.62 335 SER A N 1
ATOM 2736 C CA . SER A 1 335 ? 23.001 -5.209 -23.946 1.00 90.62 335 SER A CA 1
ATOM 2737 C C . SER A 1 335 ? 23.143 -6.605 -24.561 1.00 90.62 335 SER A C 1
ATOM 2739 O O . SER A 1 335 ? 22.196 -7.128 -25.147 1.00 90.62 335 SER A O 1
ATOM 2741 N N . ASN A 1 336 ? 24.296 -7.252 -24.362 1.00 91.06 336 ASN A N 1
ATOM 2742 C CA . ASN A 1 336 ? 24.542 -8.610 -24.843 1.00 91.06 336 ASN A CA 1
ATOM 2743 C C . ASN A 1 336 ? 23.591 -9.624 -24.196 1.00 91.06 336 ASN A C 1
ATOM 2745 O O . ASN A 1 336 ? 23.032 -10.465 -24.897 1.00 91.06 336 ASN A O 1
ATOM 2749 N N . ALA A 1 337 ? 23.351 -9.518 -22.886 1.00 91.25 337 ALA A N 1
ATOM 2750 C CA . ALA A 1 337 ? 22.411 -10.380 -22.178 1.00 91.25 337 ALA A CA 1
ATOM 2751 C C . ALA A 1 337 ? 20.983 -10.227 -22.721 1.00 91.25 337 ALA A C 1
ATOM 2753 O O . ALA A 1 337 ? 20.325 -11.225 -23.005 1.00 91.25 337 ALA A O 1
ATOM 2754 N N . ILE A 1 338 ? 20.523 -8.993 -22.937 1.00 91.94 338 ILE A N 1
ATOM 2755 C CA . ILE A 1 338 ? 19.220 -8.707 -23.545 1.00 91.94 338 ILE A CA 1
ATOM 2756 C C . ILE A 1 338 ? 19.115 -9.327 -24.947 1.00 91.94 338 ILE A C 1
ATOM 2758 O O . ILE A 1 338 ? 18.123 -9.991 -25.248 1.00 91.94 338 ILE A O 1
ATOM 2762 N N . ASN A 1 339 ? 20.153 -9.187 -25.775 1.00 91.06 339 ASN A N 1
ATOM 2763 C CA . ASN A 1 339 ? 20.181 -9.774 -27.117 1.00 91.06 339 ASN A CA 1
ATOM 2764 C C . ASN A 1 339 ? 20.122 -11.311 -27.076 1.00 91.06 339 ASN A C 1
ATOM 2766 O O . ASN A 1 339 ? 19.471 -11.932 -27.916 1.00 91.06 339 ASN A O 1
ATOM 2770 N N . MET A 1 340 ? 20.770 -11.945 -26.092 1.00 93.00 340 MET A N 1
ATOM 2771 C CA . MET A 1 340 ? 20.662 -13.393 -25.883 1.00 93.00 340 MET A CA 1
ATOM 2772 C C . MET A 1 340 ? 19.240 -13.803 -25.492 1.00 93.00 340 MET A C 1
ATOM 2774 O O . MET A 1 340 ? 18.727 -14.785 -26.024 1.00 93.00 340 MET A O 1
ATOM 2778 N N . VAL A 1 341 ? 18.589 -13.050 -24.600 1.00 93.94 341 VAL A N 1
ATOM 2779 C CA . VAL A 1 341 ? 17.196 -13.308 -24.205 1.00 93.94 341 VAL A CA 1
ATOM 2780 C C . VAL A 1 341 ? 16.264 -13.194 -25.409 1.00 93.94 341 VAL A C 1
ATOM 2782 O O . VAL A 1 341 ? 15.466 -14.101 -25.631 1.00 93.94 341 VAL A O 1
ATOM 2785 N N . GLU A 1 342 ? 16.404 -12.148 -26.224 1.00 90.81 342 GLU A N 1
ATOM 2786 C CA . GLU A 1 342 ? 15.609 -11.974 -27.447 1.00 90.81 342 GLU A CA 1
ATOM 2787 C C . GLU A 1 342 ? 15.826 -13.113 -28.453 1.00 90.81 342 GLU A C 1
ATOM 2789 O O . GLU A 1 342 ? 14.877 -13.577 -29.082 1.00 90.81 342 GLU A O 1
ATOM 2794 N N . ARG A 1 343 ? 17.070 -13.578 -28.612 1.00 92.38 343 ARG A N 1
ATOM 2795 C CA . ARG A 1 343 ? 17.410 -14.608 -29.600 1.00 92.38 343 ARG A CA 1
ATOM 2796 C C . ARG A 1 343 ? 16.953 -16.009 -29.200 1.00 92.38 343 ARG A C 1
ATOM 2798 O O . ARG A 1 343 ? 16.582 -16.792 -30.070 1.00 92.38 343 ARG A O 1
ATOM 2805 N N . TYR A 1 344 ? 17.052 -16.348 -27.917 1.00 94.94 344 TYR A N 1
ATOM 2806 C CA . TYR A 1 344 ? 16.914 -17.729 -27.444 1.00 94.94 344 TYR A CA 1
ATOM 2807 C C . TYR A 1 344 ? 15.644 -17.991 -26.632 1.00 94.94 344 TYR A C 1
ATOM 2809 O O . TYR A 1 344 ? 15.407 -19.132 -26.235 1.00 94.94 344 TYR A O 1
ATOM 2817 N N . THR A 1 345 ? 14.829 -16.971 -26.364 1.00 95.94 345 THR A N 1
ATOM 2818 C CA . THR A 1 345 ? 13.614 -17.115 -25.554 1.00 95.94 345 THR A CA 1
ATOM 2819 C C . THR A 1 345 ? 12.436 -16.381 -26.183 1.00 95.94 345 THR A C 1
ATOM 2821 O O . THR A 1 345 ? 12.605 -15.500 -27.020 1.00 95.94 345 THR A O 1
ATOM 2824 N N . SER A 1 346 ? 11.225 -16.719 -25.750 1.00 94.50 346 SER A N 1
ATOM 2825 C CA . SER A 1 346 ? 10.007 -15.972 -26.072 1.00 94.50 346 SER A CA 1
ATOM 2826 C C . SER A 1 346 ? 9.657 -14.943 -24.989 1.00 94.50 346 SER A C 1
ATOM 2828 O O . SER A 1 346 ? 8.519 -14.473 -24.937 1.00 94.50 346 SER A O 1
ATOM 2830 N N . ILE A 1 347 ? 10.579 -14.656 -24.062 1.00 94.75 347 ILE A N 1
ATOM 2831 C CA . ILE A 1 347 ? 10.325 -13.757 -22.936 1.00 94.75 347 ILE A CA 1
ATOM 2832 C C . ILE A 1 347 ? 10.147 -12.337 -23.481 1.00 94.75 347 ILE A C 1
ATOM 2834 O O . ILE A 1 347 ? 11.012 -11.857 -24.219 1.00 94.75 347 ILE A O 1
ATOM 2838 N N . PRO A 1 348 ? 9.070 -11.624 -23.104 1.00 89.88 348 PRO A N 1
ATOM 2839 C CA . PRO A 1 348 ? 8.924 -10.218 -23.444 1.00 89.88 348 PRO A CA 1
ATOM 2840 C C . PRO A 1 348 ? 9.937 -9.400 -22.631 1.00 89.88 348 PRO A C 1
ATOM 2842 O O . PRO A 1 348 ? 9.670 -9.001 -21.501 1.00 89.88 348 PRO A O 1
ATOM 2845 N N . ALA A 1 349 ? 11.118 -9.174 -23.203 1.00 90.88 349 ALA A N 1
ATOM 2846 C CA . ALA A 1 349 ? 12.190 -8.367 -22.628 1.00 90.88 349 ALA A CA 1
ATOM 2847 C C . ALA A 1 349 ? 12.352 -7.041 -23.398 1.00 90.88 349 ALA A C 1
ATOM 2849 O O . ALA A 1 349 ? 11.984 -6.965 -24.576 1.00 90.88 349 ALA A O 1
ATOM 2850 N N . PRO A 1 350 ? 12.888 -5.976 -22.767 1.00 90.75 350 PRO A N 1
ATOM 2851 C CA . PRO A 1 350 ? 13.358 -4.804 -23.505 1.00 90.75 350 PRO A CA 1
ATOM 2852 C C . PRO A 1 350 ? 14.329 -5.240 -24.603 1.00 90.75 350 PRO A C 1
ATOM 2854 O O . PRO A 1 350 ? 15.079 -6.181 -24.389 1.00 90.75 350 PRO A O 1
ATOM 2857 N N . ARG A 1 351 ? 14.357 -4.554 -25.744 1.00 89.00 351 ARG A N 1
ATOM 2858 C CA . ARG A 1 351 ? 15.362 -4.761 -26.793 1.00 89.00 351 ARG A CA 1
ATOM 2859 C C . ARG A 1 351 ? 16.446 -3.712 -26.676 1.00 89.00 351 ARG A C 1
ATOM 2861 O O . ARG A 1 351 ? 16.127 -2.543 -26.443 1.00 89.00 351 ARG A O 1
ATOM 2868 N N . SER A 1 352 ? 17.698 -4.114 -26.866 1.00 91.19 352 SER A N 1
ATOM 2869 C CA . SER A 1 352 ? 18.806 -3.166 -26.943 1.00 91.19 352 SER A CA 1
ATOM 2870 C C . SER A 1 352 ? 18.696 -2.365 -28.239 1.00 91.19 352 SER A C 1
ATOM 2872 O O . SER A 1 352 ? 18.616 -2.934 -29.326 1.00 91.19 352 SER A O 1
ATOM 2874 N N . VAL A 1 353 ? 18.632 -1.041 -28.121 1.00 90.56 353 VAL A N 1
ATOM 2875 C CA . VAL A 1 353 ? 18.582 -0.121 -29.264 1.00 90.56 353 VAL A CA 1
ATOM 2876 C C . VAL A 1 353 ? 19.966 0.455 -29.515 1.00 90.56 353 VAL A C 1
ATOM 2878 O O . VAL A 1 353 ? 20.397 0.530 -30.660 1.00 90.56 353 VAL A O 1
ATOM 2881 N N . ASP A 1 354 ? 20.666 0.872 -28.464 1.00 92.38 354 ASP A N 1
ATOM 2882 C CA . ASP A 1 354 ? 21.978 1.489 -28.610 1.00 92.38 354 ASP A CA 1
ATOM 2883 C C . ASP A 1 354 ? 22.784 1.448 -27.308 1.00 92.38 354 ASP A C 1
ATOM 2885 O O . ASP A 1 354 ? 22.217 1.471 -26.211 1.00 92.38 354 ASP A O 1
ATOM 2889 N N . VAL A 1 355 ? 24.109 1.449 -27.439 1.00 92.88 355 VAL A N 1
ATOM 2890 C CA . VAL A 1 355 ? 25.059 1.615 -26.340 1.00 92.88 355 VAL A CA 1
ATOM 2891 C C . VAL A 1 355 ? 26.079 2.672 -26.744 1.00 92.88 355 VAL A C 1
ATOM 2893 O O . VAL A 1 355 ? 26.829 2.479 -27.694 1.00 92.88 355 VAL A O 1
ATOM 2896 N N . VAL A 1 356 ? 26.118 3.788 -26.013 1.00 92.25 356 VAL A N 1
ATOM 2897 C CA . VAL A 1 356 ? 27.065 4.883 -26.273 1.00 92.25 356 VAL A CA 1
ATOM 2898 C C . VAL A 1 356 ? 27.809 5.238 -24.996 1.00 92.25 356 VAL A C 1
ATOM 2900 O O . VAL A 1 356 ? 27.202 5.418 -23.936 1.00 92.25 356 VAL A O 1
ATOM 2903 N N . GLU A 1 357 ? 29.131 5.341 -25.089 1.00 91.00 357 GLU A N 1
ATOM 2904 C CA . GLU A 1 357 ? 29.983 5.734 -23.975 1.00 91.00 357 GLU A CA 1
ATOM 2905 C C . GLU A 1 357 ? 30.215 7.246 -23.951 1.00 91.00 357 GLU A C 1
ATOM 2907 O O . GLU A 1 357 ? 30.577 7.875 -24.942 1.00 91.00 357 GLU A O 1
ATOM 2912 N N . ASP A 1 358 ? 30.021 7.837 -22.779 1.00 88.38 358 ASP A N 1
ATOM 2913 C CA . ASP A 1 358 ? 30.409 9.200 -22.473 1.00 88.38 358 ASP A CA 1
ATOM 2914 C C . ASP A 1 358 ? 31.752 9.181 -21.746 1.00 88.38 358 ASP A C 1
ATOM 2916 O O . ASP A 1 358 ? 31.814 9.141 -20.512 1.00 88.38 358 ASP A O 1
ATOM 2920 N N . SER A 1 359 ? 32.833 9.209 -22.523 1.00 82.94 359 SER A N 1
ATOM 2921 C CA . SER A 1 359 ? 34.208 9.195 -22.015 1.00 82.94 359 SER A CA 1
ATOM 2922 C C . SER A 1 359 ? 34.499 10.359 -21.060 1.00 82.94 359 SER A C 1
ATOM 2924 O O . SER A 1 359 ? 35.271 10.201 -20.114 1.00 82.94 359 SER A O 1
ATOM 2926 N N . SER A 1 360 ? 33.823 11.501 -21.236 1.00 82.88 360 SER A N 1
ATOM 2927 C CA . SER A 1 360 ? 33.986 12.677 -20.373 1.00 82.88 360 SER A CA 1
ATOM 2928 C C . SER A 1 360 ? 33.425 12.474 -18.963 1.00 82.88 360 SER A C 1
ATOM 2930 O O . SER A 1 360 ? 33.986 12.980 -17.994 1.00 82.88 360 SER A O 1
ATOM 2932 N N . GLN A 1 361 ? 32.339 11.706 -18.832 1.00 82.50 361 GLN A N 1
ATOM 2933 C CA . GLN A 1 361 ? 31.677 11.437 -17.549 1.00 82.50 361 GLN A CA 1
ATOM 2934 C C . GLN A 1 361 ? 31.933 10.019 -17.026 1.00 82.50 361 GLN A C 1
ATOM 2936 O O . GLN A 1 361 ? 31.500 9.698 -15.918 1.00 82.50 361 GLN A O 1
ATOM 2941 N N . ARG A 1 362 ? 32.628 9.173 -17.802 1.00 85.50 362 ARG A N 1
ATOM 2942 C CA . ARG A 1 362 ? 32.809 7.731 -17.551 1.00 85.50 362 ARG A CA 1
ATOM 2943 C C . ARG A 1 362 ? 31.473 7.024 -17.292 1.00 85.50 362 ARG A C 1
ATOM 2945 O O . ARG A 1 362 ? 31.337 6.221 -16.366 1.00 85.50 362 ARG A O 1
ATOM 2952 N N . VAL A 1 363 ? 30.460 7.377 -18.083 1.00 89.69 363 VAL A N 1
ATOM 2953 C CA . VAL A 1 363 ? 29.106 6.815 -18.008 1.00 89.69 363 VAL A CA 1
ATOM 2954 C C . VAL A 1 363 ? 28.740 6.228 -19.359 1.00 89.69 363 VAL A C 1
ATOM 2956 O O . VAL A 1 363 ? 28.951 6.848 -20.392 1.00 89.69 363 VAL A O 1
ATOM 2959 N N . THR A 1 364 ? 28.128 5.054 -19.361 1.00 91.62 364 THR A N 1
ATOM 2960 C CA . THR A 1 364 ? 27.597 4.425 -20.566 1.00 91.62 364 THR A CA 1
ATOM 2961 C C . THR A 1 364 ? 26.079 4.551 -20.581 1.00 91.62 364 THR A C 1
ATOM 2963 O O . THR A 1 364 ? 25.404 4.260 -19.589 1.00 91.62 364 THR A O 1
ATOM 2966 N N . PHE A 1 365 ? 25.533 4.979 -21.712 1.00 93.75 365 PHE A N 1
ATOM 2967 C CA . PHE A 1 365 ? 24.102 5.072 -21.965 1.00 93.75 365 PHE A CA 1
ATOM 2968 C C . PHE A 1 365 ? 23.656 3.795 -22.672 1.00 93.75 365 PHE A C 1
ATOM 2970 O O . PHE A 1 365 ? 24.078 3.542 -23.793 1.00 93.75 365 PHE A O 1
ATOM 2977 N N . LEU A 1 366 ? 22.812 2.998 -22.017 1.00 94.81 366 LEU A N 1
ATOM 2978 C CA . LEU A 1 366 ? 22.081 1.893 -22.633 1.00 94.81 366 LEU A CA 1
ATOM 2979 C C . LEU A 1 366 ? 20.676 2.381 -22.982 1.00 94.81 366 LEU A C 1
ATOM 2981 O O . LEU A 1 366 ? 19.898 2.731 -22.090 1.00 94.81 366 LEU A O 1
ATOM 2985 N N . VAL A 1 367 ? 20.359 2.411 -24.270 1.00 93.94 367 VAL A N 1
ATOM 2986 C CA . VAL A 1 367 ? 19.035 2.764 -24.781 1.00 93.94 367 VAL A CA 1
ATOM 2987 C C . VAL A 1 367 ? 18.305 1.482 -25.132 1.00 93.94 367 VAL A C 1
ATOM 2989 O O . VAL A 1 367 ? 18.833 0.641 -25.856 1.00 93.94 367 VAL A O 1
ATOM 2992 N N . MET A 1 368 ? 17.093 1.324 -24.613 1.00 93.19 368 MET A N 1
ATOM 2993 C CA . MET A 1 368 ? 16.312 0.101 -24.768 1.00 93.19 368 MET A CA 1
ATOM 2994 C C . MET A 1 368 ? 14.843 0.400 -25.052 1.00 93.19 368 MET A C 1
ATOM 2996 O O . MET A 1 368 ? 14.334 1.464 -24.694 1.00 93.19 368 MET A O 1
ATOM 3000 N N . THR A 1 369 ? 14.134 -0.540 -25.671 1.00 89.75 369 THR A N 1
ATOM 3001 C CA . THR A 1 369 ? 12.686 -0.403 -25.872 1.00 89.75 369 THR A CA 1
ATOM 3002 C C . THR A 1 369 ? 11.931 -0.532 -24.555 1.00 89.75 369 THR A C 1
ATOM 3004 O O . THR A 1 369 ? 12.278 -1.322 -23.680 1.00 89.75 369 THR A O 1
ATOM 3007 N N . ARG A 1 370 ? 10.834 0.206 -24.420 1.00 87.69 370 ARG A N 1
ATOM 3008 C CA . ARG A 1 370 ? 9.898 0.064 -23.308 1.00 87.69 370 ARG A CA 1
ATOM 3009 C C . ARG A 1 370 ? 9.032 -1.177 -23.496 1.00 87.69 370 ARG A C 1
ATOM 3011 O O . ARG A 1 370 ? 8.441 -1.371 -24.554 1.00 87.69 370 ARG A O 1
ATOM 3018 N N . LEU A 1 371 ? 8.867 -1.936 -22.418 1.00 84.75 371 LEU A N 1
ATOM 3019 C CA . LEU A 1 371 ? 7.788 -2.908 -22.298 1.00 84.75 371 LEU A CA 1
ATOM 3020 C C . LEU A 1 371 ? 6.491 -2.217 -21.867 1.00 84.75 371 LEU A C 1
ATOM 3022 O O . LEU A 1 371 ? 6.487 -1.320 -21.018 1.00 84.75 371 LEU A O 1
ATOM 3026 N N . SER A 1 372 ? 5.378 -2.619 -22.472 1.00 80.50 372 SER A N 1
ATOM 3027 C CA . SER A 1 372 ? 4.052 -2.201 -22.025 1.00 80.50 372 SER A CA 1
ATOM 3028 C C . SER A 1 372 ? 3.731 -2.835 -20.675 1.00 80.50 372 SER A C 1
ATOM 3030 O O . SER A 1 372 ? 3.897 -4.039 -20.511 1.00 80.50 372 SER A O 1
ATOM 3032 N N . GLY A 1 373 ? 3.228 -2.035 -19.741 1.00 80.62 373 GLY A N 1
ATOM 3033 C CA . GLY A 1 373 ? 2.799 -2.502 -18.427 1.00 80.62 373 GLY A CA 1
ATOM 3034 C C . GLY A 1 373 ? 3.152 -1.517 -17.320 1.00 80.62 373 GLY A C 1
ATOM 3035 O O . GLY A 1 373 ? 3.674 -0.426 -17.582 1.00 80.62 373 GLY A O 1
ATOM 3036 N N . GLU A 1 374 ? 2.853 -1.936 -16.094 1.00 78.69 374 GLU A N 1
ATOM 3037 C CA . GLU A 1 374 ? 3.230 -1.284 -14.842 1.00 78.69 374 GLU A CA 1
ATOM 3038 C C . GLU A 1 374 ? 4.204 -2.177 -14.067 1.00 78.69 374 GLU A C 1
ATOM 3040 O O . GLU A 1 374 ? 4.232 -3.396 -14.239 1.00 78.69 374 GLU A O 1
ATOM 3045 N N . SER A 1 375 ? 5.013 -1.565 -13.202 1.00 79.81 375 SER A N 1
ATOM 3046 C CA . SER A 1 375 ? 5.910 -2.316 -12.322 1.00 79.81 375 SER A CA 1
ATOM 3047 C C . SER A 1 375 ? 5.106 -3.246 -11.411 1.00 79.81 375 SER A C 1
ATOM 3049 O O . SER A 1 375 ? 4.133 -2.815 -10.785 1.00 79.81 375 SER A O 1
ATOM 3051 N N . PHE A 1 376 ? 5.556 -4.499 -11.280 1.00 84.62 376 PHE A N 1
ATOM 3052 C CA . PHE A 1 376 ? 4.964 -5.477 -10.364 1.00 84.62 376 PHE A CA 1
ATOM 3053 C C . PHE A 1 376 ? 4.872 -4.931 -8.939 1.00 84.62 376 PHE A C 1
ATOM 3055 O O . PHE A 1 376 ? 3.834 -5.070 -8.297 1.00 84.62 376 PHE A O 1
ATOM 3062 N N . ARG A 1 377 ? 5.914 -4.217 -8.486 1.00 80.88 377 ARG A N 1
ATOM 3063 C CA . ARG A 1 377 ? 5.942 -3.535 -7.187 1.00 80.88 377 ARG A CA 1
ATOM 3064 C C . ARG A 1 377 ? 4.642 -2.741 -6.999 1.00 80.88 377 ARG A C 1
ATOM 3066 O O . ARG A 1 377 ? 3.867 -3.037 -6.090 1.00 80.88 377 ARG A O 1
ATOM 3073 N N . ARG A 1 378 ? 4.323 -1.842 -7.932 1.00 77.69 378 ARG A N 1
ATOM 3074 C CA . ARG A 1 378 ? 3.144 -0.959 -7.874 1.00 77.69 378 ARG A CA 1
ATOM 3075 C C . ARG A 1 378 ? 1.796 -1.667 -7.964 1.00 77.69 378 ARG A C 1
ATOM 3077 O O . ARG A 1 378 ? 0.799 -1.028 -7.679 1.00 77.69 378 ARG A O 1
ATOM 3084 N N . SER A 1 379 ? 1.752 -2.930 -8.368 1.00 83.38 379 SER A N 1
ATOM 3085 C CA . SER A 1 379 ? 0.495 -3.620 -8.685 1.00 83.38 379 SER A CA 1
ATOM 3086 C C . SER A 1 379 ? 0.225 -4.828 -7.793 1.00 83.38 379 SER A C 1
ATOM 3088 O O . SER A 1 379 ? -0.916 -5.255 -7.686 1.00 83.38 379 SER A O 1
ATOM 3090 N N . PHE A 1 380 ? 1.243 -5.358 -7.110 1.00 87.06 380 PHE A N 1
ATOM 3091 C CA . PHE A 1 380 ? 1.145 -6.594 -6.329 1.00 87.06 380 PHE A CA 1
ATOM 3092 C C . PHE A 1 380 ? 0.011 -6.590 -5.294 1.00 87.06 380 PHE A C 1
ATOM 3094 O O . PHE A 1 380 ? -0.698 -7.579 -5.118 1.00 87.06 380 PHE A O 1
ATOM 3101 N N . HIS A 1 381 ? -0.186 -5.455 -4.627 1.00 87.12 381 HIS A N 1
ATOM 3102 C CA . HIS A 1 381 ? -1.218 -5.280 -3.607 1.00 87.12 381 HIS A CA 1
ATOM 3103 C C . HIS A 1 381 ? -2.650 -5.299 -4.167 1.00 87.12 381 HIS A C 1
ATOM 3105 O O . HIS A 1 381 ? -3.584 -5.518 -3.405 1.00 87.12 381 HIS A O 1
ATOM 3111 N N . LEU A 1 382 ? -2.816 -5.094 -5.478 1.00 88.69 382 LEU A N 1
ATOM 3112 C CA . LEU A 1 382 ? -4.107 -5.121 -6.169 1.00 88.69 382 LEU A CA 1
ATOM 3113 C C . LEU A 1 382 ? -4.478 -6.519 -6.674 1.00 88.69 382 LEU A C 1
ATOM 3115 O O . LEU A 1 382 ? -5.622 -6.742 -7.051 1.00 88.69 382 LEU A O 1
ATOM 3119 N N . MET A 1 383 ? -3.521 -7.449 -6.700 1.00 90.56 383 MET A N 1
ATOM 3120 C CA . MET A 1 383 ? -3.709 -8.774 -7.287 1.00 90.56 383 MET A CA 1
ATOM 3121 C C . MET A 1 383 ? -4.402 -9.733 -6.318 1.00 90.56 383 MET A C 1
ATOM 3123 O O . MET A 1 383 ? -3.987 -9.864 -5.159 1.00 90.56 383 MET A O 1
ATOM 3127 N N . SER A 1 384 ? -5.383 -10.469 -6.839 1.00 93.00 384 SER A N 1
ATOM 3128 C CA . SER A 1 384 ? -6.004 -11.650 -6.229 1.00 93.00 384 SER A CA 1
ATOM 3129 C C . SER A 1 384 ? -5.019 -12.820 -6.085 1.00 93.00 384 SER A C 1
ATOM 3131 O O . SER A 1 384 ? -3.939 -12.824 -6.678 1.00 93.00 384 SER A O 1
ATOM 3133 N N . TYR A 1 385 ? -5.385 -13.853 -5.316 1.00 94.88 385 TYR A N 1
ATOM 3134 C CA . TYR A 1 385 ? -4.560 -15.063 -5.204 1.00 94.88 385 TYR A CA 1
ATOM 3135 C C . TYR A 1 385 ? -4.369 -15.774 -6.546 1.00 94.88 385 TYR A C 1
ATOM 3137 O O . TYR A 1 385 ? -3.249 -16.164 -6.864 1.00 94.88 385 TYR A O 1
ATOM 3145 N N . ALA A 1 386 ? -5.423 -15.878 -7.360 1.00 95.25 386 ALA A N 1
ATOM 3146 C CA . ALA A 1 386 ? -5.337 -16.482 -8.686 1.00 95.25 386 ALA A CA 1
ATOM 3147 C C . ALA A 1 386 ? -4.354 -15.721 -9.594 1.00 95.25 386 ALA A C 1
ATOM 3149 O O . ALA A 1 386 ? -3.487 -16.334 -10.212 1.00 95.25 386 ALA A O 1
ATOM 3150 N N . GLU A 1 387 ? -4.416 -14.384 -9.610 1.00 93.94 387 GLU A N 1
ATOM 3151 C CA . GLU A 1 387 ? -3.473 -13.556 -10.375 1.00 93.94 387 GLU A CA 1
ATOM 3152 C C . GLU A 1 387 ? -2.034 -13.687 -9.859 1.00 93.94 387 GLU A C 1
ATOM 3154 O O . GLU A 1 387 ? -1.097 -13.713 -10.655 1.00 93.94 387 GLU A O 1
ATOM 3159 N N . ARG A 1 388 ? -1.830 -13.787 -8.536 1.00 94.50 388 ARG A N 1
ATOM 3160 C CA . ARG A 1 388 ? -0.496 -14.001 -7.945 1.00 94.50 388 ARG A CA 1
ATOM 3161 C C . ARG A 1 388 ? 0.076 -15.362 -8.327 1.00 94.50 388 ARG A C 1
ATOM 3163 O O . ARG A 1 388 ? 1.244 -15.427 -8.699 1.00 94.50 388 ARG A O 1
ATOM 3170 N N . ASN A 1 389 ? -0.732 -16.419 -8.275 1.00 96.00 389 ASN A N 1
ATOM 3171 C CA . ASN A 1 389 ? -0.319 -17.761 -8.683 1.00 96.00 389 ASN A CA 1
ATOM 3172 C C . ASN A 1 389 ? 0.043 -17.783 -10.171 1.00 96.00 389 ASN A C 1
ATOM 3174 O O . ASN A 1 389 ? 1.142 -18.203 -10.522 1.00 96.00 389 ASN A O 1
ATOM 3178 N N . GLN A 1 390 ? -0.810 -17.205 -11.023 1.00 96.62 390 GLN A N 1
ATOM 3179 C CA . GLN A 1 390 ? -0.539 -17.091 -12.455 1.00 96.62 390 GLN A CA 1
ATOM 3180 C C . GLN A 1 390 ? 0.754 -16.312 -12.737 1.00 96.62 390 GLN A C 1
ATOM 3182 O O . GLN A 1 390 ? 1.563 -16.726 -13.566 1.00 96.62 390 GLN A O 1
ATOM 3187 N N . PHE A 1 391 ? 0.989 -15.209 -12.019 1.00 94.19 391 PHE A N 1
ATOM 3188 C CA . PHE A 1 391 ? 2.232 -14.450 -12.131 1.00 94.19 391 PHE A CA 1
ATOM 3189 C C . PHE A 1 391 ? 3.455 -15.293 -11.753 1.00 94.19 391 PHE A C 1
ATOM 3191 O O . PHE A 1 391 ? 4.456 -15.271 -12.468 1.00 94.19 391 PHE A O 1
ATOM 3198 N N . MET A 1 392 ? 3.386 -16.060 -10.661 1.00 95.56 392 MET A N 1
ATOM 3199 C CA . MET A 1 392 ? 4.482 -16.942 -10.251 1.00 95.56 392 MET A CA 1
ATOM 3200 C C . MET A 1 392 ? 4.750 -18.042 -11.282 1.00 95.56 392 MET A C 1
ATOM 3202 O O . MET A 1 392 ? 5.915 -18.303 -11.594 1.00 95.56 392 MET A O 1
ATOM 3206 N N . ASP A 1 393 ? 3.703 -18.620 -11.870 1.00 97.19 393 ASP A N 1
ATOM 3207 C CA . ASP A 1 393 ? 3.830 -19.593 -12.956 1.00 97.19 393 ASP A CA 1
ATOM 3208 C C . ASP A 1 393 ? 4.503 -18.975 -14.186 1.00 97.19 393 ASP A C 1
ATOM 3210 O O . ASP A 1 393 ? 5.398 -19.576 -14.787 1.00 97.19 393 ASP A O 1
ATOM 3214 N N . ASP A 1 394 ? 4.126 -17.749 -14.551 1.00 95.88 394 ASP A N 1
ATOM 3215 C CA . ASP A 1 394 ? 4.700 -17.042 -15.695 1.00 95.88 394 ASP A CA 1
ATOM 3216 C C . ASP A 1 394 ? 6.172 -16.672 -15.468 1.00 95.88 394 ASP A C 1
ATOM 3218 O O . ASP A 1 394 ? 6.999 -16.848 -16.371 1.00 95.88 394 ASP A O 1
ATOM 3222 N N . ILE A 1 395 ? 6.548 -16.273 -14.249 1.00 95.62 395 ILE A N 1
ATOM 3223 C CA . ILE A 1 395 ? 7.956 -16.104 -13.862 1.00 95.62 395 ILE A CA 1
ATOM 3224 C C . ILE A 1 395 ? 8.701 -17.444 -13.926 1.00 95.62 395 ILE A C 1
ATOM 3226 O O . ILE A 1 395 ? 9.810 -17.502 -14.465 1.00 95.62 395 ILE A O 1
ATOM 3230 N N . GLY A 1 396 ? 8.095 -18.537 -13.454 1.00 97.44 396 GLY A N 1
ATOM 3231 C CA . GLY A 1 396 ? 8.660 -19.886 -13.539 1.00 97.44 396 GLY A CA 1
ATOM 3232 C C . GLY A 1 396 ? 8.949 -20.318 -14.981 1.00 97.44 396 GLY A C 1
ATOM 3233 O O . GLY A 1 396 ? 10.035 -20.833 -15.281 1.00 97.44 396 GLY A O 1
ATOM 3234 N N . LYS A 1 397 ? 8.028 -20.029 -15.910 1.00 97.19 397 LYS A N 1
ATOM 3235 C CA . LYS A 1 397 ? 8.226 -20.237 -17.355 1.00 97.19 397 LYS A CA 1
ATOM 3236 C C . LYS A 1 397 ? 9.390 -19.401 -17.886 1.00 97.19 397 LYS A C 1
ATOM 3238 O O . LYS A 1 397 ? 10.233 -19.940 -18.604 1.00 97.19 397 LYS A O 1
ATOM 3243 N N . CYS A 1 398 ? 9.481 -18.122 -17.510 1.00 96.44 398 CYS A N 1
ATOM 3244 C CA . CYS A 1 398 ? 10.594 -17.253 -17.906 1.00 96.44 398 CYS A CA 1
ATOM 3245 C C . CYS A 1 398 ? 11.941 -17.816 -17.430 1.00 96.44 398 CYS A C 1
ATOM 3247 O O . CYS A 1 398 ? 12.854 -18.004 -18.231 1.00 96.44 398 CYS A O 1
ATOM 3249 N N . VAL A 1 399 ? 12.059 -18.170 -16.148 1.00 96.75 399 VAL A N 1
ATOM 3250 C CA . VAL A 1 399 ? 13.292 -18.740 -15.576 1.00 96.75 399 VAL A CA 1
ATOM 3251 C C . VAL A 1 399 ? 13.682 -20.043 -16.277 1.00 96.75 399 VAL A C 1
ATOM 3253 O O . VAL A 1 399 ? 14.858 -20.263 -16.571 1.00 96.75 399 VAL A O 1
ATOM 3256 N N . THR A 1 400 ? 12.705 -20.893 -16.594 1.00 97.38 400 THR A N 1
ATOM 3257 C CA . THR A 1 400 ? 12.940 -22.148 -17.321 1.00 97.38 400 THR A CA 1
ATOM 3258 C C . THR A 1 400 ? 13.517 -21.898 -18.712 1.00 97.38 400 THR A C 1
ATOM 3260 O O . THR A 1 400 ? 14.441 -22.597 -19.122 1.00 97.38 400 THR A O 1
ATOM 3263 N N . GLN A 1 401 ? 13.015 -20.891 -19.431 1.00 97.12 401 GLN A N 1
ATOM 3264 C CA . GLN A 1 401 ? 13.562 -20.506 -20.732 1.00 97.12 401 GLN A CA 1
ATOM 3265 C C . GLN A 1 401 ? 14.977 -19.931 -20.609 1.00 97.12 401 GLN A C 1
ATOM 3267 O O . GLN A 1 401 ? 15.864 -20.357 -21.343 1.00 97.12 401 GLN A O 1
ATOM 3272 N N . LEU A 1 402 ? 15.221 -19.040 -19.640 1.00 95.62 402 LEU A N 1
ATOM 3273 C CA . LEU A 1 402 ? 16.554 -18.471 -19.399 1.00 95.62 402 LEU A CA 1
ATOM 3274 C C . LEU A 1 402 ? 17.603 -19.556 -19.121 1.00 95.62 402 LEU A C 1
ATOM 3276 O O . LEU A 1 402 ? 18.716 -19.488 -19.633 1.00 95.62 402 LEU A O 1
ATOM 3280 N N . ARG A 1 403 ? 17.248 -20.594 -18.356 1.00 95.44 403 ARG A N 1
ATOM 3281 C CA . ARG A 1 403 ? 18.146 -21.724 -18.057 1.00 95.44 403 ARG A CA 1
ATOM 3282 C C . ARG A 1 403 ? 18.482 -22.587 -19.276 1.00 95.44 403 ARG A C 1
ATOM 3284 O O . ARG A 1 403 ? 19.478 -23.304 -19.234 1.00 95.44 403 ARG A O 1
ATOM 3291 N N . LYS A 1 404 ? 17.667 -22.535 -20.334 1.00 95.00 404 LYS A N 1
ATOM 3292 C CA . LYS A 1 404 ? 17.881 -23.265 -21.593 1.00 95.00 404 LYS A CA 1
ATOM 3293 C C . LYS A 1 404 ? 18.730 -22.490 -22.602 1.00 95.00 404 LYS A C 1
ATOM 3295 O O . LYS A 1 404 ? 19.064 -23.053 -23.642 1.00 95.00 404 LYS A O 1
ATOM 3300 N N . ILE A 1 405 ? 19.079 -21.230 -22.322 1.00 94.06 405 ILE A N 1
ATOM 3301 C CA . ILE A 1 405 ? 19.961 -20.455 -23.197 1.00 94.06 405 ILE A CA 1
ATOM 3302 C C . ILE A 1 405 ? 21.308 -21.190 -23.309 1.00 94.06 405 ILE A C 1
ATOM 3304 O O . ILE A 1 405 ? 21.906 -21.510 -22.275 1.00 94.06 405 ILE A O 1
ATOM 3308 N N . PRO A 1 406 ? 21.797 -21.476 -24.532 1.00 92.00 406 PRO A N 1
ATOM 3309 C CA . PRO A 1 406 ? 23.058 -22.176 -24.719 1.00 92.00 406 PRO A CA 1
ATOM 3310 C C . PRO A 1 406 ? 24.207 -21.461 -24.007 1.00 92.00 406 PRO A C 1
ATOM 3312 O O . PRO A 1 406 ? 24.413 -20.259 -24.178 1.00 92.00 406 PRO A O 1
ATOM 3315 N N . LYS A 1 407 ? 24.993 -22.218 -23.237 1.00 84.00 407 LYS A N 1
ATOM 3316 C CA . LYS A 1 407 ? 26.240 -21.737 -22.628 1.00 84.00 407 LYS A CA 1
ATOM 3317 C C . LYS A 1 407 ? 27.361 -21.762 -23.662 1.00 84.00 407 LYS A C 1
ATOM 3319 O O . LYS A 1 407 ? 28.334 -22.493 -23.525 1.00 84.00 407 LYS A O 1
ATOM 3324 N N . THR A 1 408 ? 27.186 -21.012 -24.741 1.00 71.00 408 THR A N 1
ATOM 3325 C CA . THR A 1 408 ? 28.244 -20.786 -25.722 1.00 71.00 408 THR A CA 1
ATOM 3326 C C . THR A 1 408 ? 29.108 -19.640 -25.212 1.00 71.00 408 THR A C 1
ATOM 3328 O O . THR A 1 408 ? 28.956 -18.501 -25.650 1.00 71.00 408 THR A O 1
ATOM 3331 N N . THR A 1 409 ? 29.946 -19.917 -24.218 1.00 52.97 409 THR A N 1
ATOM 3332 C CA . THR A 1 409 ? 31.085 -19.046 -23.917 1.00 52.97 409 THR A CA 1
ATOM 3333 C C . THR A 1 409 ? 32.168 -19.355 -24.955 1.00 52.97 409 THR A C 1
ATOM 3335 O O . THR A 1 409 ? 32.439 -20.539 -25.163 1.00 52.97 409 THR A O 1
ATOM 3338 N N . PRO A 1 410 ? 32.757 -18.360 -25.636 1.00 45.06 410 PRO A N 1
ATOM 3339 C CA . PRO A 1 410 ? 34.117 -18.495 -26.146 1.00 45.06 410 PRO A CA 1
ATOM 3340 C C . PRO A 1 410 ? 35.102 -18.777 -25.009 1.00 45.06 410 PRO A C 1
ATOM 3342 O O . PRO A 1 410 ? 34.873 -18.244 -23.895 1.00 45.06 410 PRO A O 1
#

Foldseek 3Di:
DQDLVNLLVLLVPDPDWPLLSVLLNLLLVQAPHNVLSSVVSVVLCVVDVVPNNVSSVVVLVLLCVQLCLQLDADDDDPVLVVLQCQFQPPAGQFDQDPPPDFDKRARDRDDDDDPSNVSVCSRHNPVLVVVNCCLRVPDPPASLSRLLRIGTDRPLVSVCLSLLQKAKAADPPDDPDDPPPLDFKGKIKIAGDDDDFSPPGAGSVRHDDPGGMDMTMGGGPDSPRNNHHDPSSSSVSNSSSSVSNSVVLVVVLVVPDDDPPQDPVCVVFVAAPPPPPPVVLVVLVPDDLVVVVVVVVVQQVQQCVRPNQDPDNQWTDGTNQKIKGKDQPCLVVVQVLQVLCVVQHPDPDWHFSDWHADPVVSIIITMTGHDPDDDCSNCVSSDTPVRVVVVVVVVVRSVVSSVPRDPPDD

Radius of gyration: 27.15 Å; chains: 1; bounding box: 59×54×74 Å

Organism: NCBI:txid87229